Protein AF-0000000084933943 (afdb_homodimer)

InterPro domains:
  IPR013747 Beta-ketoacyl-[acyl-carrier-protein] synthase III, C-terminal [PF08541] (241-310)
  IPR016039 Thiolase-like [G3DSA:3.40.47.10] (10-190)
  IPR016039 Thiolase-like [G3DSA:3.40.47.10] (192-319)
  IPR016039 Thiolase-like [SSF53901] (56-310)

Secondary structure (DSSP, 8-state):
------------EEEEEEEEE-EEEEHHHHS-TT--HHHHHHHHHTT--EEEE-SS-HHHHHHHHHHHHHHHHT--GGG--EEEEE-S---BTTB-SS--HHHHHHHHIIIIIGGGT-TTSEEEEEESSGGGHHHHHHHHHHHHHHTTS-SEEEEEEEE---SSTT--SB-TTSS-BB--EEEEEEEESS---SEEEEEEEEEE-HHHHT--TT-HHHHHHHHHHHHHHHHHT----GGG-SEEEE----HHHHHHHHHHTT--GGGB--HHHHHH-B-GGGHHHHHHHHHHHTT-S-TT-EEEEEEE-SSEEEEEEEEE-/------------EEEEEEEEE-EEEEHHHHS-TT--HHHHHHHHHTT--EEEE-SS-HHHHHHHHHHHHHHHHT--GGG--EEEEE-S---BTTB-SS--HHHHHHHHIIIIIGGGT-TTSEEEEEESSGGGHHHHHHHHHHHHHHTTS-SEEEEEEEE---SSTT--SB-TTSS-BB--EEEEEEEESS---SEEEEEEEEEE-HHHHT--TT-HHHHHHHHHHHHHHHHHT----GGG-SEEEE----HHHHHHHHHHTT--GGGB--HHHHHH-B-GGGHHHHHHHHHHHTT-S-TT-EEEEEEE-SSEEEEEEEEE-

Foldseek 3Di:
DDPDPPPPQQFKAKALKFKAFADWAFPCVVFDVPPDPVLVVLLVVQQATTATDHPADLLLRQQRRVLSSCVGQVDDLQQAAAEEEEAPAQDDPPDFPVHDNVVVVVSNLVNHQVVNVNNNHHYDYDYDQWLQVQLVQLVVQSVCCVVVVGFKYKYKYFYAFTPDPPGAQRDRVSWWGEGGMMIMIMIGSVGNHQKRWDDKDKDFDPVLVVDDPPVVVVNVVLVLVGLLVQLVVDPQDLDQAQAEFEFATGNVVQQVSCVSNSHDPVRYDHVCCHRHMGNRNRRRSVSVVVCVVVVVADAQHKYWYWGGGSTMIMIIIIGGD/DDPDPDPPQQFKAKALKFKAFADWAFPCVVFDVPPDPVLVVLLVVQQATTATAHPADLLLRQQRRVLSSCVGQVDDLQQAAAEEEEAPAQDDPPDFPVHDNVVVVVSNLVNHQVVNVNNNHHYDYDYDQWLQVQLVQLVVQSVCCVVVVGFKYKYKYFYAFTPDPPTAQRDPVSFWGEGGMMIMIMIGSVGNHQKRWDDKDKDFDPVLVVDDPPVVVVNVVLVLVGLLVQLVVDPQDQDQAQAEFEFATGNVVQQVSCVSNSHDPVRYDHVCCHRHMGNRNRRRSVSVVVCVVVVVADAQHKYWYWGGGSTMIMIIIIGGD

pLDDT: mean 90.23, std 14.23, range [23.88, 98.88]

Sequence (642 aa):
MTRSPSRAEPGIGLGGLGYAVGDSVPLDKAVPEDTPADLLDRLRAHGFVNCSVAQETPAALAARSVAESLAVSGADPARVDAVLYGTCSYWGEGRPPPGDPAELTGTIARTVLEPLGLGHAALTLVWLAESGNTGSVLRLARALVAAGVHRTVLCVSSDAVPPLPGEYRAMPNAVTVNGDAAASCLVSSALPGEFRLDTTVQQSSAAMRGLAKGQGLRKHLEIVKGVRACRAALDTPRDGFAWLLSNHYSDQVLTEFAALADVPRDRLFTANTARLGHCFAADTLIDLADLHRAGRIGPGEAVLMLTTGPSTWGLTAVSARMTRSPSRAEPGIGLGGLGYAVGDSVPLDKAVPEDTPADLLDRLRAHGFVNCSVAQETPAALAARSVAESLAVSGADPARVDAVLYGTCSYWGEGRPPPGDPAELTGTIARTVLEPLGLGHAALTLVWLAESGNTGSVLRLARALVAAGVHRTVLCVSSDAVPPLPGEYRAMPNAVTVNGDAAASCLVSSALPGEFRLDTTVQQSSAAMRGLAKGQGLRKHLEIVKGVRACRAALDTPRDGFAWLLSNHYSDQVLTEFAALADVPRDRLFTANTARLGHCFAADTLIDLADLHRAGRIGPGEAVLMLTTGPSTWGLTAVSAR

Organism: Streptomyces venezuelae (strain ATCC 10712 / CBS 650.69 / DSM 40230 / JCM 4526 / NBRC 13096 / PD 04745) (NCBI:txid953739)

Radius of gyration: 24.33 Å; Cα contacts (8 Å, |Δi|>4): 1683; chains: 2; bounding box: 76×70×48 Å

Structure (mmCIF, N/CA/C/O backbone):
data_AF-0000000084933943-model_v1
#
loop_
_entity.id
_entity.type
_entity.pdbx_description
1 polymer Beta-ketoacyl-
#
loop_
_atom_site.group_PDB
_atom_site.id
_atom_site.type_symbol
_atom_site.label_atom_id
_atom_site.label_alt_id
_atom_site.label_comp_id
_atom_site.label_asym_id
_atom_site.label_entity_id
_atom_site.label_seq_id
_atom_site.pdbx_PDB_ins_code
_atom_site.Cartn_x
_atom_site.Cartn_y
_atom_site.Cartn_z
_atom_site.occupancy
_atom_site.B_iso_or_equiv
_atom_site.auth_seq_id
_atom_site.auth_comp_id
_atom_site.auth_asym_id
_atom_site.auth_atom_id
_atom_site.pdbx_PDB_model_num
ATOM 1 N N . MET A 1 1 ? -47.75 5.258 18 1 23.88 1 MET A N 1
ATOM 2 C CA . MET A 1 1 ? -46.656 4.27 18.078 1 23.88 1 MET A CA 1
ATOM 3 C C . MET A 1 1 ? -45.312 4.906 17.766 1 23.88 1 MET A C 1
ATOM 5 O O . MET A 1 1 ? -45.094 5.391 16.656 1 23.88 1 MET A O 1
ATOM 9 N N . THR A 1 2 ? -44.531 5.465 18.672 1 28.25 2 THR A N 1
ATOM 10 C CA . THR A 1 2 ? -43.406 6.395 18.672 1 28.25 2 THR A CA 1
ATOM 11 C C . THR A 1 2 ? -42.156 5.75 18.062 1 28.25 2 THR A C 1
ATOM 13 O O . THR A 1 2 ? -41.844 4.598 18.359 1 28.25 2 THR A O 1
ATOM 16 N N . ARG A 1 3 ? -41.875 6.086 16.781 1 30.17 3 ARG A N 1
ATOM 17 C CA . ARG A 1 3 ? -40.719 5.523 16.062 1 30.17 3 ARG A CA 1
ATOM 18 C C . ARG A 1 3 ? -39.469 5.527 16.938 1 30.17 3 ARG A C 1
ATOM 20 O O . ARG A 1 3 ? -39.094 6.578 17.453 1 30.17 3 ARG A O 1
ATOM 27 N N . SER A 1 4 ? -39.219 4.457 17.688 1 32 4 SER A N 1
ATOM 28 C CA . SER A 1 4 ? -38.094 4.363 18.578 1 32 4 SER A CA 1
ATOM 29 C C . SER A 1 4 ? -36.812 4.816 17.891 1 32 4 SER A C 1
ATOM 31 O O . SER A 1 4 ? -36.594 4.539 16.703 1 32 4 SER A O 1
ATOM 33 N N . PRO A 1 5 ? -36.062 5.84 18.391 1 31.2 5 PRO A N 1
ATOM 34 C CA . PRO A 1 5 ? -34.906 6.414 17.719 1 31.2 5 PRO A CA 1
ATOM 35 C C . PRO A 1 5 ? -33.906 5.348 17.234 1 31.2 5 PRO A C 1
ATOM 37 O O . PRO A 1 5 ? -33.75 4.32 17.891 1 31.2 5 PRO A O 1
ATOM 40 N N . SER A 1 6 ? -33.844 4.945 16 1 33.56 6 SER A N 1
ATOM 41 C CA . SER A 1 6 ? -32.969 3.986 15.336 1 33.56 6 SER A CA 1
ATOM 42 C C . SER A 1 6 ? -31.562 4.031 15.914 1 33.56 6 SER A C 1
ATOM 44 O O . SER A 1 6 ? -30.969 5.105 16.047 1 33.56 6 SER A O 1
ATOM 46 N N . ARG A 1 7 ? -31.203 3.219 16.859 1 35.47 7 ARG A N 1
ATOM 47 C CA . ARG A 1 7 ? -29.875 3.137 17.469 1 35.47 7 ARG A CA 1
ATOM 48 C C . ARG A 1 7 ? -28.781 3.459 16.453 1 35.47 7 ARG A C 1
ATOM 50 O O . ARG A 1 7 ? -28.672 2.789 15.422 1 35.47 7 ARG A O 1
ATOM 57 N N . ALA A 1 8 ? -28.391 4.676 16.25 1 37.91 8 ALA A N 1
ATOM 58 C CA . ALA A 1 8 ? -27.312 5.148 15.383 1 37.91 8 ALA A CA 1
ATOM 59 C C . ALA A 1 8 ? -26.141 4.176 15.383 1 37.91 8 ALA A C 1
ATOM 61 O O . ALA A 1 8 ? -25.609 3.842 16.438 1 37.91 8 ALA A O 1
ATOM 62 N N . GLU A 1 9 ? -25.875 3.096 14.789 1 47.12 9 GLU A N 1
ATOM 63 C CA . GLU A 1 9 ? -24.766 2.154 14.672 1 47.12 9 GLU A CA 1
ATOM 64 C C . GLU A 1 9 ? -23.422 2.865 14.797 1 47.12 9 GLU A C 1
ATOM 66 O O . GLU A 1 9 ? -23.203 3.906 14.172 1 47.12 9 GLU A O 1
ATOM 71 N N . PRO A 1 10 ? -22.625 2.707 15.891 1 60.97 10 PRO A N 1
ATOM 72 C CA . PRO A 1 10 ? -21.406 3.471 16.203 1 60.97 10 PRO A CA 1
ATOM 73 C C . PRO A 1 10 ? -20.453 3.588 15.016 1 60.97 10 PRO A C 1
ATOM 75 O O . PRO A 1 10 ? -20.266 2.617 14.273 1 60.97 10 PRO A O 1
ATOM 78 N N . GLY A 1 11 ? -20.391 4.621 14.172 1 87.44 11 GLY A N 1
ATOM 79 C CA . GLY A 1 11 ? -19.547 4.957 13.039 1 87.44 11 GLY A CA 1
ATOM 80 C C . GLY A 1 11 ? -18.094 4.551 13.227 1 87.44 11 GLY A C 1
ATOM 81 O O . GLY A 1 11 ? -17.734 4.004 14.266 1 87.44 11 GLY A O 1
ATOM 82 N N . ILE A 1 12 ? -17.266 4.516 12.328 1 96.69 12 ILE A N 1
ATOM 83 C CA . ILE A 1 12 ? -15.828 4.219 12.344 1 96.69 12 ILE A CA 1
ATOM 84 C C . ILE A 1 12 ? -15.078 5.352 13.047 1 96.69 12 ILE A C 1
ATOM 86 O O . ILE A 1 12 ? -15.219 6.52 12.672 1 96.69 12 ILE A O 1
ATOM 90 N N . GLY A 1 13 ? -14.391 4.957 14.125 1 98 13 GLY A N 1
ATOM 91 C CA . GLY A 1 13 ? -13.664 5.945 14.906 1 98 13 GLY A CA 1
ATOM 92 C C . GLY A 1 13 ? -12.266 6.199 14.375 1 98 13 GLY A C 1
ATOM 93 O O . GLY A 1 13 ? -11.633 5.305 13.812 1 98 13 GLY A O 1
ATOM 94 N N . LEU A 1 14 ? -11.812 7.391 14.5 1 98.56 14 LEU A N 1
ATOM 95 C CA . LEU A 1 14 ? -10.422 7.812 14.344 1 98.56 14 LEU A CA 1
ATOM 96 C C . LEU A 1 14 ? -9.891 8.43 15.633 1 98.56 14 LEU A C 1
ATOM 98 O O . LEU A 1 14 ? -10.453 9.398 16.141 1 98.56 14 LEU A O 1
ATOM 102 N N . GLY A 1 15 ? -8.891 7.82 16.234 1 98.19 15 GLY A N 1
ATOM 103 C CA . GLY A 1 15 ? -8.367 8.32 17.5 1 98.19 15 GLY A CA 1
ATOM 104 C C . GLY A 1 15 ? -6.922 7.922 17.75 1 98.19 15 GLY A C 1
ATOM 105 O O . GLY A 1 15 ? -6.234 7.465 16.828 1 98.19 15 GLY A O 1
ATOM 106 N N . GLY A 1 16 ? -6.496 8.234 18.953 1 98.56 16 GLY A N 1
ATOM 107 C CA . GLY A 1 16 ? -5.105 7.949 19.281 1 98.56 16 GLY A CA 1
ATOM 108 C C . GLY A 1 16 ? -4.125 8.742 18.438 1 98.56 16 GLY A C 1
ATOM 109 O O . GLY A 1 16 ? -3.195 8.18 17.859 1 98.56 16 GLY A O 1
ATOM 110 N N . LEU A 1 17 ? -4.406 10 18.359 1 98.75 17 LEU A N 1
ATOM 111 C CA . LEU A 1 17 ? -3.551 10.859 17.547 1 98.75 17 LEU A CA 1
ATOM 112 C C . LEU A 1 17 ? -2.186 11.047 18.203 1 98.75 17 LEU A C 1
ATOM 114 O O . LEU A 1 17 ? -2.074 11.695 19.25 1 98.75 17 LEU A O 1
ATOM 118 N N . GLY A 1 18 ? -1.147 10.414 17.578 1 98.81 18 GLY A N 1
ATOM 119 C CA . GLY A 1 18 ? 0.234 10.57 18 1 98.81 18 GLY A CA 1
ATOM 120 C C . GLY A 1 18 ? 1.146 11.062 16.891 1 98.81 18 GLY A C 1
ATOM 121 O O . GLY A 1 18 ? 0.932 10.758 15.719 1 98.81 18 GLY A O 1
ATOM 122 N N . TYR A 1 19 ? 2.141 11.898 17.297 1 98.81 19 TYR A N 1
ATOM 123 C CA . TYR A 1 19 ? 3.133 12.281 16.297 1 98.81 19 TYR A CA 1
ATOM 124 C C . TYR A 1 19 ? 4.488 12.547 16.938 1 98.81 19 TYR A C 1
ATOM 126 O O . TYR A 1 19 ? 4.578 12.695 18.172 1 98.81 19 TYR A O 1
ATOM 134 N N . ALA A 1 20 ? 5.484 12.453 16.172 1 98.81 20 ALA A N 1
ATOM 135 C CA . ALA A 1 20 ? 6.867 12.742 16.547 1 98.81 20 ALA A CA 1
ATOM 136 C C . ALA A 1 20 ? 7.535 13.664 15.523 1 98.81 20 ALA A C 1
ATOM 138 O O . ALA A 1 20 ? 7.371 13.492 14.312 1 98.81 20 ALA A O 1
ATOM 139 N N . VAL A 1 21 ? 8.195 14.68 16.047 1 98.62 21 VAL A N 1
ATOM 140 C CA . VAL A 1 21 ? 8.906 15.641 15.219 1 98.62 21 VAL A CA 1
ATOM 141 C C . VAL A 1 21 ? 10.344 15.781 15.703 1 98.62 21 VAL A C 1
ATOM 143 O O . VAL A 1 21 ? 10.688 15.312 16.797 1 98.62 21 VAL A O 1
ATOM 146 N N . GLY A 1 22 ? 11.164 16.312 14.828 1 98 22 GLY A N 1
ATOM 147 C CA . GLY A 1 22 ? 12.5 16.688 15.242 1 98 22 GLY A CA 1
ATOM 148 C C . GLY A 1 22 ? 12.539 18.016 15.977 1 98 22 GLY A C 1
ATOM 149 O O . GLY A 1 22 ? 11.516 18.484 16.484 1 98 22 GLY A O 1
ATOM 150 N N . ASP A 1 23 ? 13.789 18.516 16.078 1 97.38 23 ASP A N 1
ATOM 151 C CA . ASP A 1 23 ? 13.961 19.844 16.656 1 97.38 23 ASP A CA 1
ATOM 152 C C . ASP A 1 23 ? 13.453 20.922 15.688 1 97.38 23 ASP A C 1
ATOM 154 O O . ASP A 1 23 ? 13.633 20.812 14.477 1 97.38 23 ASP A O 1
ATOM 158 N N . SER A 1 24 ? 12.758 21.859 16.234 1 97.06 24 SER A N 1
ATOM 159 C CA . SER A 1 24 ? 12.406 23.031 15.438 1 97.06 24 SER A CA 1
ATOM 160 C C . SER A 1 24 ? 13.617 23.938 15.227 1 97.06 24 SER A C 1
ATOM 162 O O . SER A 1 24 ? 14.07 24.609 16.156 1 97.06 24 SER A O 1
ATOM 164 N N . VAL A 1 25 ? 14.094 24 14 1 97.56 25 VAL A N 1
ATOM 165 C CA . VAL A 1 25 ? 15.32 24.703 13.656 1 97.56 25 VAL A CA 1
ATOM 166 C C . VAL A 1 25 ? 15 25.891 12.75 1 97.56 25 VAL A C 1
ATOM 168 O O . VAL A 1 25 ? 14.25 25.766 11.789 1 97.56 25 VAL A O 1
ATOM 171 N N . PRO A 1 26 ? 15.625 27.016 13.078 1 97.5 26 PRO A N 1
ATOM 172 C CA . PRO A 1 26 ? 15.406 28.156 12.18 1 97.5 26 PRO A CA 1
ATOM 173 C C . PRO A 1 26 ? 15.781 27.844 10.727 1 97.5 26 PRO A C 1
ATOM 175 O O . PRO A 1 26 ? 16.766 27.156 10.477 1 97.5 26 PRO A O 1
ATOM 178 N N . LEU A 1 27 ? 14.961 28.422 9.812 1 96.62 27 LEU A N 1
ATOM 179 C CA . LEU A 1 27 ? 15.07 28.141 8.383 1 96.62 27 LEU A CA 1
ATOM 180 C C . LEU A 1 27 ? 16.516 28.312 7.906 1 96.62 27 LEU A C 1
ATOM 182 O O . LEU A 1 27 ? 17.047 27.438 7.203 1 96.62 27 LEU A O 1
ATOM 186 N N . ASP A 1 28 ? 17.188 29.359 8.297 1 95 28 ASP A N 1
ATOM 187 C CA . ASP A 1 28 ? 18.516 29.672 7.805 1 95 28 ASP A CA 1
ATOM 188 C C . ASP A 1 28 ? 19.547 28.688 8.352 1 95 28 ASP A C 1
ATOM 190 O O . ASP A 1 28 ? 20.625 28.531 7.773 1 95 28 ASP A O 1
ATOM 194 N N . LYS A 1 29 ? 19.266 28.031 9.445 1 95.38 29 LYS A N 1
ATOM 195 C CA . LYS A 1 29 ? 20.188 27.062 10.039 1 95.38 29 LYS A CA 1
ATOM 196 C C . LYS A 1 29 ? 19.875 25.656 9.531 1 95.38 29 LYS A C 1
ATOM 198 O O . LYS A 1 29 ? 20.703 24.75 9.68 1 95.38 29 LYS A O 1
ATOM 203 N N . ALA A 1 30 ? 18.688 25.484 8.984 1 94.06 30 ALA A N 1
ATOM 204 C CA . ALA A 1 30 ? 18.25 24.156 8.562 1 94.06 30 ALA A CA 1
ATOM 205 C C . ALA A 1 30 ? 18.672 23.859 7.129 1 94.06 30 ALA A C 1
ATOM 207 O O . ALA A 1 30 ? 18.562 22.719 6.664 1 94.06 30 ALA A O 1
ATOM 208 N N . VAL A 1 31 ? 19.156 24.844 6.406 1 93.25 31 VAL A N 1
ATOM 209 C CA . VAL A 1 31 ? 19.531 24.688 5 1 93.25 31 VAL A CA 1
ATOM 210 C C . VAL A 1 31 ? 21.031 24.891 4.832 1 93.25 31 VAL A C 1
ATOM 212 O O . VAL A 1 31 ? 21.688 25.406 5.727 1 93.25 31 VAL A O 1
ATOM 215 N N . PRO A 1 32 ? 21.516 24.406 3.662 1 90.38 32 PRO A N 1
ATOM 216 C CA . PRO A 1 32 ? 22.938 24.641 3.406 1 90.38 32 PRO A CA 1
ATOM 217 C C . PRO A 1 32 ? 23.312 26.125 3.473 1 90.38 32 PRO A C 1
ATOM 219 O O . PRO A 1 32 ? 22.5 26.984 3.113 1 90.38 32 PRO A O 1
ATOM 222 N N . GLU A 1 33 ? 24.547 26.344 3.822 1 90.12 33 GLU A N 1
ATOM 223 C CA . GLU A 1 33 ? 25.047 27.703 3.998 1 90.12 33 GLU A CA 1
ATOM 224 C C . GLU A 1 33 ? 24.984 28.484 2.689 1 90.12 33 GLU A C 1
ATOM 226 O O . GLU A 1 33 ? 24.797 29.703 2.697 1 90.12 33 GLU A O 1
ATOM 231 N N . ASP A 1 34 ? 25.078 27.75 1.639 1 91.12 34 ASP A N 1
ATOM 232 C CA . ASP A 1 34 ? 25.141 28.422 0.345 1 91.12 34 ASP A CA 1
ATOM 233 C C . ASP A 1 34 ? 23.75 28.578 -0.268 1 91.12 34 ASP A C 1
ATOM 235 O O . ASP A 1 34 ? 23.625 28.953 -1.434 1 91.12 34 ASP A O 1
ATOM 239 N N . THR A 1 35 ? 22.734 28.359 0.521 1 93.12 35 THR A N 1
ATOM 240 C CA . THR A 1 35 ? 21.391 28.609 0.032 1 93.12 35 THR A CA 1
ATOM 241 C C . THR A 1 35 ? 21.188 30.094 -0.273 1 93.12 35 THR A C 1
ATOM 243 O O . THR A 1 35 ? 21.5 30.953 0.551 1 93.12 35 THR A O 1
ATOM 246 N N . PRO A 1 36 ? 20.656 30.391 -1.476 1 95.12 36 PRO A N 1
ATOM 247 C CA . PRO A 1 36 ? 20.5 31.797 -1.873 1 95.12 36 PRO A CA 1
ATOM 248 C C . PRO A 1 36 ? 19.625 32.594 -0.917 1 95.12 36 PRO A C 1
ATOM 250 O O . PRO A 1 36 ? 18.547 32.125 -0.537 1 95.12 36 PRO A O 1
ATOM 253 N N . ALA A 1 37 ? 20.047 33.812 -0.633 1 95.69 37 ALA A N 1
ATOM 254 C CA . ALA A 1 37 ? 19.312 34.656 0.287 1 95.69 37 ALA A CA 1
ATOM 255 C C . ALA A 1 37 ? 17.922 35 -0.25 1 95.69 37 ALA A C 1
ATOM 257 O O . ALA A 1 37 ? 16.969 35.125 0.518 1 95.69 37 ALA A O 1
ATOM 258 N N . ASP A 1 38 ? 17.828 35.125 -1.457 1 96.88 38 ASP A N 1
ATOM 259 C CA . ASP A 1 38 ? 16.547 35.438 -2.076 1 96.88 38 ASP A CA 1
ATOM 260 C C . ASP A 1 38 ? 15.547 34.281 -1.874 1 96.88 38 ASP A C 1
ATOM 262 O O . ASP A 1 38 ? 14.352 34.531 -1.674 1 96.88 38 ASP A O 1
ATOM 266 N N . LEU A 1 39 ? 16.016 33.125 -1.966 1 96.38 39 LEU A N 1
ATOM 267 C CA . LEU A 1 39 ? 15.156 31.953 -1.709 1 96.38 39 LEU A CA 1
ATOM 268 C C . LEU A 1 39 ? 14.664 31.953 -0.266 1 96.38 39 LEU A C 1
ATOM 270 O O . LEU A 1 39 ? 13.477 31.75 -0.011 1 96.38 39 LEU A O 1
ATOM 274 N N . LEU A 1 40 ? 15.539 32.25 0.629 1 96.44 40 LEU A N 1
ATOM 275 C CA . LEU A 1 40 ? 15.18 32.281 2.043 1 96.44 40 LEU A CA 1
ATOM 276 C C . LEU A 1 40 ? 14.141 33.375 2.314 1 96.44 40 LEU A C 1
ATOM 278 O O . LEU A 1 40 ? 13.195 33.156 3.074 1 96.44 40 LEU A O 1
ATOM 282 N N . ASP A 1 41 ? 14.359 34.5 1.7 1 97.31 41 ASP A N 1
ATOM 283 C CA . ASP A 1 41 ? 13.422 35.594 1.866 1 97.31 41 ASP A CA 1
ATOM 284 C C . ASP A 1 41 ? 12.039 35.219 1.349 1 97.31 41 ASP A C 1
ATOM 286 O O . ASP A 1 41 ? 11.023 35.531 1.984 1 97.31 41 ASP A O 1
ATOM 290 N N . ARG A 1 42 ? 12 34.594 0.281 1 97.25 42 ARG A N 1
ATOM 291 C CA . ARG A 1 42 ? 10.727 34.156 -0.299 1 97.25 42 ARG A CA 1
ATOM 292 C C . ARG A 1 42 ? 10.031 33.125 0.594 1 97.25 42 ARG A C 1
ATOM 294 O O . ARG A 1 42 ? 8.82 33.219 0.812 1 97.25 42 ARG A O 1
ATOM 301 N N . LEU A 1 43 ? 10.773 32.188 1.062 1 97.12 43 LEU A N 1
ATOM 302 C CA . LEU A 1 43 ? 10.219 31.172 1.937 1 97.12 43 LEU A CA 1
ATOM 303 C C . LEU A 1 43 ? 9.664 31.797 3.215 1 97.12 43 LEU A C 1
ATOM 305 O O . LEU A 1 43 ? 8.57 31.438 3.658 1 97.12 43 LEU A O 1
ATOM 309 N N . ARG A 1 44 ? 10.352 32.781 3.752 1 96.81 44 ARG A N 1
ATOM 310 C CA . ARG A 1 44 ? 9.867 33.5 4.938 1 96.81 44 ARG A CA 1
ATOM 311 C C . ARG A 1 44 ? 8.578 34.25 4.637 1 96.81 44 ARG A C 1
ATOM 313 O O . ARG A 1 44 ? 7.641 34.25 5.438 1 96.81 44 ARG A O 1
ATOM 320 N N . ALA A 1 45 ? 8.594 34.844 3.48 1 96.5 45 ALA A N 1
ATOM 321 C CA . ALA A 1 45 ? 7.41 35.594 3.059 1 96.5 45 ALA A CA 1
ATOM 322 C C . ALA A 1 45 ? 6.211 34.656 2.887 1 96.5 45 ALA A C 1
ATOM 324 O O . ALA A 1 45 ? 5.062 35.094 3.035 1 96.5 45 ALA A O 1
ATOM 325 N N . HIS A 1 46 ? 6.508 33.406 2.66 1 95.88 46 HIS A N 1
ATOM 326 C CA . HIS A 1 46 ? 5.465 32.406 2.412 1 95.88 46 HIS A CA 1
ATOM 327 C C . HIS A 1 46 ? 5.066 31.688 3.697 1 95.88 46 HIS A C 1
ATOM 329 O O . HIS A 1 46 ? 4.262 30.75 3.67 1 95.88 46 HIS A O 1
ATOM 335 N N . GLY A 1 47 ? 5.633 32.062 4.805 1 95.56 47 GLY A N 1
ATOM 336 C CA . GLY A 1 47 ? 5.141 31.594 6.09 1 95.56 47 GLY A CA 1
ATOM 337 C C . GLY A 1 47 ? 6.07 30.609 6.758 1 95.56 47 GLY A C 1
ATOM 338 O O . GLY A 1 47 ? 5.77 30.094 7.836 1 95.56 47 GLY A O 1
ATOM 339 N N . PHE A 1 48 ? 7.242 30.359 6.156 1 97.38 48 PHE A N 1
ATOM 340 C CA . PHE A 1 48 ? 8.18 29.406 6.738 1 97.38 48 PHE A CA 1
ATOM 341 C C . PHE A 1 48 ? 9.18 30.125 7.641 1 97.38 48 PHE A C 1
ATOM 343 O O . PHE A 1 48 ? 9.789 31.125 7.242 1 97.38 48 PHE A O 1
ATOM 350 N N . VAL A 1 49 ? 9.281 29.641 8.844 1 97.25 49 VAL A N 1
ATOM 351 C CA . VAL A 1 49 ? 10.18 30.25 9.82 1 97.25 49 VAL A CA 1
ATOM 352 C C . VAL A 1 49 ? 11.172 29.219 10.328 1 97.25 49 VAL A C 1
ATOM 354 O O . VAL A 1 49 ? 12.383 29.438 10.305 1 97.25 49 VAL A O 1
ATOM 357 N N . ASN A 1 50 ? 10.688 28.172 10.859 1 97.5 50 ASN A N 1
ATOM 358 C CA . ASN A 1 50 ? 11.461 27.016 11.32 1 97.5 50 ASN A CA 1
ATOM 359 C C . ASN A 1 50 ? 11.094 25.75 10.539 1 97.5 50 ASN A C 1
ATOM 361 O O . ASN A 1 50 ? 10.188 25.766 9.711 1 97.5 50 ASN A O 1
ATOM 365 N N . CYS A 1 51 ? 11.844 24.734 10.766 1 97.06 51 CYS A N 1
ATOM 366 C CA . CYS A 1 51 ? 11.516 23.422 10.211 1 97.06 51 CYS A CA 1
ATOM 367 C C . CYS A 1 51 ? 11.922 22.312 11.164 1 97.06 51 CYS A C 1
ATOM 369 O O . CYS A 1 51 ? 12.852 22.469 11.961 1 97.06 51 CYS A O 1
ATOM 371 N N . SER A 1 52 ? 11.172 21.25 11.141 1 98.38 5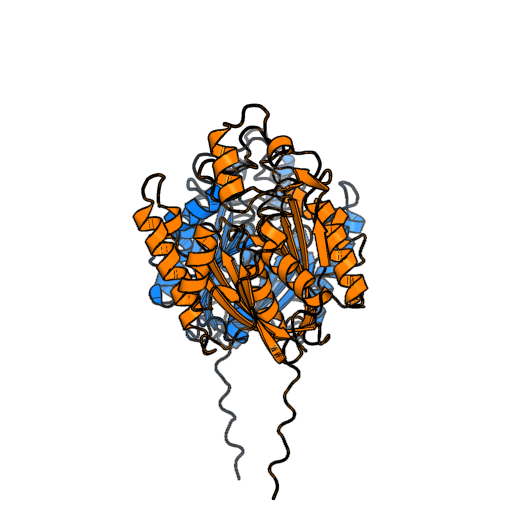2 SER A N 1
ATOM 372 C CA . SER A 1 52 ? 11.469 20.078 11.969 1 98.38 52 SER A CA 1
ATOM 373 C C . SER A 1 52 ? 12.672 19.312 11.43 1 98.38 52 SER A C 1
ATOM 375 O O . SER A 1 52 ? 12.625 18.766 10.32 1 98.38 52 SER A O 1
ATOM 377 N N . VAL A 1 53 ? 13.703 19.25 12.234 1 96.75 53 VAL A N 1
ATOM 378 C CA . VAL A 1 53 ? 14.914 18.531 11.852 1 96.75 53 VAL A CA 1
ATOM 379 C C . VAL A 1 53 ? 15.195 17.422 12.875 1 96.75 53 VAL A C 1
ATOM 381 O O . VAL A 1 53 ? 15.523 17.703 14.031 1 96.75 53 VAL A O 1
ATOM 384 N N . ALA A 1 54 ? 15.062 16.172 12.367 1 95.25 54 ALA A N 1
ATOM 385 C CA . ALA A 1 54 ? 15.258 15.031 13.258 1 95.25 54 ALA A CA 1
ATOM 386 C C . ALA A 1 54 ? 16.672 14.477 13.141 1 95.25 54 ALA A C 1
ATOM 388 O O . ALA A 1 54 ? 17.266 14.508 12.062 1 95.25 54 ALA A O 1
ATOM 389 N N . GLN A 1 55 ? 17.156 13.938 14.289 1 90.88 55 GLN A N 1
ATOM 390 C CA . GLN A 1 55 ? 18.422 13.211 14.289 1 90.88 55 GLN A CA 1
ATOM 391 C C . GLN A 1 55 ? 18.203 11.711 14.109 1 90.88 55 GLN A C 1
ATOM 393 O O . GLN A 1 55 ? 19.109 10.984 13.727 1 90.88 55 GLN A O 1
ATOM 398 N N . GLU A 1 56 ? 17.047 11.336 14.336 1 89.38 56 GLU A N 1
ATOM 399 C CA . GLU A 1 56 ? 16.719 9.914 14.234 1 89.38 56 GLU A CA 1
ATOM 400 C C . GLU A 1 56 ? 16.156 9.578 12.852 1 89.38 56 GLU A C 1
ATOM 402 O O . GLU A 1 56 ? 15.867 10.477 12.062 1 89.38 56 GLU A O 1
ATOM 407 N N . THR A 1 57 ? 16.047 8.266 12.523 1 89.19 57 THR A N 1
ATOM 408 C CA . THR A 1 57 ? 15.539 7.77 11.25 1 89.19 57 THR A CA 1
ATOM 409 C C . THR A 1 57 ? 14.023 7.898 11.195 1 89.19 57 THR A C 1
ATOM 411 O O . THR A 1 57 ? 13.367 8.039 12.227 1 89.19 57 THR A O 1
ATOM 414 N N . PRO A 1 58 ? 13.484 7.883 9.984 1 92 58 PRO A N 1
ATOM 415 C CA . PRO A 1 58 ? 12.031 7.891 9.859 1 92 58 PRO A CA 1
ATOM 416 C C . PRO A 1 58 ? 11.359 6.77 10.648 1 92 58 PRO A C 1
ATOM 418 O O . PRO A 1 58 ? 10.289 6.965 11.227 1 92 58 PRO A O 1
ATOM 421 N N . ALA A 1 59 ? 11.984 5.609 10.711 1 92.25 59 ALA A N 1
ATOM 422 C CA . ALA A 1 59 ? 11.414 4.492 11.461 1 92.25 59 ALA A CA 1
ATOM 423 C C . ALA A 1 59 ? 11.375 4.789 12.953 1 92.25 59 ALA A C 1
ATOM 425 O O . ALA A 1 59 ? 10.43 4.418 13.648 1 92.25 59 ALA A O 1
ATOM 426 N N . ALA A 1 60 ? 12.438 5.391 13.422 1 94.38 60 ALA A N 1
ATOM 427 C CA . ALA A 1 60 ? 12.477 5.762 14.828 1 94.38 60 ALA A CA 1
ATOM 428 C C . ALA A 1 60 ? 11.422 6.82 15.141 1 94.38 60 ALA A C 1
ATOM 430 O O . ALA A 1 60 ? 10.805 6.793 16.219 1 94.38 60 ALA A O 1
ATOM 431 N N . LEU A 1 61 ? 11.227 7.777 14.242 1 97.06 61 LEU A N 1
ATOM 432 C CA . LEU A 1 61 ? 10.148 8.75 14.391 1 97.06 61 LEU A CA 1
ATOM 433 C C . LEU A 1 61 ? 8.789 8.055 14.438 1 97.06 61 LEU A C 1
ATOM 435 O O . LEU A 1 61 ? 7.941 8.391 15.258 1 97.06 61 LEU A O 1
ATOM 439 N N . ALA A 1 62 ? 8.68 7.09 13.547 1 97.56 62 ALA A N 1
ATOM 440 C CA . ALA A 1 62 ? 7.438 6.32 13.516 1 97.56 62 ALA A CA 1
ATOM 441 C C . ALA A 1 62 ? 7.203 5.609 14.852 1 97.56 62 ALA A C 1
ATOM 443 O O . ALA A 1 62 ? 6.082 5.594 15.367 1 97.56 62 ALA A O 1
ATOM 444 N N . ALA A 1 63 ? 8.234 5.066 15.414 1 98.06 63 ALA A N 1
ATOM 445 C CA . ALA A 1 63 ? 8.125 4.355 16.688 1 98.06 63 ALA A CA 1
ATOM 446 C C . ALA A 1 63 ? 7.625 5.285 17.797 1 98.06 63 ALA A C 1
ATOM 448 O O . ALA A 1 63 ? 6.746 4.914 18.578 1 98.06 63 ALA A O 1
ATOM 449 N N . ARG A 1 64 ? 8.164 6.422 17.812 1 98.69 64 ARG A N 1
ATOM 450 C CA . ARG A 1 64 ? 7.75 7.387 18.828 1 98.69 64 ARG A CA 1
ATOM 451 C C . ARG A 1 64 ? 6.297 7.801 18.625 1 98.69 64 ARG A C 1
ATOM 453 O O . ARG A 1 64 ? 5.535 7.91 19.578 1 98.69 64 ARG A O 1
ATOM 460 N N . SER A 1 65 ? 5.941 8.055 17.406 1 98.81 65 SER A N 1
ATOM 461 C CA . SER A 1 65 ? 4.566 8.438 17.109 1 98.81 65 SER A CA 1
ATOM 462 C C . SER A 1 65 ? 3.586 7.34 17.5 1 98.81 65 SER A C 1
ATOM 464 O O . SER A 1 65 ? 2.549 7.613 18.094 1 98.81 65 SER A O 1
ATOM 466 N N . VAL A 1 66 ? 3.891 6.113 17.156 1 98.88 66 VAL A N 1
ATOM 467 C CA . VAL A 1 66 ? 3.02 4.977 17.422 1 98.88 66 VAL A CA 1
ATOM 468 C C . VAL A 1 66 ? 2.908 4.754 18.922 1 98.88 66 VAL A C 1
ATOM 470 O O . VAL A 1 66 ? 1.824 4.469 19.438 1 98.88 66 VAL A O 1
ATOM 473 N N . ALA A 1 67 ? 4.027 4.875 19.625 1 98.81 67 ALA A N 1
ATOM 474 C CA . ALA A 1 67 ? 3.992 4.762 21.078 1 98.81 67 ALA A CA 1
ATOM 475 C C . ALA A 1 67 ? 3.021 5.773 21.688 1 98.81 67 ALA A C 1
ATOM 477 O O . ALA A 1 67 ? 2.24 5.438 22.578 1 98.81 67 ALA A O 1
ATOM 478 N N . GLU A 1 68 ? 3.084 6.941 21.203 1 98.75 68 GLU A N 1
ATOM 479 C CA . GLU A 1 68 ? 2.172 7.969 21.688 1 98.75 68 GLU A CA 1
ATOM 480 C C . GLU A 1 68 ? 0.723 7.629 21.359 1 98.75 68 GLU A C 1
ATOM 482 O O . GLU A 1 68 ? -0.174 7.816 22.172 1 98.75 68 GLU A O 1
ATOM 487 N N . SER A 1 69 ? 0.464 7.172 20.141 1 98.69 69 SER A N 1
ATOM 488 C CA . SER A 1 69 ? -0.888 6.809 19.719 1 98.69 69 SER A CA 1
ATOM 489 C C . SER A 1 69 ? -1.483 5.75 20.641 1 98.69 69 SER A C 1
ATOM 491 O O . SER A 1 69 ? -2.643 5.852 21.047 1 98.69 69 SER A O 1
ATOM 493 N N . LEU A 1 70 ? -0.692 4.762 20.922 1 98.38 70 LEU A N 1
ATOM 494 C CA . LEU A 1 70 ? -1.15 3.688 21.797 1 98.38 70 LEU A CA 1
ATOM 495 C C . LEU A 1 70 ? -1.412 4.211 23.203 1 98.38 70 LEU A C 1
ATOM 497 O O . LEU A 1 70 ? -2.426 3.871 23.828 1 98.38 70 LEU A O 1
ATOM 501 N N . ALA A 1 71 ? -0.568 5.059 23.688 1 97.88 71 ALA A N 1
ATOM 502 C CA . ALA A 1 71 ? -0.706 5.609 25.047 1 97.88 71 ALA A CA 1
ATOM 503 C C . ALA A 1 71 ? -1.96 6.473 25.156 1 97.88 71 ALA A C 1
ATOM 505 O O . ALA A 1 71 ? -2.736 6.328 26.109 1 97.88 71 ALA A O 1
ATOM 506 N N . VAL A 1 72 ? -2.197 7.332 24.188 1 96.81 72 VAL A N 1
ATOM 507 C CA . VAL A 1 72 ? -3.289 8.297 24.25 1 96.81 72 VAL A CA 1
ATOM 508 C C . VAL A 1 72 ? -4.621 7.59 24.031 1 96.81 72 VAL A C 1
ATOM 510 O O . VAL A 1 72 ? -5.637 7.965 24.625 1 96.81 72 VAL A O 1
ATOM 513 N N . SER A 1 73 ? -4.652 6.621 23.203 1 96.56 73 SER A N 1
ATOM 514 C CA . SER A 1 73 ? -5.891 5.906 22.906 1 96.56 73 SER A CA 1
ATOM 515 C C . SER A 1 73 ? -6.23 4.91 24 1 96.56 73 SER A C 1
ATOM 517 O O . SER A 1 73 ? -7.387 4.516 24.156 1 96.56 73 SER A O 1
ATOM 519 N N . GLY A 1 74 ? -5.199 4.398 24.656 1 96.19 74 GLY A N 1
ATOM 520 C CA . GLY A 1 74 ? -5.383 3.311 25.609 1 96.19 74 GLY A CA 1
ATOM 521 C C . GLY A 1 74 ? -5.617 1.97 24.938 1 96.19 74 GLY A C 1
ATOM 522 O O . GLY A 1 74 ? -6.059 1.018 25.578 1 96.19 74 GLY A O 1
ATOM 523 N N . ALA A 1 75 ? -5.398 1.928 23.719 1 96.88 75 ALA A N 1
ATOM 524 C CA . ALA A 1 75 ? -5.617 0.687 22.969 1 96.88 75 ALA A CA 1
ATOM 525 C C . ALA A 1 75 ? -4.652 -0.403 23.438 1 96.88 75 ALA A C 1
ATOM 527 O O . ALA A 1 75 ? -3.479 -0.131 23.703 1 96.88 75 ALA A O 1
ATOM 528 N N . ASP A 1 76 ? -5.129 -1.6 23.562 1 97.38 76 ASP A N 1
ATOM 529 C CA . ASP A 1 76 ? -4.297 -2.785 23.734 1 97.38 76 ASP A CA 1
ATOM 530 C C . ASP A 1 76 ? -3.594 -3.158 22.422 1 97.38 76 ASP A C 1
ATOM 532 O O . ASP A 1 76 ? -4.25 -3.514 21.438 1 97.38 76 ASP A O 1
ATOM 536 N N . PRO A 1 77 ? -2.277 -3.062 22.453 1 97.81 77 PRO A N 1
ATOM 537 C CA . PRO A 1 77 ? -1.563 -3.398 21.219 1 97.81 77 PRO A CA 1
ATOM 538 C C . PRO A 1 77 ? -1.966 -4.762 20.656 1 97.81 77 PRO A C 1
ATOM 540 O O . PRO A 1 77 ? -1.994 -4.945 19.438 1 97.81 77 PRO A O 1
ATOM 543 N N . ALA A 1 78 ? -2.332 -5.684 21.469 1 95.88 78 ALA A N 1
ATOM 544 C CA . ALA A 1 78 ? -2.691 -7.035 21.047 1 95.88 78 ALA A CA 1
ATOM 545 C C . ALA A 1 78 ? -3.971 -7.023 20.219 1 95.88 78 ALA A C 1
ATOM 547 O O . ALA A 1 78 ? -4.262 -7.988 19.5 1 95.88 78 ALA A O 1
ATOM 548 N N . ARG A 1 79 ? -4.688 -5.93 20.297 1 96.12 79 ARG A N 1
ATOM 549 C CA . ARG A 1 79 ? -5.98 -5.848 19.625 1 96.12 79 ARG A CA 1
ATOM 550 C C . ARG A 1 79 ? -5.871 -5.043 18.328 1 96.12 79 ARG A C 1
ATOM 552 O O . ARG A 1 79 ? -6.875 -4.816 17.656 1 96.12 79 ARG A O 1
ATOM 559 N N . VAL A 1 80 ? -4.691 -4.605 18 1 97.5 80 VAL A N 1
ATOM 560 C CA . VAL A 1 80 ? -4.461 -3.992 16.703 1 97.5 80 VAL A CA 1
ATOM 561 C C . VAL A 1 80 ? -4.277 -5.078 15.641 1 97.5 80 VAL A C 1
ATOM 563 O O . VAL A 1 80 ? -3.314 -5.848 15.695 1 97.5 80 VAL A O 1
ATOM 566 N N . ASP A 1 81 ? -5.176 -5.066 14.641 1 94.75 81 ASP A N 1
ATOM 567 C CA . ASP A 1 81 ? -5.242 -6.156 13.664 1 94.75 81 ASP A CA 1
ATOM 568 C C . ASP A 1 81 ? -4.258 -5.93 12.523 1 94.75 81 ASP A C 1
ATOM 570 O O . ASP A 1 81 ? -3.779 -6.887 11.914 1 94.75 81 ASP A O 1
ATOM 574 N N . ALA A 1 82 ? -4.098 -4.688 12.227 1 95.31 82 ALA A N 1
ATOM 575 C CA . ALA A 1 82 ? -3.309 -4.359 11.039 1 95.31 82 ALA A CA 1
ATOM 576 C C . ALA A 1 82 ? -2.605 -3.016 11.203 1 95.31 82 ALA A C 1
ATOM 578 O O . ALA A 1 82 ? -3.031 -2.178 12 1 95.31 82 ALA A O 1
ATOM 579 N N . VAL A 1 83 ? -1.506 -2.898 10.453 1 96.12 83 VAL A N 1
ATOM 580 C CA . VAL A 1 83 ? -0.747 -1.655 10.352 1 96.12 83 VAL A CA 1
ATOM 581 C C . VAL A 1 83 ? -0.622 -1.243 8.891 1 96.12 83 VAL A C 1
ATOM 583 O O . VAL A 1 83 ? -0.146 -2.02 8.055 1 96.12 83 VAL A O 1
ATOM 586 N N . LEU A 1 84 ? -1.147 -0.116 8.562 1 96.5 84 LEU A N 1
ATOM 587 C CA . LEU A 1 84 ? -0.902 0.521 7.273 1 96.5 84 LEU A CA 1
ATOM 588 C C . LEU A 1 84 ? 0.142 1.625 7.402 1 96.5 84 LEU A C 1
ATOM 590 O O . LEU A 1 84 ? -0.067 2.602 8.125 1 96.5 84 LEU A O 1
ATOM 594 N N . TYR A 1 85 ? 1.212 1.467 6.699 1 94.56 85 TYR A N 1
ATOM 595 C CA . TYR A 1 85 ? 2.383 2.326 6.828 1 94.56 85 TYR A CA 1
ATOM 596 C C . TYR A 1 85 ? 2.662 3.066 5.523 1 94.56 85 TYR A C 1
ATOM 598 O O . TYR A 1 85 ? 3.062 2.457 4.531 1 94.56 85 TYR A O 1
ATOM 606 N N . GLY A 1 86 ? 2.418 4.371 5.539 1 93.44 86 GLY A N 1
ATOM 607 C CA . GLY A 1 86 ? 2.713 5.215 4.391 1 93.44 86 GLY A CA 1
ATOM 608 C C . GLY A 1 86 ? 4.02 5.973 4.531 1 93.44 86 GLY A C 1
ATOM 609 O O . GLY A 1 86 ? 4.246 6.656 5.535 1 93.44 86 GLY A O 1
ATOM 610 N N . THR A 1 87 ? 4.859 5.863 3.518 1 89.5 87 THR A N 1
ATOM 611 C CA . THR A 1 87 ? 6.125 6.582 3.547 1 89.5 87 THR A CA 1
ATOM 612 C C . THR A 1 87 ? 6.66 6.793 2.133 1 89.5 87 THR A C 1
ATOM 614 O O . THR A 1 87 ? 6.344 6.023 1.223 1 89.5 87 THR A O 1
ATOM 617 N N . CYS A 1 88 ? 7.324 7.84 1.924 1 83.25 88 CYS A N 1
ATOM 618 C CA . CYS A 1 88 ? 8.109 8.023 0.709 1 83.25 88 CYS A CA 1
ATOM 619 C C . CYS A 1 88 ? 9.602 8.07 1.026 1 83.25 88 CYS A C 1
ATOM 621 O O . CYS A 1 88 ? 10.414 8.383 0.156 1 83.25 88 CYS A O 1
ATOM 623 N N . SER A 1 89 ? 9.883 7.855 2.318 1 78 89 SER A N 1
ATOM 624 C CA . SER A 1 89 ? 11.266 7.742 2.777 1 78 89 SER A CA 1
ATOM 625 C C . SER A 1 89 ? 11.727 6.289 2.801 1 78 89 SER A C 1
ATOM 627 O O . SER A 1 89 ? 11.32 5.52 3.674 1 78 89 SER A O 1
ATOM 629 N N . TYR A 1 90 ? 12.391 5.832 1.797 1 65 90 TYR A N 1
ATOM 630 C CA . TYR A 1 90 ? 12.805 4.438 1.686 1 65 90 TYR A CA 1
ATOM 631 C C . TYR A 1 90 ? 14.219 4.246 2.23 1 65 90 TYR A C 1
ATOM 633 O O . TYR A 1 90 ? 14.992 3.441 1.702 1 65 90 TYR A O 1
ATOM 641 N N . TRP A 1 91 ? 14.562 5.004 3.027 1 59.12 91 TRP A N 1
ATOM 642 C CA . TRP A 1 91 ? 15.945 4.848 3.486 1 59.12 91 TRP A CA 1
ATOM 643 C C . TRP A 1 91 ? 15.984 4.555 4.98 1 59.12 91 TRP A C 1
ATOM 645 O O . TRP A 1 91 ? 15.07 4.918 5.719 1 59.12 91 TRP A O 1
ATOM 655 N N . GLY A 1 92 ? 16.531 3.398 5.328 1 51.66 92 GLY A N 1
ATOM 656 C CA . GLY A 1 92 ? 16.688 3.008 6.723 1 51.66 92 GLY A CA 1
ATOM 657 C C . GLY A 1 92 ? 18.031 3.416 7.305 1 51.66 92 GLY A C 1
ATOM 658 O O . GLY A 1 92 ? 18.734 4.242 6.727 1 51.66 92 GLY A O 1
ATOM 659 N N . GLU A 1 93 ? 18.234 2.789 8.562 1 46.66 93 GLU A N 1
ATOM 660 C CA . GLU A 1 93 ? 19.484 2.986 9.305 1 46.66 93 GLU A CA 1
ATOM 661 C C . GLU A 1 93 ? 20.703 2.674 8.438 1 46.66 93 GLU A C 1
ATOM 663 O O . GLU A 1 93 ? 20.859 1.547 7.961 1 46.66 93 GLU A O 1
ATOM 668 N N . GLY A 1 94 ? 21.469 3.604 8.273 1 45.06 94 GLY A N 1
ATOM 669 C CA . GLY A 1 94 ? 22.828 3.506 7.777 1 45.06 94 GLY A CA 1
ATOM 670 C C . GLY A 1 94 ? 22.906 3.42 6.262 1 45.06 94 GLY A C 1
ATOM 671 O O . GLY A 1 94 ? 24 3.268 5.703 1 45.06 94 GLY A O 1
ATOM 672 N N . ARG A 1 95 ? 21.734 3.051 5.648 1 51.31 95 ARG A N 1
ATOM 673 C CA . ARG A 1 95 ? 21.969 2.977 4.211 1 51.31 95 ARG A CA 1
ATOM 674 C C . ARG A 1 95 ? 21.172 4.047 3.473 1 51.31 95 ARG A C 1
ATOM 676 O O . ARG A 1 95 ? 19.953 4.117 3.596 1 51.31 95 ARG A O 1
ATOM 683 N N . PRO A 1 96 ? 22.031 5.059 3.1 1 45.59 96 PRO A N 1
ATOM 684 C CA . PRO A 1 96 ? 21.391 6.086 2.275 1 45.59 96 PRO A CA 1
ATOM 685 C C . PRO A 1 96 ? 20.578 5.496 1.127 1 45.59 96 PRO A C 1
ATOM 687 O O . PRO A 1 96 ? 20.844 4.367 0.696 1 45.59 96 PRO A O 1
ATOM 690 N N . PRO A 1 97 ? 19.453 6.176 0.658 1 49.03 97 PRO A N 1
ATOM 691 C CA . PRO A 1 97 ? 18.766 5.746 -0.562 1 49.03 97 PRO A CA 1
ATOM 692 C C . PRO A 1 97 ? 19.719 5.359 -1.679 1 49.03 97 PRO A C 1
ATOM 694 O O . PRO A 1 97 ? 20.844 5.875 -1.736 1 49.03 97 PRO A O 1
ATOM 697 N N . PRO A 1 98 ? 19.5 4.512 -2.686 1 47.66 98 PRO A N 1
ATOM 698 C CA . PRO A 1 98 ? 18.203 3.832 -2.672 1 47.66 98 PRO A CA 1
ATOM 699 C C . PRO A 1 98 ? 18.141 2.713 -1.637 1 47.66 98 PRO A C 1
ATOM 701 O O . PRO A 1 98 ? 19.109 1.976 -1.453 1 47.66 98 PRO A O 1
ATOM 704 N N . GLY A 1 99 ? 17.484 2.875 -0.587 1 53.09 99 GLY A N 1
ATOM 705 C CA . GLY A 1 99 ? 17.281 1.832 0.405 1 53.09 99 GLY A CA 1
ATOM 706 C C . GLY A 1 99 ? 16.812 0.52 -0.197 1 53.09 99 GLY A C 1
ATOM 707 O O . GLY A 1 99 ? 16.562 0.436 -1.402 1 53.09 99 GLY A O 1
ATOM 708 N N . ASP A 1 100 ? 17.156 -0.56 0.411 1 60 100 ASP A N 1
ATOM 709 C CA . ASP A 1 100 ? 16.641 -1.89 0.107 1 60 100 ASP A CA 1
ATOM 710 C C . ASP A 1 100 ? 15.281 -2.113 0.769 1 60 100 ASP A C 1
ATOM 712 O O . ASP A 1 100 ? 15.188 -2.205 1.995 1 60 100 ASP A O 1
ATOM 716 N N . PRO A 1 101 ? 14.219 -2.004 -0.095 1 60.66 101 PRO A N 1
ATOM 717 C CA . PRO A 1 101 ? 12.883 -2.209 0.469 1 60.66 101 PRO A CA 1
ATOM 718 C C . PRO A 1 101 ? 12.82 -3.406 1.416 1 60.66 101 PRO A C 1
ATOM 720 O O . PRO A 1 101 ? 12.086 -3.375 2.406 1 60.66 101 PRO A O 1
ATOM 723 N N . ALA A 1 102 ? 13.578 -4.348 1.099 1 61.5 102 ALA A N 1
ATOM 724 C CA . ALA A 1 102 ? 13.578 -5.52 1.972 1 61.5 102 ALA A CA 1
ATOM 725 C C . ALA A 1 102 ? 14.102 -5.164 3.361 1 61.5 102 ALA A C 1
ATOM 727 O O . ALA A 1 102 ? 13.641 -5.719 4.363 1 61.5 102 ALA A O 1
ATOM 728 N N . GLU A 1 103 ? 14.891 -4.227 3.314 1 71.12 103 GLU A N 1
ATOM 729 C CA . GLU A 1 103 ? 15.453 -3.816 4.598 1 71.12 103 GLU A CA 1
ATOM 730 C C . GLU A 1 103 ? 14.469 -2.941 5.375 1 71.12 103 GLU A C 1
ATOM 732 O O . GLU A 1 103 ? 14.477 -2.947 6.609 1 71.12 103 GLU A O 1
ATOM 737 N N . LEU A 1 104 ? 13.633 -2.238 4.625 1 77.5 104 LEU A N 1
ATOM 738 C CA . LEU A 1 104 ? 12.688 -1.342 5.285 1 77.5 104 LEU A CA 1
ATOM 739 C C . LEU A 1 104 ? 11.688 -2.129 6.121 1 77.5 104 LEU A C 1
ATOM 741 O O . LEU A 1 104 ? 11.336 -1.716 7.23 1 77.5 104 LEU A O 1
ATOM 745 N N . THR A 1 105 ? 11.289 -3.207 5.629 1 76.5 105 THR A N 1
ATOM 746 C CA . THR A 1 105 ? 10.328 -4.035 6.348 1 76.5 105 THR A CA 1
ATOM 747 C C . THR A 1 105 ? 10.922 -4.539 7.66 1 76.5 105 THR A C 1
ATOM 749 O O . THR A 1 105 ? 10.25 -4.543 8.695 1 76.5 105 THR A O 1
ATOM 752 N N . GLY A 1 106 ? 12.117 -5.02 7.488 1 79.44 106 GLY A N 1
ATOM 753 C CA . GLY A 1 106 ? 12.805 -5.457 8.695 1 79.44 106 GLY A CA 1
ATOM 754 C C . GLY A 1 106 ? 12.992 -4.348 9.711 1 79.44 106 GLY A C 1
ATOM 755 O O . GLY A 1 106 ? 12.828 -4.562 10.914 1 79.44 106 GLY A O 1
ATOM 756 N N . THR A 1 107 ? 13.297 -3.201 9.164 1 84.62 107 THR A N 1
ATOM 757 C CA . THR A 1 107 ? 13.5 -2.041 10.023 1 84.62 107 THR A CA 1
ATOM 758 C C . THR A 1 107 ? 12.211 -1.669 10.742 1 84.62 107 THR A C 1
ATOM 760 O O . THR A 1 107 ? 12.211 -1.424 11.953 1 84.62 107 THR A O 1
ATOM 763 N N . ILE A 1 108 ? 11.141 -1.657 10.07 1 88.5 108 ILE A N 1
ATOM 764 C CA . ILE A 1 108 ? 9.852 -1.302 10.664 1 88.5 108 ILE A CA 1
ATOM 765 C C . ILE A 1 108 ? 9.461 -2.346 11.703 1 88.5 108 ILE A C 1
ATOM 767 O O . ILE A 1 108 ? 8.992 -2 12.789 1 88.5 108 ILE A O 1
ATOM 771 N N . ALA A 1 109 ? 9.656 -3.568 11.375 1 87.62 109 ALA A N 1
ATOM 772 C CA . ALA A 1 109 ? 9.328 -4.656 12.297 1 87.62 109 ALA A CA 1
ATOM 773 C C . ALA A 1 109 ? 10.117 -4.523 13.594 1 87.62 109 ALA A C 1
ATOM 775 O O . ALA A 1 109 ? 9.547 -4.617 14.688 1 87.62 109 ALA A O 1
ATOM 776 N N . ARG A 1 110 ? 11.344 -4.262 13.469 1 88.38 110 ARG A N 1
ATOM 777 C CA . ARG A 1 110 ? 12.234 -4.27 14.617 1 88.38 110 ARG A CA 1
ATOM 778 C C . ARG A 1 110 ? 12.109 -2.98 15.422 1 88.38 110 ARG A C 1
ATOM 780 O O . ARG A 1 110 ? 12.242 -2.99 16.656 1 88.38 110 ARG A O 1
ATOM 787 N N . THR A 1 111 ? 11.906 -1.91 14.711 1 91.94 111 THR A N 1
ATOM 788 C CA . THR A 1 111 ? 11.984 -0.606 15.359 1 91.94 111 THR A CA 1
ATOM 789 C C . THR A 1 111 ? 10.602 -0.146 15.812 1 91.94 111 THR A C 1
ATOM 791 O O . THR A 1 111 ? 10.469 0.521 16.844 1 91.94 111 THR A O 1
ATOM 794 N N . VAL A 1 112 ? 9.617 -0.541 15.109 1 95.19 112 VAL A N 1
ATOM 795 C CA . VAL A 1 112 ? 8.289 0.009 15.375 1 95.19 112 VAL A CA 1
ATOM 796 C C . VAL A 1 112 ? 7.387 -1.08 15.945 1 95.19 112 VAL A C 1
ATOM 798 O O . VAL A 1 112 ? 6.852 -0.937 17.047 1 95.19 112 VAL A O 1
ATOM 801 N N . LEU A 1 113 ? 7.289 -2.178 15.359 1 95 113 LEU A N 1
ATOM 802 C CA . LEU A 1 113 ? 6.23 -3.139 15.656 1 95 113 LEU A CA 1
ATOM 803 C C . LEU A 1 113 ? 6.582 -3.969 16.891 1 95 113 LEU A C 1
ATOM 805 O O . LEU A 1 113 ? 5.84 -3.973 17.875 1 95 113 LEU A O 1
ATOM 809 N N . GLU A 1 114 ? 7.66 -4.598 16.891 1 94 114 GLU A N 1
ATOM 810 C CA . GLU A 1 114 ? 8.016 -5.547 17.938 1 94 114 GLU A CA 1
ATOM 811 C C . GLU A 1 114 ? 8.102 -4.859 19.297 1 94 114 GLU A C 1
ATOM 813 O O . GLU A 1 114 ? 7.496 -5.312 20.266 1 94 114 GLU A O 1
ATOM 818 N N . PRO A 1 115 ? 8.828 -3.725 19.344 1 96.19 115 PRO A N 1
ATOM 819 C CA . PRO A 1 115 ? 8.961 -3.107 20.656 1 96.19 115 PRO A CA 1
ATOM 820 C C . PRO A 1 115 ? 7.621 -2.639 21.234 1 96.19 115 PRO A C 1
ATOM 822 O O . PRO A 1 115 ? 7.484 -2.48 22.453 1 96.19 115 PRO A O 1
ATOM 825 N N . LEU A 1 116 ? 6.621 -2.451 20.391 1 97.69 116 LEU A N 1
ATOM 826 C CA . LEU A 1 116 ? 5.363 -1.866 20.859 1 97.69 116 LEU A CA 1
ATOM 827 C C . LEU A 1 116 ? 4.258 -2.916 20.891 1 97.69 116 LEU A C 1
ATOM 829 O O . LEU A 1 116 ? 3.076 -2.574 20.969 1 97.69 116 LEU A O 1
ATOM 833 N N . GLY A 1 117 ? 4.625 -4.188 20.781 1 96.44 117 GLY A N 1
ATOM 834 C CA . GLY A 1 117 ? 3.672 -5.277 20.922 1 96.44 117 GLY A CA 1
ATOM 835 C C . GLY A 1 117 ? 2.77 -5.43 19.703 1 96.44 117 GLY A C 1
ATOM 836 O O . GLY A 1 117 ? 1.646 -5.922 19.828 1 96.44 117 GLY A O 1
ATOM 837 N N . LEU A 1 118 ? 3.24 -5.016 18.578 1 96.56 118 LEU A N 1
ATOM 838 C CA . LEU A 1 118 ? 2.438 -5.008 17.359 1 96.56 118 LEU A CA 1
ATOM 839 C C . LEU A 1 118 ? 2.955 -6.043 16.359 1 96.56 118 LEU A C 1
ATOM 841 O O . LEU A 1 118 ? 2.596 -6.008 15.188 1 96.56 118 LEU A O 1
ATOM 845 N N . GLY A 1 119 ? 3.738 -6.969 16.781 1 92.44 119 GLY A N 1
ATOM 846 C CA . GLY A 1 119 ? 4.441 -7.891 15.898 1 92.44 119 GLY A CA 1
ATOM 847 C C . GLY A 1 119 ? 3.514 -8.812 15.133 1 92.44 119 GLY A C 1
ATOM 848 O O . GLY A 1 119 ? 3.869 -9.305 14.062 1 92.44 119 GLY A O 1
ATOM 849 N N . HIS A 1 120 ? 2.299 -8.984 15.547 1 89.69 120 HIS A N 1
ATOM 850 C CA . HIS A 1 120 ? 1.34 -9.906 14.945 1 89.69 120 HIS A CA 1
ATOM 851 C C . HIS A 1 120 ? 0.497 -9.203 13.883 1 89.69 120 HIS A C 1
ATOM 853 O O . HIS A 1 120 ? -0.175 -9.867 13.086 1 89.69 120 HIS A O 1
ATOM 859 N N . ALA A 1 121 ? 0.434 -7.926 13.953 1 92.5 121 ALA A N 1
ATOM 860 C CA . ALA A 1 121 ? -0.484 -7.168 13.109 1 92.5 121 ALA A CA 1
ATOM 861 C C . ALA A 1 121 ? -0.108 -7.301 11.633 1 92.5 121 ALA A C 1
ATOM 863 O O . ALA A 1 121 ? 1.075 -7.297 11.289 1 92.5 121 ALA A O 1
ATOM 864 N N . ALA A 1 122 ? -1.11 -7.445 10.781 1 89.62 122 ALA A N 1
ATOM 865 C CA . ALA A 1 122 ? -0.865 -7.477 9.336 1 89.62 122 ALA A CA 1
ATOM 866 C C . ALA A 1 122 ? -0.29 -6.152 8.852 1 89.62 122 ALA A C 1
ATOM 868 O O . ALA A 1 122 ? -0.964 -5.117 8.898 1 89.62 122 ALA A O 1
ATOM 869 N N . LEU A 1 123 ? 0.935 -6.223 8.375 1 90.19 123 LEU A N 1
ATOM 870 C CA . LEU A 1 123 ? 1.626 -5.012 7.941 1 90.19 123 LEU A CA 1
ATOM 871 C C . LEU A 1 123 ? 1.503 -4.824 6.434 1 90.19 123 LEU A C 1
ATOM 873 O O . LEU A 1 123 ? 1.757 -5.754 5.664 1 90.19 123 LEU A O 1
ATOM 877 N N . THR A 1 124 ? 1.059 -3.693 6.02 1 90.25 124 THR A N 1
ATOM 878 C CA . THR A 1 124 ? 1.034 -3.293 4.617 1 90.25 124 THR A CA 1
ATOM 879 C C . THR A 1 124 ? 1.688 -1.927 4.434 1 90.25 124 THR A C 1
ATOM 881 O O . THR A 1 124 ? 1.33 -0.965 5.117 1 90.25 124 THR A O 1
ATOM 884 N N . LEU A 1 125 ? 2.631 -1.885 3.576 1 87.12 125 LEU A N 1
ATOM 885 C CA . LEU A 1 125 ? 3.213 -0.599 3.203 1 87.12 125 LEU A CA 1
ATOM 886 C C . LEU A 1 125 ? 2.469 0.01 2.02 1 87.12 125 LEU A C 1
ATOM 888 O O . LEU A 1 125 ? 2.143 -0.69 1.059 1 87.12 125 LEU A O 1
ATOM 892 N N . VAL A 1 126 ? 2.105 1.234 2.225 1 87.62 126 VAL A N 1
ATOM 893 C CA . VAL A 1 126 ? 1.385 2.02 1.229 1 87.62 126 VAL A CA 1
ATOM 894 C C . VAL A 1 126 ? 2.293 3.121 0.683 1 87.62 126 VAL A C 1
ATOM 896 O O . VAL A 1 126 ? 2.887 3.883 1.449 1 87.62 126 VAL A O 1
ATOM 899 N N . TRP A 1 127 ? 2.252 3.172 -0.686 1 78.25 127 TRP A N 1
ATOM 900 C CA . TRP A 1 127 ? 3.174 4.148 -1.255 1 78.25 127 TRP A CA 1
ATOM 901 C C . TRP A 1 127 ? 2.551 4.852 -2.457 1 78.25 127 TRP A C 1
ATOM 903 O O . TRP A 1 127 ? 1.371 4.652 -2.756 1 78.25 127 TRP A O 1
ATOM 913 N N . LEU A 1 128 ? 3.295 5.785 -3.043 1 73.5 128 LEU A N 1
ATOM 914 C CA . LEU A 1 128 ? 3.127 6.465 -4.32 1 73.5 128 LEU A CA 1
ATOM 915 C C . LEU A 1 128 ? 2.451 7.82 -4.129 1 73.5 128 LEU A C 1
ATOM 917 O O . LEU A 1 128 ? 2.664 8.742 -4.922 1 73.5 128 LEU A O 1
ATOM 921 N N . ALA A 1 129 ? 1.617 7.832 -3.061 1 83.31 129 ALA A N 1
ATOM 922 C CA . ALA A 1 129 ? 0.979 9.133 -2.895 1 83.31 129 ALA A CA 1
ATOM 923 C C . ALA A 1 129 ? 1.921 10.125 -2.211 1 83.31 129 ALA A C 1
ATOM 925 O O . ALA A 1 129 ? 1.6 11.305 -2.078 1 83.31 129 ALA A O 1
ATOM 926 N N . GLU A 1 130 ? 3.035 9.664 -1.797 1 88.31 130 GLU A N 1
ATOM 927 C CA . GLU A 1 130 ? 4.043 10.5 -1.15 1 88.31 130 GLU A CA 1
ATOM 928 C C . GLU A 1 130 ? 3.426 11.352 -0.042 1 88.31 130 GLU A C 1
ATOM 930 O O . GLU A 1 130 ? 2.799 10.82 0.876 1 88.31 130 GLU A O 1
ATOM 935 N N . SER A 1 131 ? 3.49 12.672 -0.231 1 93.38 131 SER A N 1
ATOM 936 C CA . SER A 1 131 ? 2.938 13.523 0.817 1 93.38 131 SER A CA 1
ATOM 937 C C . SER A 1 131 ? 1.436 13.297 0.973 1 93.38 131 SER A C 1
ATOM 939 O O . SER A 1 131 ? 0.842 13.719 1.969 1 93.38 131 SER A O 1
ATOM 941 N N . GLY A 1 132 ? 0.883 12.641 0.034 1 94.31 132 GLY A N 1
ATOM 942 C CA . GLY A 1 132 ? -0.535 12.32 0.091 1 94.31 132 GLY A CA 1
ATOM 943 C C . GLY A 1 132 ? -0.82 10.969 0.722 1 94.31 132 GLY A C 1
ATOM 944 O O . GLY A 1 132 ? -1.978 10.562 0.82 1 94.31 132 GLY A O 1
ATOM 945 N N . ASN A 1 133 ? 0.136 10.32 1.263 1 94.12 133 ASN A N 1
ATOM 946 C CA . ASN A 1 133 ? 0.007 8.938 1.708 1 94.12 133 ASN A CA 1
ATOM 947 C C . ASN A 1 133 ? -0.963 8.812 2.879 1 94.12 133 ASN A C 1
ATOM 949 O O . ASN A 1 133 ? -1.608 7.777 3.051 1 94.12 133 ASN A O 1
ATOM 953 N N . THR A 1 134 ? -1.06 9.812 3.68 1 97.62 134 THR A N 1
ATOM 954 C CA . THR A 1 134 ? -2 9.742 4.793 1 97.62 134 THR A CA 1
ATOM 955 C C . THR A 1 134 ? -3.428 9.57 4.281 1 97.62 134 THR A C 1
ATOM 957 O O . THR A 1 134 ? -4.207 8.805 4.855 1 97.62 134 THR A O 1
ATOM 960 N N . GLY A 1 135 ? -3.742 10.273 3.229 1 96.12 135 GLY A N 1
ATOM 961 C CA . GLY A 1 135 ? -5.043 10.047 2.619 1 96.12 135 GLY A CA 1
ATOM 962 C C . GLY A 1 135 ? -5.258 8.609 2.18 1 96.12 135 GLY A C 1
ATOM 963 O O . GLY A 1 135 ? -6.332 8.047 2.389 1 96.12 135 GLY A O 1
ATOM 964 N N . SER A 1 136 ? -4.27 8.023 1.627 1 94.44 136 SER A N 1
ATOM 965 C CA . SER A 1 136 ? -4.348 6.648 1.15 1 94.44 136 SER A CA 1
ATOM 966 C C . SER A 1 136 ? -4.504 5.672 2.311 1 94.44 136 SER A C 1
ATOM 968 O O . SER A 1 136 ? -5.34 4.77 2.26 1 94.44 136 SER A O 1
ATOM 970 N N . VAL A 1 137 ? -3.711 5.895 3.322 1 96.38 137 VAL A N 1
ATOM 971 C CA . VAL A 1 137 ? -3.713 4.973 4.453 1 96.38 137 VAL A CA 1
ATOM 972 C C . VAL A 1 137 ? -5.051 5.055 5.184 1 96.38 137 VAL A C 1
ATOM 974 O O . VAL A 1 137 ? -5.602 4.035 5.605 1 96.38 137 VAL A O 1
ATOM 977 N N . LEU A 1 138 ? -5.598 6.215 5.312 1 97.5 138 LEU A N 1
ATOM 978 C CA . LEU A 1 138 ? -6.871 6.367 6.004 1 97.5 138 LEU A CA 1
ATOM 979 C C . LEU A 1 138 ? -8.016 5.789 5.172 1 97.5 138 LEU A C 1
ATOM 981 O O . LEU A 1 138 ? -8.93 5.172 5.719 1 97.5 138 LEU A O 1
ATOM 985 N N . ARG A 1 139 ? -7.941 5.996 3.877 1 95.19 139 ARG A N 1
ATOM 986 C CA . ARG A 1 139 ? -8.953 5.438 2.988 1 95.19 139 ARG A CA 1
ATOM 987 C C . ARG A 1 139 ? -8.969 3.912 3.07 1 95.19 139 ARG A C 1
ATOM 989 O O . ARG A 1 139 ? -10.039 3.305 3.195 1 95.19 139 ARG A O 1
ATOM 996 N N . LEU A 1 140 ? -7.824 3.344 3.039 1 95.94 140 LEU A N 1
ATOM 997 C CA . LEU A 1 140 ? -7.711 1.891 3.105 1 95.94 140 LEU A CA 1
ATOM 998 C C . LEU A 1 140 ? -8.133 1.375 4.477 1 95.94 140 LEU A C 1
ATOM 1000 O O . LEU A 1 140 ? -8.852 0.378 4.578 1 95.94 140 LEU A O 1
ATOM 1004 N N . ALA A 1 141 ? -7.691 2.057 5.484 1 97.75 141 ALA A N 1
ATOM 1005 C CA . ALA A 1 141 ? -8.062 1.657 6.84 1 97.75 141 ALA A CA 1
ATOM 1006 C C . ALA A 1 141 ? -9.57 1.699 7.035 1 97.75 141 ALA A C 1
ATOM 1008 O O . ALA A 1 141 ? -10.164 0.759 7.574 1 97.75 141 ALA A O 1
ATOM 1009 N N . ARG A 1 142 ? -10.18 2.746 6.594 1 97.31 142 ARG A N 1
ATOM 1010 C CA . ARG A 1 142 ? -11.633 2.875 6.715 1 97.31 142 ARG A CA 1
ATOM 1011 C C . ARG A 1 142 ? -12.344 1.737 5.992 1 97.31 142 ARG A C 1
ATOM 1013 O O . ARG A 1 142 ? -13.32 1.185 6.504 1 97.31 142 ARG A O 1
ATOM 1020 N N . ALA A 1 143 ? -11.875 1.449 4.824 1 94.94 143 ALA A N 1
ATOM 1021 C CA . ALA A 1 143 ? -12.492 0.387 4.035 1 94.94 143 ALA A CA 1
ATOM 1022 C C . ALA A 1 143 ? -12.375 -0.961 4.742 1 94.94 143 ALA A C 1
ATOM 1024 O O . ALA A 1 143 ? -13.336 -1.732 4.789 1 94.94 143 ALA A O 1
ATOM 1025 N N . LEU A 1 144 ? -11.188 -1.239 5.25 1 95.06 144 LEU A N 1
ATOM 1026 C CA . LEU A 1 144 ? -10.945 -2.504 5.938 1 95.06 144 LEU A CA 1
ATOM 1027 C C . LEU A 1 144 ? -11.867 -2.646 7.145 1 95.06 144 LEU A C 1
ATOM 1029 O O . LEU A 1 144 ? -12.438 -3.715 7.371 1 95.06 144 LEU A O 1
ATOM 1033 N N . VAL A 1 145 ? -12.016 -1.569 7.883 1 96.38 145 VAL A N 1
ATOM 1034 C CA . VAL A 1 145 ? -12.844 -1.593 9.086 1 96.38 145 VAL A CA 1
ATOM 1035 C C . VAL A 1 145 ? -14.32 -1.656 8.703 1 96.38 145 VAL A C 1
ATOM 1037 O O . VAL A 1 145 ? -15.078 -2.445 9.273 1 96.38 145 VAL A O 1
ATOM 1040 N N . ALA A 1 146 ? -14.719 -0.896 7.75 1 94.56 146 ALA A N 1
ATOM 1041 C CA . ALA A 1 146 ? -16.109 -0.856 7.309 1 94.56 146 ALA A CA 1
ATOM 1042 C C . ALA A 1 146 ? -16.547 -2.209 6.758 1 94.56 146 ALA A C 1
ATOM 1044 O O . ALA A 1 146 ? -17.703 -2.613 6.93 1 94.56 146 ALA A O 1
ATOM 1045 N N . ALA A 1 147 ? -15.633 -2.885 6.133 1 91.81 147 ALA A N 1
ATOM 1046 C CA . ALA A 1 147 ? -15.93 -4.18 5.535 1 91.81 147 ALA A CA 1
ATOM 1047 C C . ALA A 1 147 ? -15.898 -5.293 6.578 1 91.81 147 ALA A C 1
ATOM 1049 O O . ALA A 1 147 ? -16.219 -6.445 6.281 1 91.81 147 ALA A O 1
ATOM 1050 N N . GLY A 1 148 ? -15.461 -4.988 7.77 1 91.38 148 GLY A N 1
ATOM 1051 C CA . GLY A 1 148 ? -15.398 -5.965 8.844 1 91.38 148 GLY A CA 1
ATOM 1052 C C . GLY A 1 148 ? -14.18 -6.863 8.766 1 91.38 148 GLY A C 1
ATOM 1053 O O . GLY A 1 148 ? -14.102 -7.879 9.461 1 91.38 148 GLY A O 1
ATOM 1054 N N . VAL A 1 149 ? -13.266 -6.508 7.93 1 89.25 149 VAL A N 1
ATOM 1055 C CA . VAL A 1 149 ? -12.039 -7.285 7.801 1 89.25 149 VAL A CA 1
ATOM 1056 C C . VAL A 1 149 ? -11.195 -7.141 9.062 1 89.25 149 VAL A C 1
ATOM 1058 O O . VAL A 1 149 ? -10.594 -8.109 9.531 1 89.25 149 VAL A O 1
ATOM 1061 N N . HIS A 1 150 ? -11.062 -5.98 9.492 1 93.56 150 HIS A N 1
ATOM 1062 C CA . HIS A 1 150 ? -10.336 -5.652 10.711 1 93.56 150 HIS A CA 1
ATOM 1063 C C . HIS A 1 150 ? -11.18 -4.789 11.648 1 93.56 150 HIS A C 1
ATOM 1065 O O . HIS A 1 150 ? -12.078 -4.074 11.195 1 93.56 150 HIS A O 1
ATOM 1071 N N . ARG A 1 151 ? -10.914 -4.922 12.938 1 95.94 151 ARG A N 1
ATOM 1072 C CA . ARG A 1 151 ? -11.609 -4.09 13.914 1 95.94 151 ARG A CA 1
ATOM 1073 C C . ARG A 1 151 ? -10.812 -2.82 14.211 1 95.94 151 ARG A C 1
ATOM 1075 O O . ARG A 1 151 ? -11.391 -1.742 14.367 1 95.94 151 ARG A O 1
ATOM 1082 N N . THR A 1 152 ? -9.547 -2.963 14.32 1 98 152 THR A N 1
ATOM 1083 C CA . THR A 1 152 ? -8.664 -1.842 14.641 1 98 152 THR A CA 1
ATOM 1084 C C . THR A 1 152 ? -7.441 -1.84 13.727 1 98 152 THR A C 1
ATOM 1086 O O . THR A 1 152 ? -6.703 -2.826 13.672 1 98 152 THR A O 1
ATOM 1089 N N . VAL A 1 153 ? -7.246 -0.728 13.039 1 98.19 153 VAL A N 1
ATOM 1090 C CA . VAL A 1 153 ? -6.113 -0.551 12.141 1 98.19 153 VAL A CA 1
ATOM 1091 C C . VAL A 1 153 ? -5.266 0.629 12.602 1 98.19 153 VAL A C 1
ATOM 1093 O O . VAL A 1 153 ? -5.785 1.717 12.859 1 98.19 153 VAL A O 1
ATOM 1096 N N . LEU A 1 154 ? -3.986 0.378 12.773 1 98.75 154 LEU A N 1
ATOM 1097 C CA . LEU A 1 154 ? -3.027 1.445 13.047 1 98.75 154 LEU A CA 1
ATOM 1098 C C . LEU A 1 154 ? -2.516 2.057 11.742 1 98.75 154 LEU A C 1
ATOM 1100 O O . LEU A 1 154 ? -1.996 1.344 10.883 1 98.75 154 LEU A O 1
ATOM 1104 N N . CYS A 1 155 ? -2.693 3.354 11.586 1 98.75 155 CYS A N 1
ATOM 1105 C CA . CYS A 1 155 ? -2.203 4.102 10.438 1 98.75 155 CYS A CA 1
ATOM 1106 C C . CYS A 1 155 ? -0.959 4.906 10.797 1 98.75 155 CYS A C 1
ATOM 1108 O O . CYS A 1 155 ? -0.948 5.621 11.805 1 98.75 155 CYS A O 1
ATOM 1110 N N . VAL A 1 156 ? 0.061 4.793 9.969 1 98.38 156 VAL A N 1
ATOM 1111 C CA . VAL A 1 156 ? 1.323 5.469 10.25 1 98.38 156 VAL A CA 1
ATOM 1112 C C . VAL A 1 156 ? 1.815 6.188 8.992 1 98.38 156 VAL A C 1
ATOM 1114 O O . VAL A 1 156 ? 1.777 5.625 7.895 1 98.38 156 VAL A O 1
ATOM 1117 N N . SER A 1 157 ? 2.182 7.402 9.094 1 97.56 157 SER A N 1
ATOM 1118 C CA . SER A 1 157 ? 2.941 8.148 8.102 1 97.56 157 SER A CA 1
ATOM 1119 C C . SER A 1 157 ? 4.266 8.648 8.672 1 97.56 157 SER A C 1
ATOM 1121 O O . SER A 1 157 ? 4.285 9.297 9.719 1 97.56 157 SER A O 1
ATOM 1123 N N . SER A 1 158 ? 5.371 8.336 8.023 1 96.06 158 SER A N 1
ATOM 1124 C CA . SER A 1 158 ? 6.68 8.742 8.531 1 96.06 158 SER A CA 1
ATOM 1125 C C . SER A 1 158 ? 7.637 9.055 7.387 1 96.06 158 SER A C 1
ATOM 1127 O O . SER A 1 158 ? 7.855 8.219 6.504 1 96.06 158 SER A O 1
ATOM 1129 N N . ASP A 1 159 ? 8.188 10.289 7.441 1 92.75 159 ASP A N 1
ATOM 1130 C CA . ASP A 1 159 ? 9.117 10.711 6.406 1 92.75 159 ASP A CA 1
ATOM 1131 C C . ASP A 1 159 ? 10.172 11.656 6.973 1 92.75 159 ASP A C 1
ATOM 1133 O O . ASP A 1 159 ? 9.914 12.375 7.941 1 92.75 159 ASP A O 1
ATOM 1137 N N . ALA A 1 160 ? 11.273 11.617 6.367 1 92.06 160 ALA A N 1
ATOM 1138 C CA . ALA A 1 160 ? 12.367 12.531 6.688 1 92.06 160 ALA A CA 1
ATOM 1139 C C . ALA A 1 160 ? 13.211 12.836 5.449 1 92.06 160 ALA A C 1
ATOM 1141 O O . ALA A 1 160 ? 13.328 11.992 4.551 1 92.06 160 ALA A O 1
ATOM 1142 N N . VAL A 1 161 ? 13.734 14.039 5.461 1 89.19 161 VAL A N 1
ATOM 1143 C CA . VAL A 1 161 ? 14.656 14.414 4.395 1 89.19 161 VAL A CA 1
ATOM 1144 C C . VAL A 1 161 ? 15.93 13.578 4.496 1 89.19 161 VAL A C 1
ATOM 1146 O O . VAL A 1 161 ? 16.578 13.555 5.543 1 89.19 161 VAL A O 1
ATOM 1149 N N . PRO A 1 162 ? 16.203 12.828 3.361 1 79.25 162 PRO A N 1
ATOM 1150 C CA . PRO A 1 162 ? 17.438 12.031 3.414 1 79.25 162 PRO A CA 1
ATOM 1151 C C . PRO A 1 162 ? 18.688 12.898 3.518 1 79.25 162 PRO A C 1
ATOM 1153 O O . PRO A 1 162 ? 18.75 13.977 2.922 1 79.25 162 PRO A O 1
ATOM 1156 N N . PRO A 1 163 ? 19.625 12.383 4.27 1 75.06 163 PRO A N 1
ATOM 1157 C CA . PRO A 1 163 ? 20.891 13.117 4.375 1 75.06 163 PRO A CA 1
ATOM 1158 C C . PRO A 1 163 ? 21.781 12.922 3.15 1 75.06 163 PRO A C 1
ATOM 1160 O O . PRO A 1 163 ? 22.906 12.438 3.277 1 75.06 163 PRO A O 1
ATOM 1163 N N . LEU A 1 164 ? 21.266 13.18 1.962 1 70.75 164 LEU A N 1
ATOM 1164 C CA . LEU A 1 164 ? 22 13.023 0.709 1 70.75 164 LEU A CA 1
ATOM 1165 C C . LEU A 1 164 ? 22.141 14.359 -0.009 1 70.75 164 LEU A C 1
ATOM 1167 O O . LEU A 1 164 ? 21.312 15.258 0.169 1 70.75 164 LEU A O 1
ATOM 1171 N N . PRO A 1 165 ? 23.25 14.297 -0.737 1 62.44 165 PRO A N 1
ATOM 1172 C CA . PRO A 1 165 ? 23.406 15.5 -1.552 1 62.44 165 PRO A CA 1
ATOM 1173 C C . PRO A 1 165 ? 22.234 15.727 -2.504 1 62.44 165 PRO A C 1
ATOM 1175 O O . PRO A 1 165 ? 21.703 14.773 -3.068 1 62.44 165 PRO A O 1
ATOM 1178 N N . GLY A 1 166 ? 21.766 16.859 -2.588 1 62.78 166 GLY A N 1
ATOM 1179 C CA . GLY A 1 166 ? 20.688 17.188 -3.512 1 62.78 166 GLY A CA 1
ATOM 1180 C C . GLY A 1 166 ? 19.312 17.203 -2.861 1 62.78 166 GLY A C 1
ATOM 1181 O O . GLY A 1 166 ? 18.359 17.734 -3.424 1 62.78 166 GLY A O 1
ATOM 1182 N N . GLU A 1 167 ? 19.391 16.516 -1.776 1 64.81 167 GLU A N 1
ATOM 1183 C CA . GLU A 1 167 ? 18.109 16.562 -1.096 1 64.81 167 GLU A CA 1
ATOM 1184 C C . GLU A 1 167 ? 17.906 17.906 -0.397 1 64.81 167 GLU A C 1
ATOM 1186 O O . GLU A 1 167 ? 18.844 18.453 0.177 1 64.81 167 GLU A O 1
ATOM 1191 N N . TYR A 1 168 ? 16.672 18.391 -0.714 1 77.06 168 TYR A N 1
ATOM 1192 C CA . TYR A 1 168 ? 16.516 19.781 -0.312 1 77.06 168 TYR A CA 1
ATOM 1193 C C . TYR A 1 168 ? 15.461 19.922 0.774 1 77.06 168 TYR A C 1
ATOM 1195 O O . TYR A 1 168 ? 14.375 19.328 0.675 1 77.06 168 TYR A O 1
ATOM 1203 N N . ARG A 1 169 ? 15.938 20.578 1.763 1 90.12 169 ARG A N 1
ATOM 1204 C CA . ARG A 1 169 ? 14.992 21.094 2.746 1 90.12 169 ARG A CA 1
ATOM 1205 C C . ARG A 1 169 ? 14.25 22.312 2.205 1 90.12 169 ARG A C 1
ATOM 1207 O O . ARG A 1 169 ? 13.016 22.328 2.174 1 90.12 169 ARG A O 1
ATOM 1214 N N . ALA A 1 170 ? 15.023 23.188 1.707 1 93.62 170 ALA A N 1
ATOM 1215 C CA . ALA A 1 170 ? 14.398 24.344 1.051 1 93.62 170 ALA A CA 1
ATOM 1216 C C . ALA A 1 170 ? 14.141 24.047 -0.426 1 93.62 170 ALA A C 1
ATOM 1218 O O . ALA A 1 170 ? 15.086 23.953 -1.22 1 93.62 170 ALA A O 1
ATOM 1219 N N . MET A 1 171 ? 12.875 24 -0.782 1 92.06 171 MET A N 1
ATOM 1220 C CA . MET A 1 171 ? 12.562 23.75 -2.186 1 92.06 171 MET A CA 1
ATOM 1221 C C . MET A 1 171 ? 12.891 24.969 -3.043 1 92.06 171 MET A C 1
ATOM 1223 O O . MET A 1 171 ? 12.5 26.094 -2.715 1 92.06 171 MET A O 1
ATOM 1227 N N . PRO A 1 172 ? 13.469 24.766 -4.199 1 88.94 172 PRO A N 1
ATOM 1228 C CA . PRO A 1 172 ? 13.945 25.875 -5.012 1 88.94 172 PRO A CA 1
ATOM 1229 C C . PRO A 1 172 ? 12.805 26.766 -5.516 1 88.94 172 PRO A C 1
ATOM 1231 O O . PRO A 1 172 ? 13.008 27.969 -5.75 1 88.94 172 PRO A O 1
ATOM 1234 N N . ASN A 1 173 ? 11.695 26.234 -5.688 1 89 173 ASN A N 1
ATOM 1235 C CA . ASN A 1 173 ? 10.562 27.016 -6.176 1 89 173 ASN A CA 1
ATOM 1236 C C . ASN A 1 173 ? 9.844 27.734 -5.035 1 89 173 ASN A C 1
ATOM 1238 O O . ASN A 1 173 ? 8.789 28.328 -5.242 1 89 173 ASN A O 1
ATOM 1242 N N . ALA A 1 174 ? 10.352 27.609 -3.822 1 92.62 174 ALA A N 1
ATOM 1243 C CA . ALA A 1 174 ? 9.891 28.266 -2.604 1 92.62 174 ALA A CA 1
ATOM 1244 C C . ALA A 1 174 ? 8.469 27.828 -2.248 1 92.62 174 ALA A C 1
ATOM 1246 O O . ALA A 1 174 ? 7.707 28.609 -1.673 1 92.62 174 ALA A O 1
ATOM 1247 N N . VAL A 1 175 ? 8.086 26.609 -2.611 1 93.31 175 VAL A N 1
ATOM 1248 C CA . VAL A 1 175 ? 6.738 26.125 -2.311 1 93.31 175 VAL A CA 1
ATOM 1249 C C . VAL A 1 175 ? 6.684 25.609 -0.872 1 93.31 175 VAL A C 1
ATOM 1251 O O . VAL A 1 175 ? 5.633 25.672 -0.226 1 93.31 175 VAL A O 1
ATOM 1254 N N . THR A 1 176 ? 7.785 25.094 -0.435 1 96.06 176 THR A N 1
ATOM 1255 C CA . THR A 1 176 ? 7.773 24.562 0.923 1 96.06 176 THR A CA 1
ATOM 1256 C C . THR A 1 176 ? 9.195 24.406 1.456 1 96.06 176 THR A C 1
ATOM 1258 O O . THR A 1 176 ? 10.164 24.594 0.717 1 96.06 176 THR A O 1
ATOM 1261 N N . VAL A 1 177 ? 9.312 24.234 2.75 1 96.56 177 VAL A N 1
ATOM 1262 C CA . VAL A 1 177 ? 10.492 23.781 3.475 1 96.56 177 VAL A CA 1
ATOM 1263 C C . VAL A 1 177 ? 10.227 22.406 4.098 1 96.56 177 VAL A C 1
ATOM 1265 O O . VAL A 1 177 ? 9.383 22.281 4.988 1 96.56 177 VAL A O 1
ATOM 1268 N N . ASN A 1 178 ? 11.023 21.375 3.631 1 96.44 178 ASN A N 1
ATOM 1269 C CA . ASN A 1 178 ? 10.742 20.016 4.074 1 96.44 178 ASN A CA 1
ATOM 1270 C C . ASN A 1 178 ? 11.219 19.781 5.508 1 96.44 178 ASN A C 1
ATOM 1272 O O . ASN A 1 178 ? 12.305 20.234 5.883 1 96.44 178 ASN A O 1
ATOM 1276 N N . GLY A 1 179 ? 10.336 19.203 6.277 1 97.06 179 GLY A N 1
ATOM 1277 C CA . GLY A 1 179 ? 10.625 18.828 7.652 1 97.06 179 GLY A CA 1
ATOM 1278 C C . GLY A 1 179 ? 10.516 17.344 7.898 1 97.06 179 GLY A C 1
ATOM 1279 O O . GLY A 1 179 ? 9.992 16.594 7.059 1 97.06 179 GLY A O 1
ATOM 1280 N N . ASP A 1 180 ? 11.039 16.875 9.039 1 96.69 180 ASP A N 1
ATOM 1281 C CA . ASP A 1 180 ? 11.047 15.477 9.438 1 96.69 180 ASP A CA 1
ATOM 1282 C C . ASP A 1 180 ? 9.969 15.195 10.484 1 96.69 180 ASP A C 1
ATOM 1284 O O . ASP A 1 180 ? 9.875 15.906 11.484 1 96.69 180 ASP A O 1
ATOM 1288 N N . ALA A 1 181 ? 9.125 14.172 10.188 1 98.5 181 ALA A N 1
ATOM 1289 C CA . ALA A 1 181 ? 8.125 13.852 11.203 1 98.5 181 ALA A CA 1
ATOM 1290 C C . ALA A 1 181 ? 7.457 12.508 10.906 1 98.5 181 ALA A C 1
ATOM 1292 O O . ALA A 1 181 ? 7.586 11.977 9.805 1 98.5 181 ALA A O 1
ATOM 1293 N N . ALA A 1 182 ? 6.867 12.008 11.914 1 98.62 182 ALA A N 1
ATOM 1294 C CA . ALA A 1 182 ? 5.926 10.898 11.805 1 98.62 182 ALA A CA 1
ATOM 1295 C C . ALA A 1 182 ? 4.613 11.219 12.523 1 98.62 182 ALA A C 1
ATOM 1297 O O . ALA A 1 182 ? 4.605 11.961 13.508 1 98.62 182 ALA A O 1
ATOM 1298 N N . ALA A 1 183 ? 3.549 10.734 12.016 1 98.88 183 ALA A N 1
ATOM 1299 C CA . ALA A 1 183 ? 2.244 10.805 12.664 1 98.88 183 ALA A CA 1
ATOM 1300 C C . ALA A 1 183 ? 1.483 9.492 12.523 1 98.88 183 ALA A C 1
ATOM 1302 O O . ALA A 1 183 ? 1.674 8.766 11.539 1 98.88 183 ALA A O 1
ATOM 1303 N N . SER A 1 184 ? 0.691 9.164 13.523 1 98.88 184 SER A N 1
ATOM 1304 C CA . SER A 1 184 ? -0.062 7.918 13.523 1 98.88 184 SER A CA 1
ATOM 1305 C C . SER A 1 184 ? -1.411 8.086 14.211 1 98.88 184 SER A C 1
ATOM 1307 O O . SER A 1 184 ? -1.614 9.039 14.969 1 98.88 184 SER A O 1
ATOM 1309 N N . CYS A 1 185 ? -2.361 7.215 13.898 1 98.88 185 CYS A N 1
ATOM 1310 C CA . CYS A 1 185 ? -3.674 7.152 14.531 1 98.88 185 CYS A CA 1
ATOM 1311 C C . CYS A 1 185 ? -4.277 5.762 14.398 1 98.88 185 CYS A C 1
ATOM 1313 O O . CYS A 1 185 ? -3.75 4.918 13.672 1 98.88 185 CYS A O 1
ATOM 1315 N N . LEU A 1 186 ? -5.305 5.523 15.18 1 98.88 186 LEU A N 1
ATOM 1316 C CA . LEU A 1 186 ? -6.07 4.285 15.086 1 98.88 186 LEU A CA 1
ATOM 1317 C C . LEU A 1 186 ? -7.41 4.523 14.398 1 98.88 186 LEU A C 1
ATOM 1319 O O . LEU A 1 186 ? -8.086 5.516 14.68 1 98.88 186 LEU A O 1
ATOM 1323 N N . VAL A 1 187 ? -7.738 3.715 13.438 1 98.69 187 VAL A N 1
ATOM 1324 C CA . VAL A 1 187 ? -9.062 3.617 12.836 1 98.69 187 VAL A CA 1
ATOM 1325 C C . VAL A 1 187 ? -9.758 2.344 13.312 1 98.69 187 VAL A C 1
ATOM 1327 O O . VAL A 1 187 ? -9.227 1.242 13.148 1 98.69 187 VAL A O 1
ATOM 1330 N N . SER A 1 188 ? -10.969 2.51 13.891 1 98.31 188 SER A N 1
ATOM 1331 C CA . SER A 1 188 ? -11.484 1.352 14.617 1 98.31 188 SER A CA 1
ATOM 1332 C C . SER A 1 188 ? -13.008 1.379 14.695 1 98.31 188 SER A C 1
ATOM 1334 O O . SER A 1 188 ? -13.609 2.449 14.789 1 98.31 188 SER A O 1
ATOM 1336 N N . SER A 1 189 ? -13.57 0.221 14.602 1 96.75 189 SER A N 1
ATOM 1337 C CA . SER A 1 189 ? -14.977 0.059 14.945 1 96.75 189 SER A CA 1
ATOM 1338 C C . SER A 1 189 ? -15.148 -0.26 16.438 1 96.75 189 SER A C 1
ATOM 1340 O O . SER A 1 189 ? -16.266 -0.196 16.953 1 96.75 189 SER A O 1
ATOM 1342 N N . ALA A 1 190 ? -14.07 -0.546 17.109 1 95.19 190 ALA A N 1
ATOM 1343 C CA . ALA A 1 190 ? -14.117 -0.963 18.516 1 95.19 190 ALA A CA 1
ATOM 1344 C C . ALA A 1 190 ? -13.805 0.206 19.453 1 95.19 190 ALA A C 1
ATOM 1346 O O . ALA A 1 190 ? -14.266 0.232 20.594 1 95.19 190 ALA A O 1
ATOM 1347 N N . LEU A 1 191 ? -13 1.079 19.031 1 94.5 191 LEU A N 1
ATOM 1348 C CA . LEU A 1 191 ? -12.633 2.279 19.766 1 94.5 191 LEU A CA 1
ATOM 1349 C C . LEU A 1 191 ? -13.289 3.516 19.156 1 94.5 191 LEU A C 1
ATOM 1351 O O . LEU A 1 191 ? -13.102 3.811 17.984 1 94.5 191 LEU A O 1
ATOM 1355 N N . PRO A 1 192 ? -14.039 4.176 19.953 1 91.81 192 PRO A N 1
ATOM 1356 C CA . PRO A 1 192 ? -14.727 5.34 19.391 1 91.81 192 PRO A CA 1
ATOM 1357 C C . PRO A 1 192 ? -13.766 6.395 18.859 1 91.81 192 PRO A C 1
ATOM 1359 O O . PRO A 1 192 ? -14.023 7.004 17.812 1 91.81 192 PRO A O 1
ATOM 1362 N N . GLY A 1 193 ? -12.633 6.617 19.531 1 95 193 GLY A N 1
ATOM 1363 C CA . GLY A 1 193 ? -11.672 7.625 19.141 1 95 193 GLY A CA 1
ATOM 1364 C C . GLY A 1 193 ? -12.148 9.039 19.391 1 95 193 GLY A C 1
ATOM 1365 O O . GLY A 1 193 ? -13.289 9.25 19.797 1 95 193 GLY A O 1
ATOM 1366 N N . GLU A 1 194 ? -11.336 10.008 19.156 1 97.19 194 GLU A N 1
ATOM 1367 C CA . GLU A 1 194 ? -11.648 11.422 19.312 1 97.19 194 GLU A CA 1
ATOM 1368 C C . GLU A 1 194 ? -12.539 11.922 18.172 1 97.19 194 GLU A C 1
ATOM 1370 O O . GLU A 1 194 ? -13.266 12.906 18.344 1 97.19 194 GLU A O 1
ATOM 1375 N N . PHE A 1 195 ? -12.477 11.195 17.031 1 97.94 195 PHE A N 1
ATOM 1376 C CA . PHE A 1 195 ? -13.227 11.609 15.859 1 97.94 195 PHE A CA 1
ATOM 1377 C C . PHE A 1 195 ? -13.969 10.43 15.242 1 97.94 195 PHE A C 1
ATOM 1379 O O . PHE A 1 195 ? -13.578 9.273 15.445 1 97.94 195 PHE A O 1
ATOM 1386 N N . ARG A 1 196 ? -15.07 10.734 14.609 1 97.44 196 ARG A N 1
ATOM 1387 C CA . ARG A 1 196 ? -15.625 9.82 13.625 1 97.44 196 ARG A CA 1
ATOM 1388 C C . ARG A 1 196 ? -14.945 10 12.266 1 97.44 196 ARG A C 1
ATOM 1390 O O . ARG A 1 196 ? -14.75 11.125 11.812 1 97.44 196 ARG A O 1
ATOM 1397 N N . LEU A 1 197 ? -14.484 8.93 11.711 1 97.62 197 LEU A N 1
ATOM 1398 C CA . LEU A 1 197 ? -13.953 8.953 10.352 1 97.62 197 LEU A CA 1
ATOM 1399 C C . LEU A 1 197 ? -15.086 8.836 9.328 1 97.62 197 LEU A C 1
ATOM 1401 O O . LEU A 1 197 ? -15.625 7.75 9.117 1 97.62 197 LEU A O 1
ATOM 1405 N N . ASP A 1 198 ? -15.367 9.898 8.695 1 94.5 198 ASP A N 1
ATOM 1406 C CA . ASP A 1 198 ? -16.516 9.984 7.801 1 94.5 198 ASP A CA 1
ATOM 1407 C C . ASP A 1 198 ? -16.141 9.617 6.371 1 94.5 198 ASP A C 1
ATOM 1409 O O . ASP A 1 198 ? -15.648 8.508 6.117 1 94.5 198 ASP A O 1
ATOM 1413 N N . THR A 1 199 ? -16.266 10.484 5.477 1 91.31 199 THR A N 1
ATOM 1414 C CA . THR A 1 199 ? -16.031 10.195 4.066 1 91.31 199 THR A CA 1
ATOM 1415 C C . THR A 1 199 ? -14.555 10.352 3.711 1 91.31 199 THR A C 1
ATOM 1417 O O . THR A 1 199 ? -13.898 11.289 4.172 1 91.31 199 THR A O 1
ATOM 1420 N N . THR A 1 200 ? -14.039 9.398 3 1 94 200 THR A N 1
ATOM 1421 C CA . THR A 1 200 ? -12.719 9.484 2.381 1 94 200 THR A CA 1
ATOM 1422 C C . THR A 1 200 ? -12.828 9.32 0.866 1 94 200 THR A C 1
ATOM 1424 O O . THR A 1 200 ? -13.547 8.453 0.378 1 94 200 THR A O 1
ATOM 1427 N N . VAL A 1 201 ? -12.164 10.242 0.18 1 92.62 201 VAL A N 1
ATOM 1428 C CA . VAL A 1 201 ? -12.117 10.164 -1.275 1 92.62 201 VAL A CA 1
ATOM 1429 C C . VAL A 1 201 ? -10.703 10.453 -1.765 1 92.62 201 VAL A C 1
ATOM 1431 O O . VAL A 1 201 ? -9.945 11.164 -1.1 1 92.62 201 VAL A O 1
ATOM 1434 N N . GLN A 1 202 ? -10.312 9.859 -2.863 1 93.12 202 GLN A N 1
ATOM 1435 C CA . GLN A 1 202 ? -8.992 10.07 -3.447 1 93.12 202 GLN A CA 1
ATOM 1436 C C . GLN A 1 202 ? -9.055 10.023 -4.973 1 93.12 202 GLN A C 1
ATOM 1438 O O . GLN A 1 202 ? -9.766 9.195 -5.547 1 93.12 202 GLN A O 1
ATOM 1443 N N . GLN A 1 203 ? -8.312 10.977 -5.555 1 90.5 203 GLN A N 1
ATOM 1444 C CA . GLN A 1 203 ? -8.164 11.055 -7.004 1 90.5 203 GLN A CA 1
ATOM 1445 C C . GLN A 1 203 ? -6.695 11.055 -7.406 1 90.5 203 GLN A C 1
ATOM 1447 O O . GLN A 1 203 ? -5.848 11.586 -6.688 1 90.5 203 GLN A O 1
ATOM 1452 N N . SER A 1 204 ? -6.406 10.352 -8.508 1 90.5 204 SER A N 1
ATOM 1453 C CA . SER A 1 204 ? -5.062 10.359 -9.078 1 90.5 204 SER A CA 1
ATOM 1454 C C . SER A 1 204 ? -5.09 10.797 -10.539 1 90.5 204 SER A C 1
ATOM 1456 O O . SER A 1 204 ? -6.145 10.805 -11.172 1 90.5 204 SER A O 1
ATOM 1458 N N . SER A 1 205 ? -3.928 11.258 -10.977 1 90.75 205 SER A N 1
ATOM 1459 C CA . SER A 1 205 ? -3.74 11.609 -12.383 1 90.75 205 SER A CA 1
ATOM 1460 C C . SER A 1 205 ? -2.439 11.023 -12.93 1 90.75 205 SER A C 1
ATOM 1462 O O . SER A 1 205 ? -1.355 11.531 -12.625 1 90.75 205 SER A O 1
ATOM 1464 N N . ALA A 1 206 ? -2.588 9.992 -13.742 1 86.44 206 ALA A N 1
ATOM 1465 C CA . ALA A 1 206 ? -1.4 9.445 -14.391 1 86.44 206 ALA A CA 1
ATOM 1466 C C . ALA A 1 206 ? -0.76 10.477 -15.32 1 86.44 206 ALA A C 1
ATOM 1468 O O . ALA A 1 206 ? 0.465 10.516 -15.461 1 86.44 206 ALA A O 1
ATOM 1469 N N . ALA A 1 207 ? -1.565 11.328 -15.953 1 84.62 207 ALA A N 1
ATOM 1470 C CA . ALA A 1 207 ? -1.066 12.359 -16.859 1 84.62 207 ALA A CA 1
ATOM 1471 C C . ALA A 1 207 ? -0.104 13.305 -16.141 1 84.62 207 ALA A C 1
ATOM 1473 O O . ALA A 1 207 ? 0.872 13.773 -16.734 1 84.62 207 ALA A O 1
ATOM 1474 N N . MET A 1 208 ? -0.407 13.562 -14.898 1 88 208 MET A N 1
ATOM 1475 C CA . MET A 1 208 ? 0.431 14.445 -14.094 1 88 208 MET A CA 1
ATOM 1476 C C . MET A 1 208 ? 1.857 13.914 -14.008 1 88 208 MET A C 1
ATOM 1478 O O . MET A 1 208 ? 2.814 14.688 -14.023 1 88 208 MET A O 1
ATOM 1482 N N . ARG A 1 209 ? 2.027 12.656 -13.961 1 79.81 209 ARG A N 1
ATOM 1483 C CA . ARG A 1 209 ? 3.334 12.031 -13.789 1 79.81 209 ARG A CA 1
ATOM 1484 C C . ARG A 1 209 ? 4.172 12.156 -15.062 1 79.81 209 ARG A C 1
ATOM 1486 O O . ARG A 1 209 ? 5.402 12.102 -15.008 1 79.81 209 ARG A O 1
ATOM 1493 N N . GLY A 1 210 ? 3.525 12.336 -16.156 1 75.06 210 GLY A N 1
ATOM 1494 C CA . GLY A 1 210 ? 4.227 12.469 -17.422 1 75.06 210 GLY A CA 1
ATOM 1495 C C . GLY A 1 210 ? 4.602 13.898 -17.75 1 75.06 210 GLY A C 1
ATOM 1496 O O . GLY A 1 210 ? 5.301 14.156 -18.734 1 75.06 210 GLY A O 1
ATOM 1497 N N . LEU A 1 211 ? 4.105 14.719 -16.891 1 78 211 LEU A N 1
ATOM 1498 C CA . LEU A 1 211 ? 4.34 16.125 -17.188 1 78 211 LEU A CA 1
ATOM 1499 C C . LEU A 1 211 ? 5.727 16.562 -16.719 1 78 211 LEU A C 1
ATOM 1501 O O . LEU A 1 211 ? 6.176 16.172 -15.641 1 78 211 LEU A O 1
ATOM 1505 N N . ALA A 1 212 ? 6.453 17.078 -17.672 1 67.06 212 ALA A N 1
ATOM 1506 C CA . ALA A 1 212 ? 7.828 17.516 -17.453 1 67.06 212 ALA A CA 1
ATOM 1507 C C . ALA A 1 212 ? 7.855 18.875 -16.734 1 67.06 212 ALA A C 1
ATOM 1509 O O . ALA A 1 212 ? 6.809 19.484 -16.5 1 67.06 212 ALA A O 1
ATOM 1510 N N . LYS A 1 213 ? 9.172 19.141 -16.469 1 68.19 213 LYS A N 1
ATOM 1511 C CA . LYS A 1 213 ? 9.43 20.484 -15.953 1 68.19 213 LYS A CA 1
ATOM 1512 C C . LYS A 1 213 ? 9.062 21.547 -16.984 1 68.19 213 LYS A C 1
ATOM 1514 O O . LYS A 1 213 ? 9.305 21.359 -18.188 1 68.19 213 LYS A O 1
ATOM 1519 N N . GLY A 1 214 ? 8.297 22.547 -16.766 1 71.38 214 GLY A N 1
ATOM 1520 C CA . GLY A 1 214 ? 7.91 23.625 -17.672 1 71.38 214 GLY A CA 1
ATOM 1521 C C . GLY A 1 214 ? 6.438 23.578 -18.047 1 71.38 214 GLY A C 1
ATOM 1522 O O . GLY A 1 214 ? 5.934 24.5 -18.688 1 71.38 214 GLY A O 1
ATOM 1523 N N . GLN A 1 215 ? 5.91 22.453 -17.688 1 77.56 215 GLN A N 1
ATOM 1524 C CA . GLN A 1 215 ? 4.48 22.344 -17.969 1 77.56 215 GLN A CA 1
ATOM 1525 C C . GLN A 1 215 ? 3.656 22.719 -16.734 1 77.56 215 GLN A C 1
ATOM 1527 O O . GLN A 1 215 ? 2.715 22 -16.391 1 77.56 215 GLN A O 1
ATOM 1532 N N . GLY A 1 216 ? 4.062 23.859 -16.266 1 82.44 216 GLY A N 1
ATOM 1533 C CA . GLY A 1 216 ? 3.484 24.297 -15.008 1 82.44 216 GLY A CA 1
ATOM 1534 C C . GLY A 1 216 ? 1.982 24.5 -15.078 1 82.44 216 GLY A C 1
ATOM 1535 O O . GLY A 1 216 ? 1.252 24.125 -14.164 1 82.44 216 GLY A O 1
ATOM 1536 N N . LEU A 1 217 ? 1.538 25.078 -16.234 1 84.5 217 LEU A N 1
ATOM 1537 C CA . LEU A 1 217 ? 0.107 25.328 -16.391 1 84.5 217 LEU A CA 1
ATOM 1538 C C . LEU A 1 217 ? -0.668 24.016 -16.422 1 84.5 217 LEU A C 1
ATOM 1540 O O . LEU A 1 217 ? -1.701 23.875 -15.766 1 84.5 217 LEU A O 1
ATOM 1544 N N . ARG A 1 218 ? -0.261 23.109 -17.188 1 87.38 218 ARG A N 1
ATOM 1545 C CA . ARG A 1 218 ? -0.921 21.812 -17.281 1 87.38 218 ARG A CA 1
ATOM 1546 C C . ARG A 1 218 ? -0.912 21.094 -15.938 1 87.38 218 ARG A C 1
ATOM 1548 O O . ARG A 1 218 ? -1.896 20.453 -15.555 1 87.38 218 ARG A O 1
ATOM 1555 N N . LYS A 1 219 ? 0.164 21.203 -15.203 1 90.19 219 LYS A N 1
ATOM 1556 C CA . LYS A 1 219 ? 0.248 20.625 -13.859 1 90.19 219 LYS A CA 1
ATOM 1557 C C . LYS A 1 219 ? -0.79 21.234 -12.93 1 90.19 219 LYS A C 1
ATOM 1559 O O . LYS A 1 219 ? -1.473 20.531 -12.195 1 90.19 219 LYS A O 1
ATOM 1564 N N . HIS A 1 220 ? -0.852 22.531 -13.055 1 92.19 220 HIS A N 1
ATOM 1565 C CA . HIS A 1 220 ? -1.815 23.234 -12.227 1 92.19 220 HIS A CA 1
ATOM 1566 C C . HIS A 1 220 ? -3.242 22.797 -12.531 1 92.19 220 HIS A C 1
ATOM 1568 O O . HIS A 1 220 ? -4.047 22.609 -11.617 1 92.19 220 HIS A O 1
ATOM 1574 N N . LEU A 1 221 ? -3.559 22.625 -13.797 1 92.75 221 LEU A N 1
ATOM 1575 C CA . LEU A 1 221 ? -4.895 22.203 -14.211 1 92.75 221 LEU A CA 1
ATOM 1576 C C . LEU A 1 221 ? -5.219 20.812 -13.672 1 92.75 221 LEU A C 1
ATOM 1578 O O . LEU A 1 221 ? -6.355 20.547 -13.281 1 92.75 221 LEU A O 1
ATOM 1582 N N . GLU A 1 222 ? -4.234 19.969 -13.664 1 92.44 222 GLU A N 1
ATOM 1583 C CA . GLU A 1 222 ? -4.453 18.625 -13.125 1 92.44 222 GLU A CA 1
ATOM 1584 C C . GLU A 1 222 ? -4.719 18.688 -11.625 1 92.44 222 GLU A C 1
ATOM 1586 O O . GLU A 1 222 ? -5.531 17.922 -11.102 1 92.44 222 GLU A O 1
ATOM 1591 N N . ILE A 1 223 ? -4.012 19.594 -10.953 1 94.31 223 ILE A N 1
ATOM 1592 C CA . ILE A 1 223 ? -4.234 19.766 -9.523 1 94.31 223 ILE A CA 1
ATOM 1593 C C . ILE A 1 223 ? -5.664 20.25 -9.281 1 94.31 223 ILE A C 1
ATOM 1595 O O . ILE A 1 223 ? -6.379 19.688 -8.445 1 94.31 223 ILE A O 1
ATOM 1599 N N . VAL A 1 224 ? -6.09 21.219 -10.031 1 96.06 224 VAL A N 1
ATOM 1600 C CA . VAL A 1 224 ? -7.426 21.797 -9.914 1 96.06 224 VAL A CA 1
ATOM 1601 C C . VAL A 1 224 ? -8.477 20.719 -10.141 1 96.06 224 VAL A C 1
ATOM 1603 O O . VAL A 1 224 ? -9.391 20.547 -9.328 1 96.06 224 VAL A O 1
ATOM 1606 N N . LYS A 1 225 ? -8.297 20.016 -11.195 1 94.75 225 LYS A N 1
ATOM 1607 C CA . LYS A 1 225 ? -9.242 18.953 -11.547 1 94.75 225 LYS A CA 1
ATOM 1608 C C . LYS A 1 225 ? -9.32 17.906 -10.438 1 94.75 225 LYS A C 1
ATOM 1610 O O . LYS A 1 225 ? -10.406 17.469 -10.062 1 94.75 225 LYS A O 1
ATOM 1615 N N . GLY A 1 226 ? -8.188 17.516 -9.938 1 94.25 226 GLY A N 1
ATOM 1616 C CA . GLY A 1 226 ? -8.125 16.469 -8.914 1 94.25 226 GLY A CA 1
ATOM 1617 C C . GLY A 1 226 ? -8.781 16.891 -7.613 1 94.25 226 GLY A C 1
ATOM 1618 O O . GLY A 1 226 ? -9.625 16.156 -7.078 1 94.25 226 GLY A O 1
ATOM 1619 N N . VAL A 1 227 ? -8.469 18.078 -7.137 1 96.56 227 VAL A N 1
ATOM 1620 C CA . VAL A 1 227 ? -9 18.531 -5.855 1 96.56 227 VAL A CA 1
ATOM 1621 C C . VAL A 1 227 ? -10.5 18.797 -5.98 1 96.56 227 VAL A C 1
ATOM 1623 O O . VAL A 1 227 ? -11.273 18.422 -5.098 1 96.56 227 VAL A O 1
ATOM 1626 N N . ARG A 1 228 ? -10.938 19.297 -7.066 1 96.06 228 ARG A N 1
ATOM 1627 C CA . ARG A 1 228 ? -12.352 19.578 -7.27 1 96.06 228 ARG A CA 1
ATOM 1628 C C . ARG A 1 228 ? -13.148 18.281 -7.383 1 96.06 228 ARG A C 1
ATOM 1630 O O . ARG A 1 228 ? -14.289 18.203 -6.922 1 96.06 228 ARG A O 1
ATOM 1637 N N . ALA A 1 229 ? -12.578 17.375 -8.039 1 93.38 229 ALA A N 1
ATOM 1638 C CA . ALA A 1 229 ? -13.242 16.078 -8.133 1 93.38 229 ALA A CA 1
ATOM 1639 C C . ALA A 1 229 ? -13.438 15.469 -6.75 1 93.38 229 ALA A C 1
ATOM 1641 O O . ALA A 1 229 ? -14.492 14.891 -6.469 1 93.38 229 ALA A O 1
ATOM 1642 N N . CYS A 1 230 ? -12.422 15.562 -5.918 1 94.5 230 CYS A N 1
ATOM 1643 C CA . CYS A 1 230 ? -12.547 15.078 -4.551 1 94.5 230 CYS A CA 1
ATOM 1644 C C . CYS A 1 230 ? -13.648 15.828 -3.807 1 94.5 230 CYS A C 1
ATOM 1646 O O . CYS A 1 230 ? -14.477 15.211 -3.127 1 94.5 230 CYS A O 1
ATOM 1648 N N . ARG A 1 231 ? -13.641 17.109 -3.955 1 96.75 231 ARG A N 1
ATOM 1649 C CA . ARG A 1 231 ? -14.617 17.922 -3.234 1 96.75 231 ARG A CA 1
ATOM 1650 C C . ARG A 1 231 ? -16.031 17.609 -3.699 1 96.75 231 ARG A C 1
ATOM 1652 O O . ARG A 1 231 ? -16.969 17.609 -2.898 1 96.75 231 ARG A O 1
ATOM 1659 N N . ALA A 1 232 ? -16.219 17.344 -4.953 1 94.38 232 ALA A N 1
ATOM 1660 C CA . ALA A 1 232 ? -17.531 17.078 -5.535 1 94.38 232 ALA A CA 1
ATOM 1661 C C . ALA A 1 232 ? -18.141 15.789 -4.957 1 94.38 232 ALA A C 1
ATOM 1663 O O . ALA A 1 232 ? -19.359 15.609 -4.977 1 94.38 232 ALA A O 1
ATOM 1664 N N . ALA A 1 233 ? -17.281 15.039 -4.414 1 88.44 233 ALA A N 1
ATOM 1665 C CA . ALA A 1 233 ? -17.75 13.766 -3.865 1 88.44 233 ALA A CA 1
ATOM 1666 C C . ALA A 1 233 ? -18.297 13.938 -2.451 1 88.44 233 ALA A C 1
ATOM 1668 O O . ALA A 1 233 ? -18.875 13.008 -1.883 1 88.44 233 ALA A O 1
ATOM 1669 N N . LEU A 1 234 ? -18.094 15.055 -1.868 1 91.69 234 LEU A N 1
ATOM 1670 C CA . LEU A 1 234 ? -18.578 15.352 -0.523 1 91.69 234 LEU A CA 1
ATOM 1671 C C . LEU A 1 234 ? -19.859 16.188 -0.576 1 91.69 234 LEU A C 1
ATOM 1673 O O . LEU A 1 234 ? -19.953 17.141 -1.35 1 91.69 234 LEU A O 1
ATOM 1677 N N . ASP A 1 235 ? -20.766 15.82 0.201 1 90 235 ASP A N 1
ATOM 1678 C CA . ASP A 1 235 ? -22.047 16.531 0.234 1 90 235 ASP A CA 1
ATOM 1679 C C . ASP A 1 235 ? -22.031 17.609 1.312 1 90 235 ASP A C 1
ATOM 1681 O O . ASP A 1 235 ? -22.984 18.391 1.431 1 90 235 ASP A O 1
ATOM 1685 N N . THR A 1 236 ? -21.062 17.766 2.004 1 90.62 236 THR A N 1
ATOM 1686 C CA . THR A 1 236 ? -20.984 18.75 3.08 1 90.62 236 THR A CA 1
ATOM 1687 C C . THR A 1 236 ? -20.906 20.156 2.514 1 90.62 236 THR A C 1
ATOM 1689 O O . THR A 1 236 ? -20.078 20.438 1.641 1 90.62 236 THR A O 1
ATOM 1692 N N . PRO A 1 237 ? -21.719 21.047 2.984 1 91.06 237 PRO A N 1
ATOM 1693 C CA . PRO A 1 237 ? -21.703 22.422 2.475 1 91.06 237 PRO A CA 1
ATOM 1694 C C . PRO A 1 237 ? -20.406 23.141 2.801 1 91.06 237 PRO A C 1
ATOM 1696 O O . PRO A 1 237 ? -19.641 22.703 3.66 1 91.06 237 PRO A O 1
ATOM 1699 N N . ARG A 1 238 ? -20.203 24.25 2.098 1 88.69 238 ARG A N 1
ATOM 1700 C CA . ARG A 1 238 ? -19 25.078 2.176 1 88.69 238 ARG A CA 1
ATOM 1701 C C . ARG A 1 238 ? -18.688 25.453 3.621 1 88.69 238 ARG A C 1
ATOM 1703 O O . ARG A 1 238 ? -17.531 25.469 4.02 1 88.69 238 ARG A O 1
ATOM 1710 N N . ASP A 1 239 ? -19.703 25.75 4.375 1 90.12 239 ASP A N 1
ATOM 1711 C CA . ASP A 1 239 ? -19.516 26.203 5.75 1 90.12 239 ASP A CA 1
ATOM 1712 C C . ASP A 1 239 ? -19.641 25.047 6.73 1 90.12 239 ASP A C 1
ATOM 1714 O O . ASP A 1 239 ? -19.781 25.25 7.938 1 90.12 239 ASP A O 1
ATOM 1718 N N . GLY A 1 240 ? -19.562 23.938 6.238 1 94.62 240 GLY A N 1
ATOM 1719 C CA . GLY A 1 240 ? -19.828 22.766 7.059 1 94.62 240 GLY A CA 1
ATOM 1720 C C . GLY A 1 240 ? -18.594 22.266 7.797 1 94.62 240 GLY A C 1
ATOM 1721 O O . GLY A 1 240 ? -18.688 21.375 8.641 1 94.62 240 GLY A O 1
ATOM 1722 N N . PHE A 1 241 ? -17.406 22.859 7.484 1 97.69 241 PHE A N 1
ATOM 1723 C CA . PHE A 1 241 ? -16.188 22.453 8.148 1 97.69 241 PHE A CA 1
ATOM 1724 C C . PHE A 1 241 ? -15.664 23.547 9.07 1 97.69 241 PHE A C 1
ATOM 1726 O O . PHE A 1 241 ? -15.594 24.703 8.672 1 97.69 241 PHE A O 1
ATOM 1733 N N . ALA A 1 242 ? -15.336 23.156 10.266 1 98.06 242 ALA A N 1
ATOM 1734 C CA . ALA A 1 242 ? -14.727 24.094 11.211 1 98.06 242 ALA A CA 1
ATOM 1735 C C . ALA A 1 242 ? -13.305 24.438 10.797 1 98.06 242 ALA A C 1
ATOM 1737 O O . ALA A 1 242 ? -12.844 25.562 11.008 1 98.06 242 ALA A O 1
ATOM 1738 N N . TRP A 1 243 ? -12.641 23.453 10.227 1 98.44 243 TRP A N 1
ATOM 1739 C CA . TRP A 1 243 ? -11.25 23.641 9.805 1 98.44 243 TRP A CA 1
ATOM 1740 C C . TRP A 1 243 ? -10.969 22.875 8.523 1 98.44 243 TRP A C 1
ATOM 1742 O O . TRP A 1 243 ? -11.562 21.828 8.273 1 98.44 243 TRP A O 1
ATOM 1752 N N . LEU A 1 244 ? -10.102 23.453 7.742 1 98.62 244 LEU A N 1
ATOM 1753 C CA . LEU A 1 244 ? -9.398 22.766 6.668 1 98.62 244 LEU A CA 1
ATOM 1754 C C . LEU A 1 244 ? -7.93 22.562 7.02 1 98.62 244 LEU A C 1
ATOM 1756 O O . LEU A 1 244 ? -7.234 23.516 7.367 1 98.62 244 LEU A O 1
ATOM 1760 N N . LEU A 1 245 ? -7.496 21.344 7.023 1 98.81 245 LEU A N 1
ATOM 1761 C CA . LEU A 1 245 ? -6.086 20.984 7.16 1 98.81 245 LEU A CA 1
ATOM 1762 C C . LEU A 1 245 ? -5.504 20.562 5.816 1 98.81 245 LEU A C 1
ATOM 1764 O O . LEU A 1 245 ? -6.191 19.938 5.004 1 98.81 245 LEU A O 1
ATOM 1768 N N . SER A 1 246 ? -4.285 20.891 5.562 1 98.5 246 SER A N 1
ATOM 1769 C CA . SER A 1 246 ? -3.57 20.5 4.352 1 98.5 246 SER A CA 1
ATOM 1770 C C . SER A 1 246 ? -2.098 20.234 4.641 1 98.5 246 SER A C 1
ATOM 1772 O O . SER A 1 246 ? -1.626 20.469 5.758 1 98.5 246 SER A O 1
ATOM 1774 N N . ASN A 1 247 ? -1.448 19.641 3.643 1 98.56 247 ASN A N 1
ATOM 1775 C CA . ASN A 1 247 ? 0.009 19.641 3.721 1 98.56 247 ASN A CA 1
ATOM 1776 C C . ASN A 1 247 ? 0.563 21.062 3.84 1 98.56 247 ASN A C 1
ATOM 1778 O O . ASN A 1 247 ? -0.044 22.016 3.348 1 98.56 247 ASN A O 1
ATOM 1782 N N . HIS A 1 248 ? 1.669 21.188 4.453 1 98.31 248 HIS A N 1
ATOM 1783 C CA . HIS A 1 248 ? 2.238 22.5 4.742 1 98.31 248 HIS A CA 1
ATOM 1784 C C . HIS A 1 248 ? 2.943 23.078 3.52 1 98.31 248 HIS A C 1
ATOM 1786 O O . HIS A 1 248 ? 4.062 22.672 3.197 1 98.31 248 HIS A O 1
ATOM 1792 N N . TYR A 1 249 ? 2.293 23.938 2.848 1 97.81 249 TYR A N 1
ATOM 1793 C CA . TYR A 1 249 ? 2.828 24.641 1.687 1 97.81 249 TYR A CA 1
ATOM 1794 C C . TYR A 1 249 ? 2.807 26.156 1.903 1 97.81 249 TYR A C 1
ATOM 1796 O O . TYR A 1 249 ? 2.434 26.625 2.979 1 97.81 249 TYR A O 1
ATOM 1804 N N . SER A 1 250 ? 3.328 26.875 0.856 1 97.12 250 SER A N 1
ATOM 1805 C CA . SER A 1 250 ? 3.316 28.328 0.9 1 97.12 250 SER A CA 1
ATOM 1806 C C . SER A 1 250 ? 1.899 28.859 1.078 1 97.12 250 SER A C 1
ATOM 1808 O O . SER A 1 250 ? 0.93 28.219 0.681 1 97.12 250 SER A O 1
ATOM 1810 N N . ASP A 1 251 ? 1.838 30.031 1.642 1 95.56 251 ASP A N 1
ATOM 1811 C CA . ASP A 1 251 ? 0.553 30.672 1.885 1 95.56 251 ASP A CA 1
ATOM 1812 C C . ASP A 1 251 ? -0.26 30.781 0.596 1 95.56 251 ASP A C 1
ATOM 1814 O O . ASP A 1 251 ? -1.4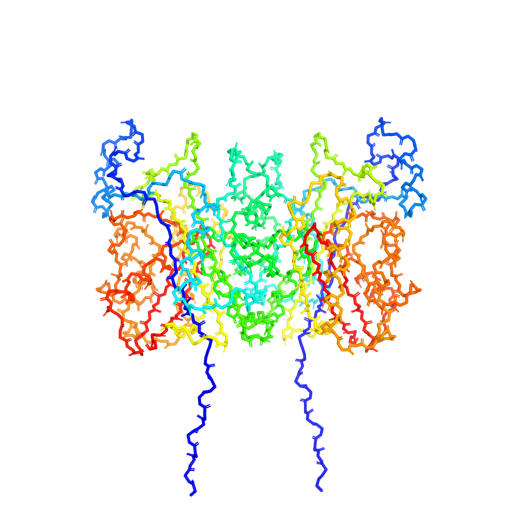84 30.641 0.615 1 95.56 251 ASP A O 1
ATOM 1818 N N . GLN A 1 252 ? 0.387 31.031 -0.463 1 94.38 252 GLN A N 1
ATOM 1819 C CA . GLN A 1 252 ? -0.282 31.156 -1.755 1 94.38 252 GLN A CA 1
ATOM 1820 C C . GLN A 1 252 ? -0.93 29.828 -2.16 1 94.38 252 GLN A C 1
ATOM 1822 O O . GLN A 1 252 ? -2.094 29.797 -2.566 1 94.38 252 GLN A O 1
ATOM 1827 N N . VAL A 1 253 ? -0.165 28.781 -2.041 1 95.69 253 VAL A N 1
ATOM 1828 C CA . VAL A 1 253 ? -0.663 27.469 -2.406 1 95.69 253 VAL A CA 1
ATOM 1829 C C . VAL A 1 253 ? -1.806 27.062 -1.476 1 95.69 253 VAL A C 1
ATOM 1831 O O . VAL A 1 253 ? -2.834 26.547 -1.928 1 95.69 253 VAL A O 1
ATOM 1834 N N . LEU A 1 254 ? -1.622 27.344 -0.231 1 97.44 254 LEU A N 1
ATOM 1835 C CA . LEU A 1 254 ? -2.633 26.969 0.754 1 97.44 254 LEU A CA 1
ATOM 1836 C C . LEU A 1 254 ? -3.93 27.734 0.516 1 97.44 254 LEU A C 1
ATOM 1838 O O . LEU A 1 254 ? -5.02 27.188 0.692 1 97.44 254 LEU A O 1
ATOM 1842 N N . THR A 1 255 ? -3.822 28.953 0.154 1 96.62 255 THR A N 1
ATOM 1843 C CA . THR A 1 255 ? -4.996 29.75 -0.175 1 96.62 255 THR A CA 1
ATOM 1844 C C . THR A 1 255 ? -5.734 29.172 -1.376 1 96.62 255 THR A C 1
ATOM 1846 O O . THR A 1 255 ? -6.961 29.078 -1.375 1 96.62 255 THR A O 1
ATOM 1849 N N . GLU A 1 256 ? -4.988 28.781 -2.35 1 96.75 256 GLU A N 1
ATOM 1850 C CA . GLU A 1 256 ? -5.586 28.141 -3.516 1 96.75 256 GLU A CA 1
ATOM 1851 C C . GLU A 1 256 ? -6.277 26.844 -3.129 1 96.75 256 GLU A C 1
ATOM 1853 O O . GLU A 1 256 ? -7.367 26.531 -3.619 1 96.75 256 GLU A O 1
ATOM 1858 N N . PHE A 1 257 ? -5.66 26.094 -2.316 1 97.38 257 PHE A N 1
ATOM 1859 C CA . PHE A 1 257 ? -6.223 24.828 -1.887 1 97.38 257 PHE A CA 1
ATOM 1860 C C . PHE A 1 257 ? -7.527 25.031 -1.13 1 97.38 257 PHE A C 1
ATOM 1862 O O . PHE A 1 257 ? -8.484 24.281 -1.3 1 97.38 257 PHE A O 1
ATOM 1869 N N . ALA A 1 258 ? -7.555 26.016 -0.286 1 97.62 258 ALA A N 1
ATOM 1870 C CA . ALA A 1 258 ? -8.797 26.328 0.412 1 97.62 258 ALA A CA 1
ATOM 1871 C C . ALA A 1 258 ? -9.914 26.656 -0.575 1 97.62 258 ALA A C 1
ATOM 1873 O O . ALA A 1 258 ? -11.055 26.203 -0.409 1 97.62 258 ALA A O 1
ATOM 1874 N N . ALA A 1 259 ? -9.594 27.406 -1.594 1 97.19 259 ALA A N 1
ATOM 1875 C CA . ALA A 1 259 ? -10.57 27.75 -2.621 1 97.19 259 ALA A CA 1
ATOM 1876 C C . ALA A 1 259 ? -11.047 26.516 -3.375 1 97.19 259 ALA A C 1
ATOM 1878 O O . ALA A 1 259 ? -12.242 26.344 -3.602 1 97.19 259 ALA A O 1
ATOM 1879 N N . LEU A 1 260 ? -10.141 25.688 -3.74 1 97.25 260 LEU A N 1
ATOM 1880 C CA . LEU A 1 260 ? -10.469 24.484 -4.504 1 97.25 260 LEU A CA 1
ATOM 1881 C C . LEU A 1 260 ? -11.305 23.516 -3.668 1 97.25 260 LEU A C 1
ATOM 1883 O O . LEU A 1 260 ? -12.195 22.844 -4.195 1 97.25 260 LEU A O 1
ATOM 1887 N N . ALA A 1 261 ? -11 23.438 -2.365 1 97.44 261 ALA A N 1
ATOM 1888 C CA . ALA A 1 261 ? -11.734 22.562 -1.458 1 97.44 261 ALA A CA 1
ATOM 1889 C C . ALA A 1 261 ? -13.055 23.203 -1.031 1 97.44 261 ALA A C 1
ATOM 1891 O O . ALA A 1 261 ? -13.852 22.594 -0.316 1 97.44 261 ALA A O 1
ATOM 1892 N N . ASP A 1 262 ? -13.258 24.406 -1.422 1 97.06 262 ASP A N 1
ATOM 1893 C CA . ASP A 1 262 ? -14.461 25.172 -1.126 1 97.06 262 ASP A CA 1
ATOM 1894 C C . ASP A 1 262 ? -14.641 25.344 0.38 1 97.06 262 ASP A C 1
ATOM 1896 O O . ASP A 1 262 ? -15.711 25.047 0.923 1 97.06 262 ASP A O 1
ATOM 1900 N N . VAL A 1 263 ? -13.594 25.75 1.03 1 97.44 263 VAL A N 1
ATOM 1901 C CA . VAL A 1 263 ? -13.586 26.094 2.449 1 97.44 263 VAL A CA 1
ATOM 1902 C C . VAL A 1 263 ? -13.078 27.516 2.637 1 97.44 263 VAL A C 1
ATOM 1904 O O . VAL A 1 263 ? -12.094 27.906 2.018 1 97.44 263 VAL A O 1
ATOM 1907 N N . PRO A 1 264 ? -13.789 28.297 3.475 1 96.69 264 PRO A N 1
ATOM 1908 C CA . PRO A 1 264 ? -13.328 29.656 3.709 1 96.69 264 PRO A CA 1
ATOM 1909 C C . PRO A 1 264 ? -11.883 29.719 4.203 1 96.69 264 PRO A C 1
ATOM 1911 O O . PRO A 1 264 ? -11.477 28.906 5.027 1 96.69 264 PRO A O 1
ATOM 1914 N N . ARG A 1 265 ? -11.164 30.688 3.699 1 95.19 265 ARG A N 1
ATOM 1915 C CA . ARG A 1 265 ? -9.734 30.828 3.977 1 95.19 265 ARG A CA 1
ATOM 1916 C C . ARG A 1 265 ? -9.484 30.969 5.473 1 95.19 265 ARG A C 1
ATOM 1918 O O . ARG A 1 265 ? -8.469 30.5 5.984 1 95.19 265 ARG A O 1
ATOM 1925 N N . ASP A 1 266 ? -10.375 31.625 6.176 1 96 266 ASP A N 1
ATOM 1926 C CA . ASP A 1 266 ? -10.18 31.891 7.598 1 96 266 ASP A CA 1
ATOM 1927 C C . ASP A 1 266 ? -10.336 30.625 8.422 1 96 266 ASP A C 1
ATOM 1929 O O . ASP A 1 266 ? -10.07 30.625 9.625 1 96 266 ASP A O 1
ATOM 1933 N N . ARG A 1 267 ? -10.672 29.516 7.812 1 97.5 267 ARG A N 1
ATOM 1934 C CA . ARG A 1 267 ? -10.797 28.234 8.477 1 97.5 267 ARG A CA 1
ATOM 1935 C C . ARG A 1 267 ? -9.633 27.312 8.109 1 97.5 267 ARG A C 1
ATOM 1937 O O . ARG A 1 267 ? -9.609 26.141 8.5 1 97.5 267 ARG A O 1
ATOM 1944 N N . LEU A 1 268 ? -8.734 27.828 7.355 1 97.5 268 LEU A N 1
ATOM 1945 C CA . LEU A 1 268 ? -7.52 27.094 7.004 1 97.5 268 LEU A CA 1
ATOM 1946 C C . LEU A 1 268 ? -6.512 27.141 8.148 1 97.5 268 LEU A C 1
ATOM 1948 O O . LEU A 1 268 ? -6.137 28.219 8.609 1 97.5 268 LEU A O 1
ATOM 1952 N N . PHE A 1 269 ? -6.133 25.984 8.609 1 97.38 269 PHE A N 1
ATOM 1953 C CA . PHE A 1 269 ? -5.156 25.922 9.688 1 97.38 269 PHE A CA 1
ATOM 1954 C C . PHE A 1 269 ? -3.736 25.938 9.133 1 97.38 269 PHE A C 1
ATOM 1956 O O . PHE A 1 269 ? -3.365 25.062 8.344 1 97.38 269 PHE A O 1
ATOM 1963 N N . THR A 1 270 ? -2.891 26.891 9.562 1 96 270 THR A N 1
ATOM 1964 C CA . THR A 1 270 ? -1.552 27.016 8.992 1 96 270 THR A CA 1
ATOM 1965 C C . THR A 1 270 ? -0.507 27.141 10.102 1 96 270 THR A C 1
ATOM 1967 O O . THR A 1 270 ? 0.669 27.391 9.828 1 96 270 THR A O 1
ATOM 1970 N N . ALA A 1 271 ? -0.878 27 11.312 1 94.31 271 ALA A N 1
ATOM 1971 C CA . ALA A 1 271 ? -0.02 27.328 12.445 1 94.31 271 ALA A CA 1
ATOM 1972 C C . ALA A 1 271 ? 1.251 26.484 12.438 1 94.31 271 ALA A C 1
ATOM 1974 O O . ALA A 1 271 ? 2.318 26.953 12.844 1 94.31 271 ALA A O 1
ATOM 1975 N N . ASN A 1 272 ? 1.203 25.266 12.023 1 97.81 272 ASN A N 1
ATOM 1976 C CA . ASN A 1 272 ? 2.346 24.375 12.117 1 97.81 272 ASN A CA 1
ATOM 1977 C C . ASN A 1 272 ? 3.307 24.562 10.945 1 97.81 272 ASN A C 1
ATOM 1979 O O . ASN A 1 272 ? 4.438 24.062 10.977 1 97.81 272 ASN A O 1
ATOM 1983 N N . THR A 1 273 ? 2.908 25.297 9.906 1 97.06 273 THR A N 1
ATO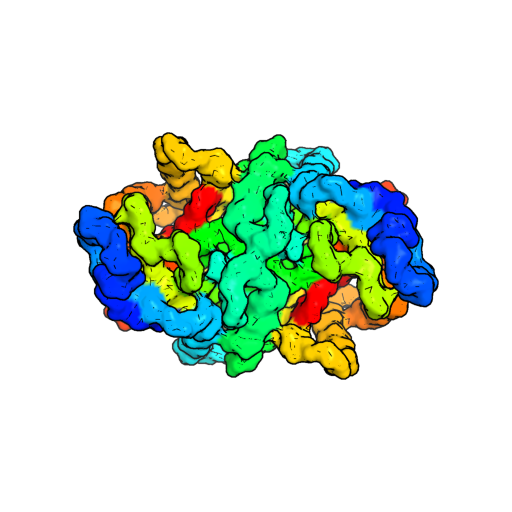M 1984 C CA . THR A 1 273 ? 3.791 25.562 8.773 1 97.06 273 THR A CA 1
ATOM 1985 C C . THR A 1 273 ? 5.043 26.312 9.234 1 97.06 273 THR A C 1
ATOM 1987 O O . THR A 1 273 ? 6.156 25.953 8.844 1 97.06 273 THR A O 1
ATOM 1990 N N . ALA A 1 274 ? 4.859 27.297 10.062 1 96.38 274 ALA A N 1
ATOM 1991 C CA . ALA A 1 274 ? 5.969 28.125 10.547 1 96.38 274 ALA A CA 1
ATOM 1992 C C . ALA A 1 274 ? 6.863 27.328 11.5 1 96.38 274 ALA A C 1
ATOM 1994 O O . ALA A 1 274 ? 8.078 27.547 11.539 1 96.38 274 ALA A O 1
ATOM 1995 N N . ARG A 1 275 ? 6.254 26.453 12.203 1 96.94 275 ARG A N 1
ATOM 1996 C CA . ARG A 1 275 ? 6.957 25.75 13.266 1 96.94 275 ARG A CA 1
ATOM 1997 C C . ARG A 1 275 ? 7.715 24.547 12.703 1 96.94 275 ARG A C 1
ATOM 1999 O O . ARG A 1 275 ? 8.836 24.25 13.133 1 96.94 275 ARG A O 1
ATOM 2006 N N . LEU A 1 276 ? 7.102 23.812 11.719 1 98.25 276 LEU A N 1
ATOM 2007 C CA . LEU A 1 276 ? 7.582 22.484 11.391 1 98.25 276 LEU A CA 1
ATOM 2008 C C . LEU A 1 276 ? 7.988 22.391 9.93 1 98.25 276 LEU A C 1
ATOM 2010 O O . LEU A 1 276 ? 8.703 21.469 9.531 1 98.25 276 LEU A O 1
ATOM 2014 N N . GLY A 1 277 ? 7.617 23.344 9.109 1 98.06 277 GLY A N 1
ATOM 2015 C CA . GLY A 1 277 ? 7.738 23.141 7.672 1 98.06 277 GLY A CA 1
ATOM 2016 C C . GLY A 1 277 ? 6.836 22.031 7.152 1 98.06 277 GLY A C 1
ATOM 2017 O O . GLY A 1 277 ? 5.793 21.75 7.746 1 98.06 277 GLY A O 1
ATOM 2018 N N . HIS A 1 278 ? 7.137 21.531 6.008 1 97.88 278 HIS A N 1
ATOM 2019 C CA . HIS A 1 278 ? 6.398 20.469 5.332 1 97.88 278 HIS A CA 1
ATOM 2020 C C . HIS A 1 278 ? 6.902 19.094 5.758 1 97.88 278 HIS A C 1
ATOM 2022 O O . HIS A 1 278 ? 7.922 18.609 5.25 1 97.88 278 HIS A O 1
ATOM 2028 N N . CYS A 1 279 ? 6.109 18.453 6.57 1 98 279 CYS A N 1
ATOM 2029 C CA . CYS A 1 279 ? 6.477 17.141 7.098 1 98 279 CYS A CA 1
ATOM 2030 C C . CYS A 1 279 ? 5.836 16.016 6.285 1 98 279 CYS A C 1
ATOM 2032 O O . CYS A 1 279 ? 5.41 15.008 6.84 1 98 279 CYS A O 1
ATOM 2034 N N . PHE A 1 280 ? 5.73 16.25 5.066 1 95.44 280 PHE A N 1
ATOM 2035 C CA . PHE A 1 280 ? 5.246 15.258 4.105 1 95.44 280 PHE A CA 1
ATOM 2036 C C . PHE A 1 280 ? 3.85 14.781 4.48 1 95.44 280 PHE A C 1
ATOM 2038 O O . PHE A 1 280 ? 2.92 15.578 4.586 1 95.44 280 PHE A O 1
ATOM 2045 N N . ALA A 1 281 ? 3.719 13.477 4.551 1 96.88 281 ALA A N 1
ATOM 2046 C CA . ALA A 1 281 ? 2.385 12.914 4.742 1 96.88 281 ALA A CA 1
ATOM 2047 C C . ALA A 1 281 ? 1.903 13.125 6.172 1 96.88 281 ALA A C 1
ATOM 2049 O O . ALA A 1 281 ? 0.71 12.992 6.461 1 96.88 281 ALA A O 1
ATOM 2050 N N . ALA A 1 282 ? 2.773 13.492 7.09 1 98.62 282 ALA A N 1
ATOM 2051 C CA . ALA A 1 282 ? 2.408 13.57 8.5 1 98.62 282 ALA A CA 1
ATOM 2052 C C . ALA A 1 282 ? 1.653 14.859 8.805 1 98.62 282 ALA A C 1
ATOM 2054 O O . ALA A 1 282 ? 1.03 14.992 9.859 1 98.62 282 ALA A O 1
ATOM 2055 N N . ASP A 1 283 ? 1.637 15.781 7.914 1 98.75 283 ASP A N 1
ATOM 2056 C CA . ASP A 1 283 ? 1.195 17.156 8.156 1 98.75 283 ASP A CA 1
ATOM 2057 C C . ASP A 1 283 ? -0.221 17.172 8.727 1 98.75 283 ASP A C 1
ATOM 2059 O O . ASP A 1 283 ? -0.455 17.75 9.789 1 98.75 283 ASP A O 1
ATOM 2063 N N . THR A 1 284 ? -1.141 16.516 8.07 1 98.81 284 THR A N 1
ATOM 2064 C CA . THR A 1 284 ? -2.549 16.703 8.406 1 98.81 284 THR A CA 1
ATOM 2065 C C . THR A 1 284 ? -2.873 16.047 9.75 1 98.81 284 THR A C 1
ATOM 2067 O O . THR A 1 284 ? -3.682 16.562 10.523 1 98.81 284 THR A O 1
ATOM 2070 N N . LEU A 1 285 ? -2.25 14.938 10.031 1 98.88 285 LEU A N 1
ATOM 2071 C CA . LEU A 1 285 ? -2.502 14.297 11.32 1 98.88 285 LEU A CA 1
ATOM 2072 C C . LEU A 1 285 ? -1.879 15.102 12.453 1 98.88 285 LEU A C 1
ATOM 2074 O O . LEU A 1 285 ? -2.434 15.156 13.555 1 98.88 285 LEU A O 1
ATOM 2078 N N . ILE A 1 286 ? -0.733 15.711 12.195 1 98.88 286 ILE A N 1
ATOM 2079 C CA . ILE A 1 286 ? -0.128 16.594 13.188 1 98.88 286 ILE A CA 1
ATOM 2080 C C . ILE A 1 286 ? -1.063 17.766 13.477 1 98.88 286 ILE A C 1
ATOM 2082 O O . ILE A 1 286 ? -1.319 18.094 14.641 1 98.88 286 ILE A O 1
ATOM 2086 N N . ASP A 1 287 ? -1.53 18.375 12.406 1 98.88 287 ASP A N 1
ATOM 2087 C CA . ASP A 1 287 ? -2.441 19.5 12.562 1 98.88 287 ASP A CA 1
ATOM 2088 C C . ASP A 1 287 ? -3.695 19.094 13.336 1 98.88 287 ASP A C 1
ATOM 2090 O O . ASP A 1 287 ? -4.145 19.828 14.219 1 98.88 287 ASP A O 1
ATOM 2094 N N . LEU A 1 288 ? -4.23 17.938 12.992 1 98.81 288 LEU A N 1
ATOM 2095 C CA . LEU A 1 288 ? -5.434 17.453 13.664 1 98.81 288 LEU A CA 1
ATOM 2096 C C . LEU A 1 288 ? -5.172 17.234 15.148 1 98.81 288 LEU A C 1
ATOM 2098 O O . LEU A 1 288 ? -5.988 17.609 15.992 1 98.81 288 LEU A O 1
ATOM 2102 N N . ALA A 1 289 ? -4.074 16.656 15.461 1 98.62 289 ALA A N 1
ATOM 2103 C CA . ALA A 1 289 ? -3.689 16.406 16.844 1 98.62 289 ALA A CA 1
ATOM 2104 C C . ALA A 1 289 ? -3.572 17.703 17.625 1 98.62 289 ALA A C 1
ATOM 2106 O O . ALA A 1 289 ? -4.098 17.812 18.734 1 98.62 289 ALA A O 1
ATOM 2107 N N . ASP A 1 290 ? -2.922 18.656 17.047 1 98.5 290 ASP A N 1
ATOM 2108 C CA . ASP A 1 290 ? -2.688 19.906 17.75 1 98.5 290 ASP A CA 1
ATOM 2109 C C . ASP A 1 290 ? -3.992 20.672 17.953 1 98.5 290 ASP A C 1
ATOM 2111 O O . ASP A 1 290 ? -4.215 21.266 19 1 98.5 290 ASP A O 1
ATOM 2115 N N . LEU A 1 291 ? -4.828 20.688 16.922 1 98 291 LEU A N 1
ATOM 2116 C CA . LEU A 1 291 ? -6.121 21.344 17.047 1 98 291 LEU A CA 1
ATOM 2117 C C . LEU A 1 291 ? -6.957 20.703 18.156 1 98 291 LEU A C 1
ATOM 2119 O O . LEU A 1 291 ? -7.59 21.406 18.938 1 98 291 LEU A O 1
ATOM 2123 N N . HIS A 1 292 ? -6.906 19.422 18.172 1 97.44 292 HIS A N 1
ATOM 2124 C CA . HIS A 1 292 ? -7.668 18.703 19.188 1 97.44 292 HIS A CA 1
ATOM 2125 C C . HIS A 1 292 ? -7.133 18.984 20.594 1 97.44 292 HIS A C 1
ATOM 2127 O O . HIS A 1 292 ? -7.906 19.297 21.5 1 97.44 292 HIS A O 1
ATOM 2133 N N . ARG A 1 293 ? -5.875 18.906 20.75 1 96.62 293 ARG A N 1
ATOM 2134 C CA . ARG A 1 293 ? -5.234 19.109 22.047 1 96.62 293 ARG A CA 1
ATOM 2135 C C . ARG A 1 293 ? -5.445 20.531 22.547 1 96.62 293 ARG A C 1
ATOM 2137 O O . ARG A 1 293 ? -5.559 20.766 23.75 1 96.62 293 ARG A O 1
ATOM 2144 N N . ALA A 1 294 ? -5.516 21.469 21.625 1 97.44 294 ALA A N 1
ATOM 2145 C CA . ALA A 1 294 ? -5.695 22.875 21.969 1 97.44 294 ALA A CA 1
ATOM 2146 C C . ALA A 1 294 ? -7.164 23.188 22.25 1 97.44 294 ALA A C 1
ATOM 2148 O O . ALA A 1 294 ? -7.508 24.312 22.609 1 97.44 294 ALA A O 1
ATOM 2149 N N . GLY A 1 295 ? -8.047 22.219 22.031 1 97 295 GLY A N 1
ATOM 2150 C CA . GLY A 1 295 ? -9.461 22.422 22.266 1 97 295 GLY A CA 1
ATOM 2151 C C . GLY A 1 295 ? -10.109 23.344 21.234 1 97 295 GLY A C 1
ATOM 2152 O O . GLY A 1 295 ? -11.078 24.031 21.531 1 97 295 GLY A O 1
ATOM 2153 N N . ARG A 1 296 ? -9.609 23.312 20.031 1 97.56 296 ARG A N 1
ATOM 2154 C CA . ARG A 1 296 ? -10.078 24.234 19 1 97.56 296 ARG A CA 1
ATOM 2155 C C . ARG A 1 296 ? -11.094 23.562 18.078 1 97.56 296 ARG A C 1
ATOM 2157 O O . ARG A 1 296 ? -11.508 24.141 17.078 1 97.56 296 ARG A O 1
ATOM 2164 N N . ILE A 1 297 ? -11.398 22.375 18.359 1 97.25 297 ILE A N 1
ATOM 2165 C CA . ILE A 1 297 ? -12.453 21.656 17.656 1 97.25 297 ILE A CA 1
ATOM 2166 C C . ILE A 1 297 ? -13.508 21.188 18.656 1 97.25 297 ILE A C 1
ATOM 2168 O O . ILE A 1 297 ? -13.203 20.422 19.578 1 97.25 297 ILE A O 1
ATOM 2172 N N . GLY A 1 298 ? -14.75 21.625 18.516 1 96.19 298 GLY A N 1
ATOM 2173 C CA . GLY A 1 298 ? -15.828 21.234 19.406 1 96.19 298 GLY A CA 1
ATOM 2174 C C . GLY A 1 298 ? -16.531 19.953 18.969 1 96.19 298 GLY A C 1
ATOM 2175 O O . GLY A 1 298 ? -16.438 19.547 17.812 1 96.19 298 GLY A O 1
ATOM 2176 N N . PRO A 1 299 ? -17.234 19.359 20.031 1 95.62 299 PRO A N 1
ATOM 2177 C CA . PRO A 1 299 ? -18 18.156 19.672 1 95.62 299 PRO A CA 1
ATOM 2178 C C . PRO A 1 299 ? -18.969 18.391 18.516 1 95.62 299 PRO A C 1
ATOM 2180 O O . PRO A 1 299 ? -19.656 19.422 18.469 1 95.62 299 PRO A O 1
ATOM 2183 N N . GLY A 1 300 ? -18.906 17.484 17.562 1 95.31 300 GLY A N 1
ATOM 2184 C CA . GLY A 1 300 ? -19.812 17.562 16.422 1 95.31 300 GLY A CA 1
ATOM 2185 C C . GLY A 1 300 ? -19.234 18.328 15.258 1 95.31 300 GLY A C 1
ATOM 2186 O O . GLY A 1 300 ? -19.734 18.219 14.125 1 95.31 300 GLY A O 1
ATOM 2187 N N . GLU A 1 301 ? -18.25 19.109 15.516 1 97.38 301 GLU A N 1
ATOM 2188 C CA . GLU A 1 301 ? -17.672 19.891 14.438 1 97.38 301 GLU A CA 1
ATOM 2189 C C . GLU A 1 301 ? -16.859 19.016 13.484 1 97.38 301 GLU A C 1
ATOM 2191 O O . GLU A 1 301 ? -16.203 18.078 13.914 1 97.38 301 GLU A O 1
ATOM 2196 N N . ALA A 1 302 ? -16.938 19.391 12.227 1 97.75 302 ALA A N 1
ATOM 2197 C CA . ALA A 1 302 ? -16.266 18.625 11.188 1 97.75 302 ALA A CA 1
ATOM 2198 C C . ALA A 1 302 ? -14.961 19.297 10.773 1 97.75 302 ALA A C 1
ATOM 2200 O O . ALA A 1 302 ? -14.859 20.531 10.781 1 97.75 302 ALA A O 1
ATOM 2201 N N . VAL A 1 303 ? -14.016 18.484 10.469 1 98.56 303 VAL A N 1
ATOM 2202 C CA . VAL A 1 303 ? -12.719 18.906 9.945 1 98.56 303 VAL A CA 1
ATOM 2203 C C . VAL A 1 303 ? -12.453 18.219 8.609 1 98.56 303 VAL A C 1
ATOM 2205 O O . VAL A 1 303 ? -12.727 17.031 8.453 1 98.56 303 VAL A O 1
ATOM 2208 N N . LEU A 1 304 ? -12 19 7.609 1 98.69 304 LEU A N 1
ATOM 2209 C CA . LEU A 1 304 ? -11.625 18.453 6.305 1 98.69 304 LEU A CA 1
ATOM 2210 C C . LEU A 1 304 ? -10.109 18.406 6.152 1 98.69 304 LEU A C 1
ATOM 2212 O O . LEU A 1 304 ? -9.422 19.406 6.395 1 98.69 304 LEU A O 1
ATOM 2216 N N . MET A 1 305 ? -9.617 17.25 5.844 1 98.69 305 MET A N 1
ATOM 2217 C CA . MET A 1 305 ? -8.188 17.078 5.582 1 98.69 305 MET A CA 1
ATOM 2218 C C . MET A 1 305 ? -7.93 16.875 4.094 1 98.69 305 MET A C 1
ATOM 2220 O O . MET A 1 305 ? -8.422 15.922 3.492 1 98.69 305 MET A O 1
ATOM 2224 N N . LEU A 1 306 ? -7.188 17.781 3.535 1 98.56 306 LEU A N 1
ATOM 2225 C CA . LEU A 1 306 ? -6.727 17.672 2.156 1 98.56 306 LEU A CA 1
ATOM 2226 C C . LEU A 1 306 ? -5.289 17.156 2.107 1 98.56 306 LEU A C 1
ATOM 2228 O O . LEU A 1 306 ? -4.379 17.812 2.619 1 98.56 306 LEU A O 1
ATOM 2232 N N . THR A 1 307 ? -5.117 15.984 1.57 1 97.81 307 THR A N 1
ATOM 2233 C CA . THR A 1 307 ? -3.787 15.438 1.346 1 97.81 307 THR A CA 1
ATOM 2234 C C . THR A 1 307 ? -3.416 15.508 -0.133 1 97.81 307 THR A C 1
ATOM 2236 O O . THR A 1 307 ? -4.254 15.258 -1.002 1 97.81 307 THR A O 1
ATOM 2239 N N . THR A 1 308 ? -2.127 15.922 -0.366 1 96.25 308 THR A N 1
ATOM 2240 C CA . THR A 1 308 ? -1.704 16.141 -1.745 1 96.25 308 THR A CA 1
ATOM 2241 C C . THR A 1 308 ? -0.359 15.477 -2.01 1 96.25 308 THR A C 1
ATOM 2243 O O . THR A 1 308 ? 0.543 15.531 -1.172 1 96.25 308 THR A O 1
ATOM 2246 N N . GLY A 1 309 ? -0.333 14.727 -3.096 1 91.12 309 GLY A N 1
ATOM 2247 C CA . GLY A 1 309 ? 0.911 14.195 -3.629 1 91.12 309 GLY A CA 1
ATOM 2248 C C . GLY A 1 309 ? 1.226 14.695 -5.027 1 91.12 309 GLY A C 1
ATOM 2249 O O . GLY A 1 309 ? 0.565 15.609 -5.523 1 91.12 309 GLY A O 1
ATOM 2250 N N . PRO A 1 310 ? 2.285 14.18 -5.594 1 87.06 310 PRO A N 1
ATOM 2251 C CA . PRO A 1 310 ? 2.686 14.648 -6.922 1 87.06 310 PRO A CA 1
ATOM 2252 C C . PRO A 1 310 ? 1.618 14.398 -7.984 1 87.06 310 PRO A C 1
ATOM 2254 O O . PRO A 1 310 ? 1.547 15.133 -8.977 1 87.06 310 PRO A O 1
ATOM 2257 N N . SER A 1 311 ? 0.82 13.359 -7.781 1 89.5 311 SER A N 1
ATOM 2258 C CA . SER A 1 311 ? -0.199 13.055 -8.781 1 89.5 311 SER A CA 1
ATOM 2259 C C . SER A 1 311 ? -1.467 12.516 -8.133 1 89.5 311 SER A C 1
ATOM 2261 O O . SER A 1 311 ? -2.266 11.836 -8.781 1 89.5 311 SER A O 1
ATOM 2263 N N . THR A 1 312 ? -1.559 12.695 -6.871 1 91.31 312 THR A N 1
ATOM 2264 C CA . THR A 1 312 ? -2.689 12.164 -6.117 1 91.31 312 THR A CA 1
ATOM 2265 C C . THR A 1 312 ? -3.195 13.195 -5.109 1 91.31 312 THR A C 1
ATOM 2267 O O . THR A 1 312 ? -2.402 13.875 -4.457 1 91.31 312 THR A O 1
ATOM 2270 N N . TRP A 1 313 ? -4.5 13.32 -5.016 1 95.5 313 TRP A N 1
ATOM 2271 C CA . TRP A 1 313 ? -5.164 14.203 -4.062 1 95.5 313 TRP A CA 1
ATOM 2272 C C . TRP A 1 313 ? -6.297 13.477 -3.346 1 95.5 313 TRP A C 1
ATOM 2274 O O . TRP A 1 313 ? -6.973 12.633 -3.936 1 95.5 313 TRP A O 1
ATOM 2284 N N . GLY A 1 314 ? -6.406 13.805 -2.096 1 95.88 314 GLY A N 1
ATOM 2285 C CA . GLY A 1 314 ? -7.461 13.156 -1.327 1 95.88 314 GLY A CA 1
ATOM 2286 C C . GLY A 1 314 ? -8.086 14.07 -0.292 1 95.88 314 GLY A C 1
ATOM 2287 O O . GLY A 1 314 ? -7.43 14.969 0.229 1 95.88 314 GLY A O 1
ATOM 2288 N N . LEU A 1 315 ? -9.398 13.867 -0.064 1 97.31 315 LEU A N 1
ATOM 2289 C CA . LEU A 1 315 ? -10.117 14.531 1.02 1 97.31 315 LEU A CA 1
ATOM 2290 C C . LEU A 1 315 ? -10.633 13.516 2.033 1 97.31 315 LEU A C 1
ATOM 2292 O O . LEU A 1 315 ? -11.156 12.469 1.655 1 97.31 315 LEU A O 1
ATOM 2296 N N . THR A 1 316 ? -10.375 13.75 3.271 1 97.38 316 THR A N 1
ATOM 2297 C CA . THR A 1 316 ? -10.883 12.984 4.398 1 97.38 316 THR A CA 1
ATOM 2298 C C . THR A 1 316 ? -11.656 13.883 5.359 1 97.38 316 THR A C 1
ATOM 2300 O O . THR A 1 316 ? -11.125 14.875 5.855 1 97.38 316 THR A O 1
ATOM 2303 N N . ALA A 1 317 ? -12.906 13.555 5.578 1 97.5 317 ALA A N 1
ATOM 2304 C CA . ALA A 1 317 ? -13.719 14.281 6.547 1 97.5 317 ALA A CA 1
ATOM 2305 C C . ALA A 1 317 ? -13.797 13.539 7.875 1 97.5 317 ALA A C 1
ATOM 2307 O O . ALA A 1 317 ? -13.984 12.32 7.898 1 97.5 317 ALA A O 1
ATOM 2308 N N . VAL A 1 318 ? -13.555 14.289 8.938 1 97.69 318 VAL A N 1
ATOM 2309 C CA . VAL A 1 318 ? -13.734 13.734 10.273 1 97.69 318 VAL A CA 1
ATOM 2310 C C . VAL A 1 318 ? -14.641 14.648 11.094 1 97.69 318 VAL A C 1
ATOM 2312 O O . VAL A 1 318 ? -14.75 15.844 10.812 1 97.69 318 VAL A O 1
ATOM 2315 N N . SER A 1 319 ? -15.281 14.07 12.078 1 97.31 319 SER A N 1
ATOM 2316 C CA . SER A 1 319 ? -16.109 14.836 12.992 1 97.31 319 SER A CA 1
ATOM 2317 C C . SER A 1 319 ? -15.766 14.531 14.445 1 97.31 319 SER A C 1
ATOM 2319 O O . SER A 1 319 ? -15.609 13.367 14.82 1 97.31 319 SER A O 1
ATOM 2321 N N . ALA A 1 320 ? -15.633 15.594 15.164 1 97.38 320 ALA A N 1
ATOM 2322 C CA . ALA A 1 320 ? -15.234 15.453 16.562 1 97.38 320 ALA A CA 1
ATOM 2323 C C . ALA A 1 320 ? -16.359 14.859 17.391 1 97.38 320 ALA A C 1
ATOM 2325 O O . ALA A 1 320 ? -17.531 15.195 17.203 1 97.38 320 ALA A O 1
ATOM 2326 N N . ARG A 1 321 ? -15.891 14.023 18.344 1 94 321 ARG A N 1
ATOM 2327 C CA . ARG A 1 321 ? -16.844 13.422 19.266 1 94 321 ARG A CA 1
ATOM 2328 C C . ARG A 1 321 ? -16.875 14.164 20.594 1 94 321 ARG A C 1
ATOM 2330 O O . ARG A 1 321 ? -15.875 14.773 20.984 1 94 321 ARG A O 1
ATOM 2337 N N . MET B 1 1 ? -47.656 -18.656 4.125 1 24.55 1 MET B N 1
ATOM 2338 C CA . MET B 1 1 ? -47.031 -17.469 3.57 1 24.55 1 MET B CA 1
ATOM 2339 C C . MET B 1 1 ? -45.562 -17.75 3.248 1 24.55 1 MET B C 1
ATOM 2341 O O . MET B 1 1 ? -44.781 -18.078 4.141 1 24.55 1 MET B O 1
ATOM 2345 N N . THR B 1 2 ? -45.125 -18.156 2.061 1 27.59 2 THR B N 1
ATOM 2346 C CA . THR B 1 2 ? -43.906 -18.766 1.534 1 27.59 2 THR B CA 1
ATOM 2347 C C . THR B 1 2 ? -42.75 -17.781 1.578 1 27.59 2 THR B C 1
ATOM 2349 O O . THR B 1 2 ? -42.906 -16.609 1.22 1 27.59 2 THR B O 1
ATOM 2352 N N . ARG B 1 3 ? -41.844 -17.938 2.559 1 29.72 3 ARG B N 1
ATOM 2353 C CA . ARG B 1 3 ? -40.688 -17.047 2.709 1 29.72 3 ARG B CA 1
ATOM 2354 C C . ARG B 1 3 ? -40 -16.797 1.365 1 29.72 3 ARG B C 1
ATOM 2356 O O . ARG B 1 3 ? -39.625 -17.75 0.679 1 29.72 3 ARG B O 1
ATOM 2363 N N . SER B 1 4 ? -40.375 -15.789 0.646 1 31.73 4 SER B N 1
ATOM 2364 C CA . SER B 1 4 ? -39.844 -15.5 -0.672 1 31.73 4 SER B CA 1
ATOM 2365 C C . SER B 1 4 ? -38.312 -15.555 -0.653 1 31.73 4 SER B C 1
ATOM 2367 O O . SER B 1 4 ? -37.688 -15.164 0.333 1 31.73 4 SER B O 1
ATOM 2369 N N . PRO B 1 5 ? -37.625 -16.375 -1.482 1 30.8 5 PRO B N 1
ATOM 2370 C CA . PRO B 1 5 ? -36.156 -16.594 -1.43 1 30.8 5 PRO B CA 1
ATOM 2371 C C . PRO B 1 5 ? -35.375 -15.281 -1.375 1 30.8 5 PRO B C 1
ATOM 2373 O O . PRO B 1 5 ? -35.781 -14.289 -1.999 1 30.8 5 PRO B O 1
ATOM 2376 N N . SER B 1 6 ? -34.875 -14.797 -0.285 1 33.28 6 SER B N 1
ATOM 2377 C CA . SER B 1 6 ? -34.094 -13.594 -0.042 1 33.28 6 SER B CA 1
ATOM 2378 C C . SER B 1 6 ? -33.125 -13.32 -1.199 1 33.28 6 SER B C 1
ATOM 2380 O O . SER B 1 6 ? -32.438 -14.219 -1.649 1 33.28 6 SER B O 1
ATOM 2382 N N . ARG B 1 7 ? -33.406 -12.5 -2.143 1 35.25 7 ARG B N 1
ATOM 2383 C CA . ARG B 1 7 ? -32.562 -12.117 -3.27 1 35.25 7 ARG B CA 1
ATOM 2384 C C . ARG B 1 7 ? -31.094 -12.125 -2.871 1 35.25 7 ARG B C 1
ATOM 2386 O O . ARG B 1 7 ? -30.688 -11.391 -1.966 1 35.25 7 ARG B O 1
ATOM 2393 N N . ALA B 1 8 ? -30.328 -13.164 -2.959 1 38.12 8 ALA B N 1
ATOM 2394 C CA . ALA B 1 8 ? -28.906 -13.312 -2.682 1 38.12 8 ALA B CA 1
ATOM 2395 C C . ALA B 1 8 ? -28.125 -12.086 -3.143 1 38.12 8 ALA B C 1
ATOM 2397 O O . ALA B 1 8 ? -28.219 -11.68 -4.305 1 38.12 8 ALA B O 1
ATOM 2398 N N . GLU B 1 9 ? -27.906 -10.922 -2.65 1 46.75 9 GLU B N 1
ATOM 2399 C CA . GLU B 1 9 ? -27.141 -9.727 -2.977 1 46.75 9 GLU B CA 1
ATOM 2400 C C . GLU B 1 9 ? -25.859 -10.086 -3.719 1 46.75 9 GLU B C 1
ATOM 2402 O O . GLU B 1 9 ? -25.125 -11 -3.312 1 46.75 9 GLU B O 1
ATOM 2407 N N . PRO B 1 10 ? -25.719 -9.812 -5.051 1 60.97 10 PRO B N 1
ATOM 2408 C CA . PRO B 1 10 ? -24.609 -10.258 -5.902 1 60.97 10 PRO B CA 1
ATOM 2409 C C . PRO B 1 10 ? -23.25 -10.055 -5.246 1 60.97 10 PRO B C 1
ATOM 2411 O O . PRO B 1 10 ? -23.016 -9.031 -4.605 1 60.97 10 PRO B O 1
ATOM 2414 N N . GLY B 1 11 ? -22.547 -10.992 -4.598 1 87.44 11 GLY B N 1
ATOM 2415 C CA . GLY B 1 11 ? -21.25 -11.039 -3.959 1 87.44 11 GLY B CA 1
ATOM 2416 C C . GLY B 1 11 ? -20.172 -10.289 -4.727 1 87.44 11 GLY B C 1
ATOM 2417 O O . GLY B 1 11 ? -20.453 -9.734 -5.797 1 87.44 11 GLY B O 1
ATOM 2418 N N . ILE B 1 12 ? -19.078 -9.977 -4.285 1 96.62 12 ILE B N 1
ATOM 2419 C CA . ILE B 1 12 ? -17.938 -9.328 -4.902 1 96.62 12 ILE B CA 1
ATOM 2420 C C . ILE B 1 12 ? -17.297 -10.273 -5.918 1 96.62 12 ILE B C 1
ATOM 2422 O O . ILE B 1 12 ? -16.953 -11.406 -5.59 1 96.62 12 ILE B O 1
ATOM 2426 N N . GLY B 1 13 ? -17.281 -9.789 -7.176 1 98 13 GLY B N 1
ATOM 2427 C CA . GLY B 1 13 ? -16.719 -10.602 -8.25 1 98 13 GLY B CA 1
ATOM 2428 C C . GLY B 1 13 ? -15.219 -10.461 -8.391 1 98 13 GLY B C 1
ATOM 2429 O O . GLY B 1 13 ? -14.656 -9.406 -8.078 1 98 13 GLY B O 1
ATOM 2430 N N . LEU B 1 14 ? -14.578 -11.492 -8.766 1 98.56 14 LEU B N 1
ATOM 2431 C CA . LEU B 1 14 ? -13.195 -11.539 -9.242 1 98.56 14 LEU B CA 1
ATOM 2432 C C . LEU B 1 14 ? -13.133 -12.07 -10.664 1 98.56 14 LEU B C 1
ATOM 2434 O O . LEU B 1 14 ? -13.586 -13.188 -10.945 1 98.56 14 LEU B O 1
ATOM 2438 N N . GLY B 1 15 ? -12.672 -11.258 -11.602 1 98.19 15 GLY B N 1
ATOM 2439 C CA . GLY B 1 15 ? -12.625 -11.688 -12.992 1 98.19 15 GLY B CA 1
ATOM 2440 C C . GLY B 1 15 ? -11.586 -10.945 -13.812 1 98.19 15 GLY B C 1
ATOM 2441 O O . GLY B 1 15 ? -10.719 -10.273 -13.258 1 98.19 15 GLY B O 1
ATOM 2442 N N . GLY B 1 16 ? -11.656 -11.211 -15.109 1 98.56 16 GLY B N 1
ATOM 2443 C CA . GLY B 1 16 ? -10.664 -10.602 -15.977 1 98.56 16 GLY B CA 1
ATOM 2444 C C . GLY B 1 16 ? -9.25 -11.062 -15.68 1 98.56 16 GLY B C 1
ATOM 2445 O O . GLY B 1 16 ? -8.344 -10.242 -15.523 1 98.56 16 GLY B O 1
ATOM 2446 N N . LEU B 1 17 ? -9.141 -12.344 -15.578 1 98.75 17 LEU B N 1
ATOM 2447 C CA . LEU B 1 17 ? -7.828 -12.906 -15.258 1 98.75 17 LEU B CA 1
ATOM 2448 C C . LEU B 1 17 ? -6.879 -12.773 -16.438 1 98.75 17 LEU B C 1
ATOM 2450 O O . LEU B 1 17 ? -7.062 -13.438 -17.469 1 98.75 17 LEU B O 1
ATOM 2454 N N . GLY B 1 18 ? -5.875 -11.852 -16.281 1 98.81 18 GLY B N 1
ATOM 2455 C CA . GLY B 1 18 ? -4.82 -11.664 -17.266 1 98.81 18 GLY B CA 1
ATOM 2456 C C . GLY B 1 18 ? -3.428 -11.852 -16.703 1 98.81 18 GLY B C 1
ATOM 2457 O O . GLY B 1 18 ? -3.188 -11.547 -15.523 1 98.81 18 GLY B O 1
ATOM 2458 N N . TYR B 1 19 ? -2.527 -12.43 -17.531 1 98.81 19 TYR B N 1
ATOM 2459 C CA . TYR B 1 19 ? -1.143 -12.492 -17.078 1 98.81 19 TYR B CA 1
ATOM 2460 C C . TYR B 1 19 ? -0.18 -12.438 -18.25 1 98.81 19 TYR B C 1
ATOM 2462 O O . TYR B 1 19 ? -0.585 -12.633 -19.406 1 98.81 19 TYR B O 1
ATOM 2470 N N . ALA B 1 20 ? 0.999 -12.039 -17.984 1 98.81 20 ALA B N 1
ATOM 2471 C CA . ALA B 1 20 ? 2.109 -11.984 -18.938 1 98.81 20 ALA B CA 1
ATOM 2472 C C . ALA B 1 20 ? 3.355 -12.648 -18.359 1 98.81 20 ALA B C 1
ATOM 2474 O O . ALA B 1 20 ? 3.691 -12.453 -17.188 1 98.81 20 ALA B O 1
ATOM 2475 N N . VAL B 1 21 ? 3.955 -13.492 -19.172 1 98.62 21 VAL B N 1
ATOM 2476 C CA . VAL B 1 21 ? 5.176 -14.195 -18.781 1 98.62 21 VAL B CA 1
ATOM 2477 C C . VAL B 1 21 ? 6.25 -13.984 -19.859 1 98.62 21 VAL B C 1
ATOM 2479 O O . VAL B 1 21 ? 5.961 -13.508 -20.953 1 98.62 21 VAL B O 1
ATOM 2482 N N . GLY B 1 22 ? 7.473 -14.227 -19.438 1 97.94 22 GLY B N 1
ATOM 2483 C CA . GLY B 1 22 ? 8.555 -14.273 -20.422 1 97.94 22 GLY B CA 1
ATOM 2484 C C . GLY B 1 22 ? 8.609 -15.586 -21.172 1 97.94 22 GLY B C 1
ATOM 2485 O O . GLY B 1 22 ? 7.629 -16.328 -21.219 1 97.94 22 GLY B O 1
ATOM 2486 N N . ASP B 1 23 ? 9.766 -15.742 -21.844 1 97.38 23 ASP B N 1
ATOM 2487 C CA . ASP B 1 23 ? 10.008 -17.016 -22.5 1 97.38 23 ASP B CA 1
ATOM 2488 C C . ASP B 1 23 ? 10.258 -18.141 -21.484 1 97.38 23 ASP B C 1
ATOM 2490 O O . ASP B 1 23 ? 10.906 -17.906 -20.469 1 97.38 23 ASP B O 1
ATOM 2494 N N . SER B 1 24 ? 9.664 -19.281 -21.75 1 97 24 SER B N 1
ATOM 2495 C CA . SER B 1 24 ? 10 -20.453 -20.953 1 97 24 SER B CA 1
ATOM 2496 C C . SER B 1 24 ? 11.367 -21 -21.328 1 97 24 SER B C 1
ATOM 2498 O O . SER B 1 24 ? 11.531 -21.578 -22.406 1 97 24 SER B O 1
ATOM 2500 N N . VAL B 1 25 ? 12.32 -20.859 -20.422 1 97.62 25 VAL B N 1
ATOM 2501 C CA . VAL B 1 25 ? 13.719 -21.203 -20.672 1 97.62 25 VAL B CA 1
ATOM 2502 C C . VAL B 1 25 ? 14.133 -22.375 -19.797 1 97.62 25 VAL B C 1
ATOM 2504 O O . VAL B 1 25 ? 13.852 -22.391 -18.594 1 97.62 25 VAL B O 1
ATOM 2507 N N . PRO B 1 26 ? 14.812 -23.328 -20.422 1 97.5 26 PRO B N 1
ATOM 2508 C CA . PRO B 1 26 ? 15.305 -24.438 -19.594 1 97.5 26 PRO B CA 1
ATOM 2509 C C . PRO B 1 26 ? 16.172 -23.953 -18.422 1 97.5 26 PRO B C 1
ATOM 2511 O O . PRO B 1 26 ? 16.953 -23.016 -18.578 1 97.5 26 PRO B O 1
ATOM 2514 N N . LEU B 1 27 ? 15.992 -24.672 -17.281 1 96.62 27 LEU B N 1
ATOM 2515 C CA . LEU B 1 27 ? 16.625 -24.281 -16.031 1 96.62 27 LEU B CA 1
ATOM 2516 C C . LEU B 1 27 ? 18.125 -24.062 -16.219 1 96.62 27 LEU B C 1
ATOM 2518 O O . LEU B 1 27 ? 18.672 -23.047 -15.773 1 96.62 27 LEU B O 1
ATOM 2522 N N . ASP B 1 28 ? 18.812 -24.906 -16.922 1 95 28 ASP B N 1
ATOM 2523 C CA . ASP B 1 28 ? 20.266 -24.844 -17.062 1 95 28 ASP B CA 1
ATOM 2524 C C . ASP B 1 28 ? 20.672 -23.672 -17.938 1 95 28 ASP B C 1
ATOM 2526 O O . ASP B 1 28 ? 21.812 -23.203 -17.875 1 95 28 ASP B O 1
ATOM 2530 N N . LYS B 1 29 ? 19.797 -23.172 -18.766 1 95.44 29 LYS B N 1
ATOM 2531 C CA . LYS B 1 29 ? 20.078 -22.031 -19.641 1 95.44 29 LYS B CA 1
ATOM 2532 C C . LYS B 1 29 ? 19.688 -20.719 -18.969 1 95.44 29 LYS B C 1
ATOM 2534 O O . LYS B 1 29 ? 20.109 -19.656 -19.406 1 95.44 29 LYS B O 1
ATOM 2539 N N . ALA B 1 30 ? 18.844 -20.844 -17.953 1 94.19 30 ALA B N 1
ATOM 2540 C CA . ALA B 1 30 ? 18.297 -19.641 -17.312 1 94.19 30 ALA B CA 1
ATOM 2541 C C . ALA B 1 30 ? 19.203 -19.172 -16.188 1 94.19 30 ALA B C 1
ATOM 2543 O O . ALA B 1 30 ? 19.031 -18.078 -15.648 1 94.19 30 ALA B O 1
ATOM 2544 N N . VAL B 1 31 ? 20.188 -19.938 -15.789 1 93.38 31 VAL B N 1
ATOM 2545 C CA . VAL B 1 31 ? 21.062 -19.625 -14.672 1 93.38 31 VAL B CA 1
ATOM 2546 C C . VAL B 1 31 ? 22.5 -19.422 -15.18 1 93.38 31 VAL B C 1
ATOM 2548 O O . VAL B 1 31 ? 22.828 -19.797 -16.297 1 93.38 31 VAL B O 1
ATOM 2551 N N . PRO B 1 32 ? 23.297 -18.75 -14.297 1 90.56 32 PRO B N 1
ATOM 2552 C CA . PRO B 1 32 ? 24.703 -18.609 -14.695 1 90.56 32 PRO B CA 1
ATOM 2553 C C . PRO B 1 32 ? 25.375 -19.953 -15 1 90.56 32 PRO B C 1
ATOM 2555 O O . PRO B 1 32 ? 25.031 -20.969 -14.383 1 90.56 32 PRO B O 1
ATOM 2558 N N . GLU B 1 33 ? 26.344 -19.859 -15.867 1 90.25 33 GLU B N 1
ATOM 2559 C CA . GLU B 1 33 ? 27.047 -21.062 -16.328 1 90.25 33 GLU B CA 1
ATOM 2560 C C . GLU B 1 33 ? 27.75 -21.766 -15.172 1 90.25 33 GLU B C 1
ATOM 2562 O O . GLU B 1 33 ? 27.891 -22.984 -15.18 1 90.25 33 GLU B O 1
ATOM 2567 N N . ASP B 1 34 ? 28.094 -20.969 -14.219 1 91.25 34 ASP B N 1
ATOM 2568 C CA . ASP B 1 34 ? 28.875 -21.531 -13.125 1 91.25 34 ASP B CA 1
ATOM 2569 C C . ASP B 1 34 ? 27.984 -22 -11.984 1 91.25 34 ASP B C 1
ATOM 2571 O O . ASP B 1 34 ? 28.469 -22.359 -10.906 1 91.25 34 ASP B O 1
ATOM 2575 N N . THR B 1 35 ? 26.719 -22.094 -12.25 1 93.31 35 THR B N 1
ATOM 2576 C CA . THR B 1 35 ? 25.828 -22.641 -11.242 1 93.31 35 THR B CA 1
ATOM 2577 C C . THR B 1 35 ? 26.156 -24.109 -10.969 1 93.31 35 THR B C 1
ATOM 2579 O O . THR B 1 35 ? 26.297 -24.906 -11.898 1 93.31 35 THR B O 1
ATOM 2582 N N . PRO B 1 36 ? 26.281 -24.453 -9.672 1 95.25 36 PRO B N 1
ATOM 2583 C CA . PRO B 1 36 ? 26.688 -25.828 -9.328 1 95.25 36 PRO B CA 1
ATOM 2584 C C . PRO B 1 36 ? 25.703 -26.875 -9.859 1 95.25 36 PRO B C 1
ATOM 2586 O O . PRO B 1 36 ? 24.484 -26.719 -9.711 1 95.25 36 PRO B O 1
ATOM 2589 N N . ALA B 1 37 ? 26.25 -27.969 -10.375 1 95.62 37 ALA B N 1
ATOM 2590 C CA . ALA B 1 37 ? 25.453 -29.031 -10.945 1 95.62 37 ALA B CA 1
ATOM 2591 C C . ALA B 1 37 ? 24.547 -29.672 -9.883 1 95.62 37 ALA B C 1
ATOM 2593 O O . ALA B 1 37 ? 23.422 -30.062 -10.172 1 95.62 37 ALA B O 1
ATOM 2594 N N . ASP B 1 38 ? 25.016 -29.766 -8.758 1 96.88 38 ASP B N 1
ATOM 2595 C CA . ASP B 1 38 ? 24.25 -30.344 -7.668 1 96.88 38 ASP B CA 1
ATOM 2596 C C . ASP B 1 38 ? 23 -29.516 -7.359 1 96.88 38 ASP B C 1
ATOM 2598 O O . ASP B 1 38 ? 21.953 -30.047 -7.039 1 96.88 38 ASP B O 1
ATOM 2602 N N . LEU B 1 39 ? 23.156 -28.25 -7.414 1 96.38 39 LEU B N 1
ATOM 2603 C CA . LEU B 1 39 ? 22 -27.375 -7.211 1 96.38 39 LEU B CA 1
ATOM 2604 C C . LEU B 1 39 ? 20.953 -27.578 -8.297 1 96.38 39 LEU B C 1
ATOM 2606 O O . LEU B 1 39 ? 19.766 -27.688 -8.008 1 96.38 39 LEU B O 1
ATOM 2610 N N . LEU B 1 40 ? 21.406 -27.703 -9.492 1 96.5 40 LEU B N 1
ATOM 2611 C CA . LEU B 1 40 ? 20.5 -27.906 -10.617 1 96.5 40 LEU B CA 1
ATOM 2612 C C . LEU B 1 40 ? 19.766 -29.234 -10.477 1 96.5 40 LEU B C 1
ATOM 2614 O O . LEU B 1 40 ? 18.562 -29.312 -10.742 1 96.5 40 LEU B O 1
ATOM 2618 N N . ASP B 1 41 ? 20.5 -30.188 -10.086 1 97.31 41 ASP B N 1
ATOM 2619 C CA . ASP B 1 41 ? 19.906 -31.516 -9.906 1 97.31 41 ASP B CA 1
ATOM 2620 C C . ASP B 1 41 ? 18.828 -31.469 -8.82 1 97.31 41 ASP B C 1
ATOM 2622 O O . ASP B 1 41 ? 17.75 -32.062 -8.977 1 97.31 41 ASP B O 1
ATOM 2626 N N . ARG B 1 42 ? 19.094 -30.812 -7.789 1 97.25 42 ARG B N 1
ATOM 2627 C CA . ARG B 1 42 ? 18.125 -30.703 -6.695 1 97.25 42 ARG B CA 1
ATOM 2628 C C . ARG B 1 42 ? 16.875 -29.953 -7.145 1 97.25 42 ARG B C 1
ATOM 2630 O O . ARG B 1 42 ? 15.758 -30.344 -6.828 1 97.25 42 ARG B O 1
ATOM 2637 N N . LEU B 1 43 ? 17.078 -28.875 -7.832 1 97.12 43 LEU B N 1
ATOM 2638 C CA . LEU B 1 43 ? 15.961 -28.078 -8.32 1 97.12 43 LEU B CA 1
ATOM 2639 C C . LEU B 1 43 ? 15.094 -28.891 -9.273 1 97.12 43 LEU B C 1
ATOM 2641 O O . LEU B 1 43 ? 13.859 -28.859 -9.18 1 97.12 43 LEU B O 1
ATOM 2645 N N . ARG B 1 44 ? 15.711 -29.703 -10.102 1 96.75 44 ARG B N 1
ATOM 2646 C CA . ARG B 1 44 ? 14.961 -30.578 -11.008 1 96.75 44 ARG B CA 1
ATOM 2647 C C . ARG B 1 44 ? 14.172 -31.625 -10.227 1 96.75 44 ARG B C 1
ATOM 2649 O O . ARG B 1 44 ? 13.008 -31.891 -10.547 1 96.75 44 ARG B O 1
ATOM 2656 N N . ALA B 1 45 ? 14.82 -32.125 -9.234 1 96.5 45 ALA B N 1
ATOM 2657 C CA . ALA B 1 45 ? 14.164 -33.125 -8.391 1 96.5 45 ALA B CA 1
ATOM 2658 C C . ALA B 1 45 ? 12.961 -32.531 -7.668 1 96.5 45 ALA B C 1
ATOM 2660 O O . ALA B 1 45 ? 12.016 -33.219 -7.34 1 96.5 45 ALA B O 1
ATOM 2661 N N . HIS B 1 46 ? 13.008 -31.219 -7.512 1 95.81 46 HIS B N 1
ATOM 2662 C CA . HIS B 1 46 ? 11.953 -30.516 -6.781 1 95.81 46 HIS B CA 1
ATOM 2663 C C . HIS B 1 46 ? 10.875 -30 -7.727 1 95.81 46 HIS B C 1
ATOM 2665 O O . HIS B 1 46 ? 9.945 -29.312 -7.301 1 95.81 46 HIS B O 1
ATOM 2671 N N . GLY B 1 47 ? 10.992 -30.281 -8.992 1 95.44 47 GLY B N 1
ATOM 2672 C CA . GLY B 1 47 ? 9.898 -30.031 -9.906 1 95.44 47 GLY B CA 1
ATOM 2673 C C . GLY B 1 47 ? 10.164 -28.875 -10.852 1 95.44 47 GLY B C 1
ATOM 2674 O O . GLY B 1 47 ? 9.305 -28.516 -11.656 1 95.44 47 GLY B O 1
ATOM 2675 N N . PHE B 1 48 ? 11.375 -28.297 -10.797 1 97.31 48 PHE B N 1
ATOM 2676 C CA . PHE B 1 48 ? 11.695 -27.172 -11.672 1 97.31 48 PHE B CA 1
ATOM 2677 C C . PHE B 1 48 ? 12.359 -27.656 -12.953 1 97.31 48 PHE B C 1
ATOM 2679 O O . PHE B 1 48 ? 13.32 -28.438 -12.914 1 97.31 48 PHE B O 1
ATOM 2686 N N . VAL B 1 49 ? 11.797 -27.25 -14.055 1 97.19 49 VAL B N 1
ATOM 2687 C CA . VAL B 1 49 ? 12.32 -27.656 -15.352 1 97.19 49 VAL B CA 1
ATOM 2688 C C . VAL B 1 49 ? 12.688 -26.438 -16.172 1 97.19 49 VAL B C 1
ATOM 2690 O O . VAL B 1 49 ? 13.805 -26.328 -16.688 1 97.19 49 VAL B O 1
ATOM 2693 N N . ASN B 1 50 ? 11.781 -25.578 -16.391 1 97.5 50 ASN B N 1
ATOM 2694 C CA . ASN B 1 50 ? 11.961 -24.297 -17.062 1 97.5 50 ASN B CA 1
ATOM 2695 C C . ASN B 1 50 ? 11.656 -23.125 -16.141 1 97.5 50 ASN B C 1
ATOM 2697 O O . ASN B 1 50 ? 11.227 -23.328 -15 1 97.5 50 ASN B O 1
ATOM 2701 N N . CYS B 1 51 ? 11.953 -21.969 -16.594 1 97.12 51 CYS B N 1
ATOM 2702 C CA . CYS B 1 51 ? 11.57 -20.75 -15.867 1 97.12 51 CYS B CA 1
ATOM 2703 C C . CYS B 1 51 ? 11.234 -19.625 -16.828 1 97.12 51 CYS B C 1
ATOM 2705 O O . CYS B 1 51 ? 11.734 -19.594 -17.953 1 97.12 51 CYS B O 1
ATOM 2707 N N . SER B 1 52 ? 10.32 -18.797 -16.438 1 98.38 52 SER B N 1
ATOM 2708 C CA . SER B 1 52 ? 9.922 -17.641 -17.234 1 98.38 52 SER B CA 1
ATOM 2709 C C . SER B 1 52 ? 11 -16.562 -17.219 1 98.38 52 SER B C 1
ATOM 2711 O O . SER B 1 52 ? 11.297 -15.984 -16.172 1 98.38 52 SER B O 1
ATOM 2713 N N . VAL B 1 53 ? 11.539 -16.281 -18.375 1 96.81 53 VAL B N 1
ATOM 2714 C CA . VAL B 1 53 ? 12.562 -15.25 -18.5 1 96.81 53 VAL B CA 1
ATOM 2715 C C . VAL B 1 53 ? 12.094 -14.172 -19.469 1 96.81 53 VAL B C 1
ATOM 2717 O O . VAL B 1 53 ? 11.961 -14.422 -20.672 1 96.81 53 VAL B O 1
ATOM 2720 N N . ALA B 1 54 ? 11.867 -12.969 -18.891 1 95.19 54 ALA B N 1
ATOM 2721 C CA . ALA B 1 54 ? 11.367 -11.867 -19.703 1 95.19 54 ALA B CA 1
ATOM 2722 C C . ALA B 1 54 ? 12.5 -10.961 -20.172 1 95.19 54 ALA B C 1
ATOM 2724 O O . ALA B 1 54 ? 13.484 -10.773 -19.453 1 95.19 54 ALA B O 1
ATOM 2725 N N . GLN B 1 55 ? 12.297 -10.375 -21.375 1 90.75 55 GLN B N 1
ATOM 2726 C CA . GLN B 1 55 ? 13.203 -9.352 -21.875 1 90.75 55 GLN B CA 1
ATOM 2727 C C . GLN B 1 55 ? 12.703 -7.953 -21.516 1 90.75 55 GLN B C 1
ATOM 2729 O O . GLN B 1 55 ? 13.477 -6.992 -21.5 1 90.75 55 GLN B O 1
ATOM 2734 N N . GLU B 1 56 ? 11.5 -7.91 -21.234 1 89.31 56 GLU B N 1
ATOM 2735 C CA . GLU B 1 56 ? 10.898 -6.617 -20.922 1 89.31 56 GLU B CA 1
ATOM 2736 C C . GLU B 1 56 ? 10.922 -6.355 -19.406 1 89.31 56 GLU B C 1
ATOM 2738 O O . GLU B 1 56 ? 11.234 -7.254 -18.625 1 89.31 56 GLU B O 1
ATOM 2743 N N . THR B 1 57 ? 10.633 -5.098 -18.984 1 89.06 57 THR B N 1
ATOM 2744 C CA . THR B 1 57 ? 10.609 -4.68 -17.594 1 89.06 57 THR B CA 1
ATOM 2745 C C . THR B 1 57 ? 9.352 -5.188 -16.891 1 89.06 57 THR B C 1
ATOM 2747 O O . THR B 1 57 ? 8.375 -5.543 -17.562 1 89.06 57 THR B O 1
ATOM 2750 N N . PRO B 1 58 ? 9.406 -5.242 -15.578 1 91.94 58 PRO B N 1
ATOM 2751 C CA . PRO B 1 58 ? 8.203 -5.617 -14.836 1 91.94 58 PRO B CA 1
ATOM 2752 C C . PRO B 1 58 ? 6.996 -4.75 -15.195 1 91.94 58 PRO B C 1
ATOM 2754 O O . PRO B 1 58 ? 5.867 -5.246 -15.258 1 91.94 58 PRO B O 1
ATOM 2757 N N . ALA B 1 59 ? 7.203 -3.471 -15.445 1 92.19 59 ALA B N 1
ATOM 2758 C CA . ALA B 1 59 ? 6.102 -2.58 -15.805 1 92.19 59 ALA B CA 1
ATOM 2759 C C . ALA B 1 59 ? 5.508 -2.965 -17.156 1 92.19 59 ALA B C 1
ATOM 2761 O O . ALA B 1 59 ? 4.293 -2.891 -17.344 1 92.19 59 ALA B O 1
ATOM 2762 N N . ALA B 1 60 ? 6.387 -3.303 -18.062 1 94.31 60 ALA B N 1
ATOM 2763 C CA . ALA B 1 60 ? 5.906 -3.736 -19.375 1 94.31 60 ALA B CA 1
ATOM 2764 C C . ALA B 1 60 ? 5.129 -5.047 -19.266 1 94.31 60 ALA B C 1
ATOM 2766 O O . ALA B 1 60 ? 4.133 -5.242 -19.969 1 94.31 60 ALA B O 1
ATOM 2767 N N . LEU B 1 61 ? 5.598 -5.961 -18.422 1 97 61 LEU B N 1
ATOM 2768 C CA . LEU B 1 61 ? 4.844 -7.184 -18.156 1 97 61 LEU B CA 1
ATOM 2769 C C . LEU B 1 61 ? 3.473 -6.859 -17.578 1 97 61 LEU B C 1
ATOM 2771 O O . LEU B 1 61 ? 2.469 -7.453 -17.984 1 97 61 LEU B O 1
ATOM 2775 N N . ALA B 1 62 ? 3.504 -5.91 -16.672 1 97.5 62 ALA B N 1
ATOM 2776 C CA . ALA B 1 62 ? 2.244 -5.48 -16.062 1 97.5 62 ALA B CA 1
ATOM 2777 C C . ALA B 1 62 ? 1.29 -4.934 -17.125 1 97.5 62 ALA B C 1
ATOM 2779 O O . ALA B 1 62 ? 0.095 -5.238 -17.109 1 97.5 62 ALA B O 1
ATOM 2780 N N . ALA B 1 63 ? 1.807 -4.18 -18.047 1 98 63 ALA B N 1
ATOM 2781 C CA . ALA B 1 63 ? 0.983 -3.598 -19.094 1 98 63 ALA B CA 1
ATOM 2782 C C . ALA B 1 63 ? 0.316 -4.684 -19.938 1 98 63 ALA B C 1
ATOM 2784 O O . ALA B 1 63 ? -0.876 -4.598 -20.234 1 98 63 ALA B O 1
ATOM 2785 N N . ARG B 1 64 ? 1.06 -5.645 -20.266 1 98.69 64 ARG B N 1
ATOM 2786 C CA . ARG B 1 64 ? 0.512 -6.742 -21.047 1 98.69 64 ARG B CA 1
ATOM 2787 C C . ARG B 1 64 ? -0.553 -7.504 -20.266 1 98.69 64 ARG B C 1
ATOM 2789 O O . ARG B 1 64 ? -1.598 -7.859 -20.812 1 98.69 64 ARG B O 1
ATOM 2796 N N . SER B 1 65 ? -0.275 -7.766 -19.031 1 98.81 65 SER B N 1
ATOM 2797 C CA . SER B 1 65 ? -1.232 -8.469 -18.188 1 98.81 65 SER B CA 1
ATOM 2798 C C . SER B 1 65 ? -2.533 -7.68 -18.062 1 98.81 65 SER B C 1
ATOM 2800 O O . SER B 1 65 ? -3.621 -8.242 -18.172 1 98.81 65 SER B O 1
ATOM 2802 N N . VAL B 1 66 ? -2.434 -6.398 -17.812 1 98.88 66 VAL B N 1
ATOM 2803 C CA . VAL B 1 66 ? -3.596 -5.539 -17.609 1 98.88 66 VAL B CA 1
ATOM 2804 C C . VAL B 1 66 ? -4.395 -5.441 -18.906 1 98.88 66 VAL B C 1
ATOM 2806 O O . VAL B 1 66 ? -5.629 -5.473 -18.891 1 98.88 66 VAL B O 1
ATOM 2809 N N . ALA B 1 67 ? -3.689 -5.312 -20.031 1 98.81 67 ALA B N 1
ATOM 2810 C CA . ALA B 1 67 ? -4.375 -5.301 -21.312 1 98.81 67 ALA B CA 1
ATOM 2811 C C . ALA B 1 67 ? -5.215 -6.559 -21.5 1 98.81 67 ALA B C 1
ATOM 2813 O O . ALA B 1 67 ? -6.363 -6.484 -21.953 1 98.81 67 ALA B O 1
ATOM 2814 N N . GLU B 1 68 ? -4.66 -7.641 -21.156 1 98.75 68 GLU B N 1
ATOM 2815 C CA . GLU B 1 68 ? -5.398 -8.898 -21.266 1 98.75 68 GLU B CA 1
ATOM 2816 C C . GLU B 1 68 ? -6.59 -8.922 -20.312 1 98.75 68 GLU B C 1
ATOM 2818 O O . GLU B 1 68 ? -7.676 -9.375 -20.688 1 98.75 68 GLU B O 1
ATOM 2823 N N . SER B 1 69 ? -6.402 -8.469 -19.078 1 98.69 69 SER B N 1
ATOM 2824 C CA . SER B 1 69 ? -7.488 -8.445 -18.109 1 98.69 69 SER B CA 1
ATOM 2825 C C . SER B 1 69 ? -8.672 -7.629 -18.625 1 98.69 69 SER B C 1
ATOM 2827 O O . SER B 1 69 ? -9.82 -8.055 -18.5 1 98.69 69 SER B O 1
ATOM 2829 N N . LEU B 1 70 ? -8.367 -6.488 -19.172 1 98.44 70 LEU B N 1
ATOM 2830 C CA . LEU B 1 70 ? -9.414 -5.625 -19.703 1 98.44 70 LEU B CA 1
ATOM 2831 C C . LEU B 1 70 ? -10.109 -6.281 -20.891 1 98.44 70 LEU B C 1
ATOM 2833 O O . LEU B 1 70 ? -11.336 -6.246 -20.984 1 98.44 70 LEU B O 1
ATOM 2837 N N . ALA B 1 71 ? -9.367 -6.914 -21.734 1 97.94 71 ALA B N 1
ATOM 2838 C CA . ALA B 1 71 ? -9.93 -7.559 -22.922 1 97.94 71 ALA B CA 1
ATOM 2839 C C . ALA B 1 71 ? -10.844 -8.719 -22.531 1 97.94 71 ALA B C 1
ATOM 2841 O O . ALA B 1 71 ? -11.961 -8.836 -23.047 1 97.94 71 ALA B O 1
ATOM 2842 N N . VAL B 1 72 ? -10.422 -9.555 -21.609 1 96.88 72 VAL B N 1
ATOM 2843 C CA . VAL B 1 72 ? -11.148 -10.766 -21.266 1 96.88 72 VAL B CA 1
ATOM 2844 C C . VAL B 1 72 ? -12.383 -10.414 -20.438 1 96.88 72 VAL B C 1
ATOM 2846 O O . VAL B 1 72 ? -13.422 -11.062 -20.562 1 96.88 72 VAL B O 1
ATOM 2849 N N . SER B 1 73 ? -12.297 -9.438 -19.625 1 96.62 73 SER B N 1
ATOM 2850 C CA . SER B 1 73 ? -13.422 -9.047 -18.781 1 96.62 73 SER B CA 1
ATOM 2851 C C . SER B 1 73 ? -14.445 -8.242 -19.562 1 96.62 73 SER B C 1
ATOM 2853 O O . SER B 1 73 ? -15.617 -8.164 -19.188 1 96.62 73 SER B O 1
ATOM 2855 N N . GLY B 1 74 ? -13.969 -7.52 -20.562 1 96.19 74 GLY B N 1
ATOM 2856 C CA . GLY B 1 74 ? -14.82 -6.574 -21.281 1 96.19 74 GLY B CA 1
ATOM 2857 C C . GLY B 1 74 ? -15.078 -5.301 -20.5 1 96.19 74 GLY B C 1
ATOM 2858 O O . GLY B 1 74 ? -15.984 -4.535 -20.828 1 96.19 74 GLY B O 1
ATOM 2859 N N . ALA B 1 75 ? -14.367 -5.141 -19.484 1 96.81 75 ALA B N 1
ATOM 2860 C CA . ALA B 1 75 ? -14.562 -3.955 -18.656 1 96.81 75 ALA B CA 1
ATOM 2861 C C . ALA B 1 75 ? -14.203 -2.686 -19.422 1 96.81 75 ALA B C 1
ATOM 2863 O O . ALA B 1 75 ? -13.234 -2.664 -20.172 1 96.81 75 ALA B O 1
ATOM 2864 N N . ASP B 1 76 ? -14.977 -1.652 -19.25 1 97.38 76 ASP B N 1
ATOM 2865 C CA . ASP B 1 76 ? -14.633 -0.305 -19.688 1 97.38 76 ASP B CA 1
ATOM 2866 C C . ASP B 1 76 ? -13.562 0.31 -18.797 1 97.38 76 ASP B C 1
ATOM 2868 O O . ASP B 1 76 ? -13.797 0.547 -17.609 1 97.38 76 ASP B O 1
ATOM 2872 N N . PRO B 1 77 ? -12.398 0.551 -19.391 1 97.81 77 PRO B N 1
ATOM 2873 C CA . PRO B 1 77 ? -11.344 1.132 -18.562 1 97.81 77 PRO B CA 1
ATOM 2874 C C . PRO B 1 77 ? -11.797 2.379 -17.812 1 97.81 77 PRO B C 1
ATOM 2876 O O . PRO B 1 77 ? -11.344 2.627 -16.688 1 97.81 77 PRO B O 1
ATOM 2879 N N . ALA B 1 78 ? -12.695 3.123 -18.344 1 95.81 78 ALA B N 1
ATOM 2880 C CA . ALA B 1 78 ? -13.172 4.359 -17.734 1 95.81 78 ALA B CA 1
ATOM 2881 C C . ALA B 1 78 ? -13.922 4.07 -16.438 1 95.81 78 ALA B C 1
ATOM 2883 O O . ALA B 1 78 ? -14.125 4.969 -15.617 1 95.81 78 ALA B O 1
ATOM 2884 N N . ARG B 1 79 ? -14.305 2.826 -16.266 1 96.06 79 ARG B N 1
ATOM 2885 C CA . ARG B 1 79 ? -15.109 2.459 -15.109 1 96.06 79 ARG B CA 1
ATOM 2886 C C . ARG B 1 79 ? -14.258 1.786 -14.039 1 96.06 79 ARG B C 1
ATOM 2888 O O . ARG B 1 79 ? -14.773 1.36 -13 1 96.06 79 ARG B O 1
ATOM 2895 N N . VAL B 1 80 ? -12.984 1.69 -14.273 1 97.5 80 VAL B N 1
ATOM 2896 C CA . VAL B 1 80 ? -12.062 1.233 -13.234 1 97.5 80 VAL B CA 1
ATOM 2897 C C . VAL B 1 80 ? -11.727 2.391 -12.297 1 97.5 80 VAL B C 1
ATOM 2899 O O . VAL B 1 80 ? -11.109 3.373 -12.711 1 97.5 80 VAL B O 1
ATOM 2902 N N . ASP B 1 81 ? -12.078 2.209 -11.008 1 94.69 81 ASP B N 1
ATOM 2903 C CA . ASP B 1 81 ? -12 3.299 -10.039 1 94.69 81 ASP B CA 1
ATOM 2904 C C . ASP B 1 81 ? -10.602 3.398 -9.438 1 94.69 81 ASP B C 1
ATOM 2906 O O . ASP B 1 81 ? -10.164 4.48 -9.039 1 94.69 81 ASP B O 1
ATOM 2910 N N . ALA B 1 82 ? -10.008 2.26 -9.312 1 95.31 82 ALA B N 1
ATOM 2911 C CA . ALA B 1 82 ? -8.727 2.219 -8.602 1 95.31 82 ALA B CA 1
ATOM 2912 C C . ALA B 1 82 ? -7.848 1.09 -9.133 1 95.31 82 ALA B C 1
ATOM 2914 O O . ALA B 1 82 ? -8.344 0.125 -9.711 1 95.31 82 ALA B O 1
ATOM 2915 N N . VAL B 1 83 ? -6.547 1.305 -8.938 1 96.06 83 VAL B N 1
ATOM 2916 C CA . VAL B 1 83 ? -5.527 0.305 -9.242 1 96.06 83 VAL B CA 1
ATOM 2917 C C . VAL B 1 83 ? -4.688 0.025 -7.996 1 96.06 83 VAL B C 1
ATOM 2919 O O . VAL B 1 83 ? -4.121 0.945 -7.402 1 96.06 83 VAL B O 1
ATOM 2922 N N . LEU B 1 84 ? -4.715 -1.184 -7.543 1 96.5 84 LEU B N 1
ATOM 2923 C CA . LEU B 1 84 ? -3.789 -1.659 -6.52 1 96.5 84 LEU B CA 1
ATOM 2924 C C . LEU B 1 84 ? -2.656 -2.465 -7.148 1 96.5 84 LEU B C 1
ATOM 2926 O O . LEU B 1 84 ? -2.896 -3.504 -7.766 1 96.5 84 LEU B O 1
ATOM 2930 N N . TYR B 1 85 ? -1.469 -1.987 -6.973 1 94.56 85 TYR B N 1
ATOM 2931 C CA . TYR B 1 85 ? -0.288 -2.525 -7.637 1 94.56 85 TYR B CA 1
ATOM 2932 C C . TYR B 1 85 ? 0.699 -3.092 -6.621 1 94.56 85 TYR B C 1
ATOM 2934 O O . TYR B 1 85 ? 1.303 -2.342 -5.852 1 94.56 85 TYR B O 1
ATOM 2942 N N . GLY B 1 86 ? 0.827 -4.418 -6.613 1 93.44 86 GLY B N 1
ATOM 2943 C CA . GLY B 1 86 ? 1.79 -5.086 -5.754 1 93.44 86 GLY B CA 1
ATOM 2944 C C . GLY B 1 86 ? 3.057 -5.496 -6.48 1 93.44 86 GLY B C 1
ATOM 2945 O O . GLY B 1 86 ? 2.994 -6.152 -7.523 1 93.44 86 GLY B O 1
ATOM 2946 N N . THR B 1 87 ? 4.184 -5.109 -5.914 1 89.5 87 THR B N 1
ATOM 2947 C CA . THR B 1 87 ? 5.453 -5.484 -6.523 1 89.5 87 THR B CA 1
ATOM 2948 C C . THR B 1 87 ? 6.574 -5.469 -5.488 1 89.5 87 THR B C 1
ATOM 2950 O O . THR B 1 87 ? 6.496 -4.75 -4.492 1 89.5 87 THR B O 1
ATOM 2953 N N . CYS B 1 88 ? 7.516 -6.305 -5.648 1 83.19 88 CYS B N 1
ATOM 2954 C CA . CYS B 1 88 ? 8.766 -6.211 -4.902 1 83.19 88 CYS B CA 1
ATOM 2955 C C . CYS B 1 88 ? 9.93 -5.887 -5.832 1 83.19 88 CYS B C 1
ATOM 2957 O O . CYS B 1 88 ? 11.094 -5.922 -5.414 1 83.19 88 CYS B O 1
ATOM 2959 N N . SER B 1 89 ? 9.555 -5.68 -7.113 1 77.62 89 SER B N 1
ATOM 2960 C CA . SER B 1 89 ? 10.516 -5.246 -8.117 1 77.62 89 SER B CA 1
ATOM 2961 C C . SER B 1 89 ? 10.523 -3.729 -8.266 1 77.62 89 SER B C 1
ATOM 2963 O O . SER B 1 89 ? 9.578 -3.15 -8.812 1 77.62 89 SER B O 1
ATOM 2965 N N . TYR B 1 90 ? 11.398 -3.043 -7.648 1 65.25 90 TYR B N 1
ATOM 2966 C CA . TYR B 1 90 ? 11.422 -1.584 -7.645 1 65.25 90 TYR B CA 1
ATOM 2967 C C . TYR B 1 90 ? 12.32 -1.053 -8.758 1 65.25 90 TYR B C 1
ATOM 2969 O O . TYR B 1 90 ? 12.883 0.04 -8.641 1 65.25 90 TYR B O 1
ATOM 2977 N N . TRP B 1 91 ? 12.508 -1.816 -9.633 1 59.66 91 TRP B N 1
ATOM 2978 C CA . TRP B 1 91 ? 13.445 -1.32 -10.641 1 59.66 91 TRP B CA 1
ATOM 2979 C C . TRP B 1 91 ? 12.75 -1.118 -11.977 1 59.66 91 TRP B C 1
ATOM 2981 O O . TRP B 1 91 ? 11.766 -1.797 -12.281 1 59.66 91 TRP B O 1
ATOM 2991 N N . GLY B 1 92 ? 12.664 0.143 -12.367 1 52.88 92 GLY B N 1
ATOM 2992 C CA . GLY B 1 92 ? 12.102 0.492 -13.664 1 52.88 92 GLY B CA 1
ATOM 2993 C C . GLY B 1 92 ? 13.125 0.455 -14.781 1 52.88 92 GLY B C 1
ATOM 2994 O O . GLY B 1 92 ? 14.188 -0.143 -14.641 1 52.88 92 GLY B O 1
ATOM 2995 N N . GLU B 1 93 ? 12.602 1.116 -15.953 1 47.38 93 GLU B N 1
ATOM 2996 C CA . GLU B 1 93 ? 13.406 1.23 -17.172 1 47.38 93 GLU B CA 1
ATOM 2997 C C . GLU B 1 93 ? 14.766 1.861 -16.875 1 47.38 93 GLU B C 1
ATOM 2999 O O . GLU B 1 93 ? 14.836 2.986 -16.375 1 47.38 93 GLU B O 1
ATOM 3004 N N . GLY B 1 94 ? 15.742 1.135 -17.109 1 45.03 94 GLY B N 1
ATOM 3005 C CA . GLY B 1 94 ? 17.125 1.573 -17.281 1 45.03 94 GLY B CA 1
ATOM 3006 C C . GLY B 1 94 ? 17.859 1.738 -15.961 1 45.03 94 GLY B C 1
ATOM 3007 O O . GLY B 1 94 ? 19.016 2.156 -15.945 1 45.03 94 GLY B O 1
ATOM 3008 N N . ARG B 1 95 ? 17.047 1.825 -14.828 1 50.84 95 ARG B N 1
ATOM 3009 C CA . ARG B 1 95 ? 17.906 2.006 -13.664 1 50.84 95 ARG B CA 1
ATOM 3010 C C . ARG B 1 95 ? 17.797 0.812 -12.719 1 50.84 95 ARG B C 1
ATOM 3012 O O . ARG B 1 95 ? 16.703 0.457 -12.273 1 50.84 95 ARG B O 1
ATOM 3019 N N . PRO B 1 96 ? 18.922 0.026 -12.883 1 45.56 96 PRO B N 1
ATOM 3020 C CA . PRO B 1 96 ? 18.969 -1.071 -11.914 1 45.56 96 PRO B CA 1
ATOM 3021 C C . PRO B 1 96 ? 18.656 -0.615 -10.492 1 45.56 96 PRO B C 1
ATOM 3023 O O . PRO B 1 96 ? 18.828 0.564 -10.164 1 45.56 96 PRO B O 1
ATOM 3026 N N . PRO B 1 97 ? 18.062 -1.517 -9.586 1 48.84 97 PRO B N 1
ATOM 3027 C CA . PRO B 1 97 ? 17.922 -1.17 -8.172 1 48.84 97 PRO B CA 1
ATOM 3028 C C . PRO B 1 97 ? 19.156 -0.474 -7.609 1 48.84 97 PRO B C 1
ATOM 3030 O O . PRO B 1 97 ? 20.266 -0.702 -8.094 1 48.84 97 PRO B O 1
ATOM 3033 N N . PRO B 1 98 ? 19.234 0.377 -6.598 1 47.53 98 PRO B N 1
ATOM 3034 C CA . PRO B 1 98 ? 17.938 0.691 -5.977 1 47.53 98 PRO B CA 1
ATOM 3035 C C . PRO B 1 98 ? 17.109 1.656 -6.812 1 47.53 98 PRO B C 1
ATOM 3037 O O . PRO B 1 98 ? 17.641 2.59 -7.41 1 47.53 98 PRO B O 1
ATOM 3040 N N . GLY B 1 99 ? 16.156 1.249 -7.445 1 53.34 99 GLY B N 1
ATOM 3041 C CA . GLY B 1 99 ? 15.234 2.105 -8.18 1 53.34 99 GLY B CA 1
ATOM 3042 C C . GLY B 1 99 ? 14.773 3.311 -7.379 1 53.34 99 GLY B C 1
ATOM 3043 O O . GLY B 1 99 ? 15.133 3.457 -6.207 1 53.34 99 GLY B O 1
ATOM 3044 N N . ASP B 1 100 ? 14.508 4.391 -8.039 1 60.38 100 ASP B N 1
ATOM 3045 C CA . ASP B 1 100 ? 13.852 5.566 -7.48 1 60.38 100 ASP B CA 1
ATOM 3046 C C . ASP B 1 100 ? 12.336 5.406 -7.484 1 60.38 100 ASP B C 1
ATOM 3048 O O . ASP B 1 100 ? 11.711 5.398 -8.547 1 60.38 100 ASP B O 1
ATOM 3052 N N . PRO B 1 101 ? 11.812 5.082 -6.242 1 60.97 101 PRO B N 1
ATOM 3053 C CA . PRO B 1 101 ? 10.359 4.906 -6.168 1 60.97 101 PRO B CA 1
ATOM 3054 C C . PRO B 1 101 ? 9.594 5.984 -6.93 1 60.97 101 PRO B C 1
ATOM 3056 O O . PRO B 1 101 ? 8.539 5.703 -7.512 1 60.97 101 PRO B O 1
ATOM 3059 N N . ALA B 1 102 ? 10.141 7.105 -6.91 1 61.78 102 ALA B N 1
ATOM 3060 C CA . ALA B 1 102 ? 9.469 8.18 -7.645 1 61.78 102 ALA B CA 1
ATOM 3061 C C . ALA B 1 102 ? 9.422 7.875 -9.141 1 61.78 102 ALA B C 1
ATOM 3063 O O . ALA B 1 102 ? 8.453 8.219 -9.82 1 61.78 102 ALA B O 1
ATOM 3064 N N . GLU B 1 103 ? 10.383 7.18 -9.477 1 71.81 103 GLU B N 1
ATOM 3065 C CA . GLU B 1 103 ? 10.43 6.84 -10.898 1 71.81 103 GLU B CA 1
ATOM 3066 C C . GLU B 1 103 ? 9.469 5.695 -11.219 1 71.81 103 GLU B C 1
ATOM 3068 O O . GLU B 1 103 ? 8.938 5.621 -12.336 1 71.81 103 GLU B O 1
ATOM 3073 N N . LEU B 1 104 ? 9.258 4.855 -10.219 1 77.69 104 LEU B N 1
ATOM 3074 C CA . LEU B 1 104 ? 8.391 3.711 -10.453 1 77.69 104 LEU B CA 1
ATOM 3075 C C . LEU B 1 104 ? 6.957 4.164 -10.734 1 77.69 104 LEU B C 1
ATOM 3077 O O . LEU B 1 104 ? 6.285 3.615 -11.609 1 77.69 104 LEU B O 1
ATOM 3081 N N . THR B 1 105 ? 6.539 5.141 -10.047 1 77 105 THR B N 1
ATOM 3082 C CA . THR B 1 105 ? 5.184 5.648 -10.234 1 77 105 THR B CA 1
ATOM 3083 C C . THR B 1 105 ? 5.008 6.219 -11.641 1 77 105 THR B C 1
ATOM 3085 O O . THR B 1 105 ? 3.979 5.992 -12.281 1 77 105 THR B O 1
ATOM 3088 N N . GLY B 1 106 ? 5.996 6.992 -11.969 1 79.88 106 GLY B N 1
ATOM 3089 C CA . GLY B 1 106 ? 5.957 7.523 -13.32 1 79.88 106 GLY B CA 1
ATOM 3090 C C . GLY B 1 106 ? 5.969 6.441 -14.383 1 79.88 106 GLY B C 1
ATOM 3091 O O . GLY B 1 106 ? 5.262 6.543 -15.391 1 79.88 106 GLY B O 1
ATOM 3092 N N . THR B 1 107 ? 6.762 5.449 -14.094 1 85 107 THR B N 1
ATOM 3093 C CA . THR B 1 107 ? 6.863 4.336 -15.031 1 85 107 THR B CA 1
ATOM 3094 C C . THR B 1 107 ? 5.527 3.604 -15.148 1 85 107 THR B C 1
ATOM 3096 O O . THR B 1 107 ? 5.074 3.303 -16.25 1 85 107 THR B O 1
ATOM 3099 N N . ILE B 1 108 ? 4.895 3.357 -14.078 1 88.62 108 ILE B N 1
ATOM 3100 C CA . ILE B 1 108 ? 3.615 2.654 -14.086 1 88.62 108 ILE B CA 1
ATOM 3101 C C . ILE B 1 108 ? 2.562 3.502 -14.797 1 88.62 108 ILE B C 1
ATOM 3103 O O . ILE B 1 108 ? 1.779 2.986 -15.594 1 88.62 108 ILE B O 1
ATOM 3107 N N . ALA B 1 109 ? 2.564 4.75 -14.5 1 87.81 109 ALA B N 1
ATOM 3108 C CA . ALA B 1 109 ? 1.61 5.664 -15.133 1 87.81 109 ALA B CA 1
ATOM 3109 C C . ALA B 1 109 ? 1.767 5.66 -16.656 1 87.81 109 ALA B C 1
ATOM 3111 O O . ALA B 1 109 ? 0.78 5.543 -17.375 1 87.81 109 ALA B O 1
ATOM 3112 N N . ARG B 1 110 ? 2.953 5.723 -17.078 1 88.56 110 ARG B N 1
ATOM 3113 C CA . ARG B 1 110 ? 3.232 5.895 -18.5 1 88.56 110 ARG B CA 1
ATOM 3114 C C . ARG B 1 110 ? 3.105 4.57 -19.25 1 88.56 110 ARG B C 1
ATOM 3116 O O . ARG B 1 110 ? 2.691 4.543 -20.406 1 88.56 110 ARG B O 1
ATOM 3123 N N . THR B 1 111 ? 3.494 3.527 -18.578 1 92 111 THR B N 1
ATOM 3124 C CA . THR B 1 111 ? 3.617 2.252 -19.281 1 92 111 THR B CA 1
ATOM 3125 C C . THR B 1 111 ? 2.346 1.426 -19.125 1 92 111 THR B C 1
ATOM 3127 O O . THR B 1 111 ? 1.961 0.687 -20.031 1 92 111 THR B O 1
ATOM 3130 N N . VAL B 1 112 ? 1.692 1.603 -18.031 1 95.19 112 VAL B N 1
ATOM 3131 C CA . VAL B 1 112 ? 0.571 0.717 -17.734 1 95.19 112 VAL B CA 1
ATOM 3132 C C . VAL B 1 112 ? -0.738 1.502 -17.797 1 95.19 112 VAL B C 1
ATOM 3134 O O . VAL B 1 112 ? -1.64 1.159 -18.562 1 95.19 112 VAL B O 1
ATOM 3137 N N . LEU B 1 113 ? -0.847 2.57 -17.172 1 95.12 113 LEU B N 1
ATOM 3138 C CA . LEU B 1 113 ? -2.135 3.213 -16.922 1 95.12 113 LEU B CA 1
ATOM 3139 C C . LEU B 1 113 ? -2.57 4.031 -18.141 1 95.12 113 LEU B C 1
ATOM 3141 O O . LEU B 1 113 ? -3.637 3.783 -18.703 1 95.12 113 LEU B O 1
ATOM 3145 N N . GLU B 1 114 ? -1.801 4.914 -18.562 1 94.19 114 GLU B N 1
ATOM 3146 C CA . GLU B 1 114 ? -2.186 5.859 -19.609 1 94.19 114 GLU B CA 1
ATOM 3147 C C . GLU B 1 114 ? -2.512 5.133 -20.906 1 94.19 114 GLU B C 1
ATOM 3149 O O . GLU B 1 114 ? -3.57 5.359 -21.5 1 94.19 114 GLU B O 1
ATOM 3154 N N . PRO B 1 115 ? -1.623 4.219 -21.328 1 96.25 115 PRO B N 1
ATOM 3155 C CA . PRO B 1 115 ? -1.914 3.576 -22.609 1 96.25 115 PRO B CA 1
ATOM 3156 C C . PRO B 1 115 ? -3.197 2.75 -22.578 1 96.25 115 PRO B C 1
ATOM 3158 O O . PRO B 1 115 ? -3.791 2.486 -23.625 1 96.25 115 PRO B O 1
ATOM 3161 N N . LEU B 1 116 ? -3.658 2.361 -21.406 1 97.75 116 LEU B N 1
ATOM 3162 C CA . LEU B 1 116 ? -4.793 1.449 -21.312 1 97.75 116 LEU B CA 1
ATOM 3163 C C . LEU B 1 116 ? -6.035 2.176 -20.797 1 97.75 116 LEU B C 1
ATOM 3165 O O . LEU B 1 116 ? -7.004 1.539 -20.391 1 97.75 116 LEU B O 1
ATOM 3169 N N . GLY B 1 117 ? -6.008 3.498 -20.797 1 96.5 117 GLY B N 1
ATOM 3170 C CA . GLY B 1 117 ? -7.168 4.301 -20.438 1 96.5 117 GLY B CA 1
ATOM 3171 C C . GLY B 1 117 ? -7.465 4.289 -18.953 1 96.5 117 GLY B C 1
ATOM 3172 O O . GLY B 1 117 ? -8.617 4.465 -18.547 1 96.5 117 GLY B O 1
ATOM 3173 N N . LEU B 1 118 ? -6.465 4.078 -18.172 1 96.56 118 LEU B N 1
ATOM 3174 C CA . LEU B 1 118 ? -6.633 3.939 -16.719 1 96.56 118 LE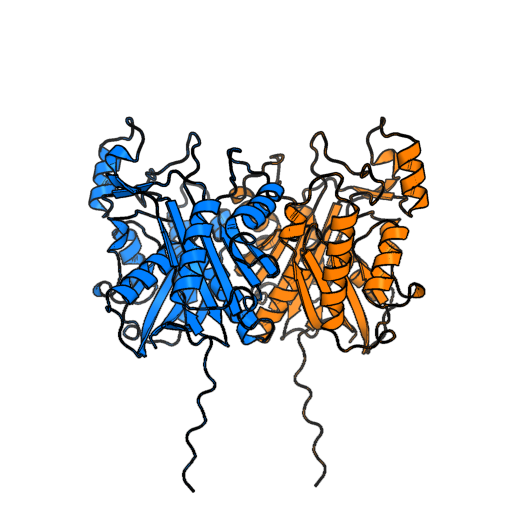U B CA 1
ATOM 3175 C C . LEU B 1 118 ? -6.023 5.129 -15.992 1 96.56 118 LEU B C 1
ATOM 3177 O O . LEU B 1 118 ? -5.82 5.078 -14.773 1 96.56 118 LEU B O 1
ATOM 3181 N N . GLY B 1 119 ? -5.762 6.195 -16.641 1 92.56 119 GLY B N 1
ATOM 3182 C CA . GLY B 1 119 ? -5.008 7.316 -16.109 1 92.56 119 GLY B CA 1
ATOM 3183 C C . GLY B 1 119 ? -5.719 8.016 -14.961 1 92.56 119 GLY B C 1
ATOM 3184 O O . GLY B 1 119 ? -5.078 8.656 -14.125 1 92.56 119 GLY B O 1
ATOM 3185 N N . HIS B 1 120 ? -6.992 7.848 -14.805 1 89.56 120 HIS B N 1
ATOM 3186 C CA . HIS B 1 120 ? -7.801 8.531 -13.797 1 89.56 120 HIS B CA 1
ATOM 3187 C C . HIS B 1 120 ? -7.898 7.703 -12.523 1 89.56 120 HIS B C 1
ATOM 3189 O O . HIS B 1 120 ? -8.312 8.211 -11.477 1 89.56 120 HIS B O 1
ATOM 3195 N N . ALA B 1 121 ? -7.652 6.445 -12.625 1 92.5 121 ALA B N 1
ATOM 3196 C CA . ALA B 1 121 ? -7.887 5.527 -11.516 1 92.5 121 ALA B CA 1
ATOM 3197 C C . ALA B 1 121 ? -6.965 5.84 -10.336 1 92.5 121 ALA B C 1
ATOM 3199 O O . ALA B 1 121 ? -5.793 6.164 -10.531 1 92.5 121 ALA B O 1
ATOM 3200 N N . ALA B 1 122 ? -7.516 5.77 -9.133 1 89.5 122 ALA B N 1
ATOM 3201 C CA . ALA B 1 122 ? -6.695 5.949 -7.938 1 89.5 122 ALA B CA 1
ATOM 3202 C C . ALA B 1 122 ? -5.645 4.848 -7.824 1 89.5 122 ALA B C 1
ATOM 3204 O O . ALA B 1 122 ? -5.984 3.674 -7.652 1 89.5 122 ALA B O 1
ATOM 3205 N N . LEU B 1 123 ? -4.402 5.258 -7.895 1 90.12 123 LEU B N 1
ATOM 3206 C CA . LEU B 1 123 ? -3.309 4.293 -7.875 1 90.12 123 LEU B CA 1
ATOM 3207 C C . LEU B 1 123 ? -2.721 4.172 -6.473 1 90.12 123 LEU B C 1
ATOM 3209 O O . LEU B 1 123 ? -2.41 5.184 -5.832 1 90.12 123 LEU B O 1
ATOM 3213 N N . THR B 1 124 ? -2.641 2.992 -5.98 1 90.25 124 THR B N 1
ATOM 3214 C CA . THR B 1 124 ? -1.96 2.682 -4.727 1 90.25 124 THR B CA 1
ATOM 3215 C C . THR B 1 124 ? -0.968 1.539 -4.922 1 90.25 124 THR B C 1
ATOM 3217 O O . THR B 1 124 ? -1.325 0.481 -5.441 1 90.25 124 THR B O 1
ATOM 3220 N N . LEU B 1 125 ? 0.227 1.79 -4.559 1 87.06 125 LEU B N 1
ATOM 3221 C CA . LEU B 1 125 ? 1.217 0.718 -4.547 1 87.06 125 LEU B CA 1
ATOM 3222 C C . LEU B 1 125 ? 1.241 0.016 -3.191 1 87.06 125 LEU B C 1
ATOM 3224 O O . LEU B 1 125 ? 1.186 0.669 -2.148 1 87.06 125 LEU B O 1
ATOM 3228 N N . VAL B 1 126 ? 1.171 -1.274 -3.301 1 87.75 126 VAL B N 1
ATOM 3229 C CA . VAL B 1 126 ? 1.184 -2.156 -2.139 1 87.75 126 VAL B CA 1
ATOM 3230 C C . VAL B 1 126 ? 2.49 -2.945 -2.102 1 87.75 126 VAL B C 1
ATOM 3232 O O . VAL B 1 126 ? 2.877 -3.562 -3.098 1 87.75 126 VAL B O 1
ATOM 3235 N N . TRP B 1 127 ? 3.043 -2.922 -0.851 1 78.31 127 TRP B N 1
ATOM 3236 C CA . TRP B 1 127 ? 4.34 -3.588 -0.801 1 78.31 127 TRP B CA 1
ATOM 3237 C C . TRP B 1 127 ? 4.504 -4.363 0.501 1 78.31 127 TRP B C 1
ATOM 3239 O O . TRP B 1 127 ? 3.562 -4.465 1.293 1 78.31 127 TRP B O 1
ATOM 3249 N N . LEU B 1 128 ? 5.664 -5.039 0.639 1 73.38 128 LEU B N 1
ATOM 3250 C CA . LEU B 1 128 ? 6.266 -5.664 1.812 1 73.38 128 LEU B CA 1
ATOM 3251 C C . LEU B 1 128 ? 5.914 -7.145 1.879 1 73.38 128 LEU B C 1
ATOM 3253 O O . LEU B 1 128 ? 6.656 -7.938 2.461 1 73.38 128 LEU B O 1
ATOM 3257 N N . ALA B 1 129 ? 4.723 -7.445 1.274 1 83.81 129 ALA B N 1
ATOM 3258 C CA . ALA B 1 129 ? 4.422 -8.875 1.325 1 83.81 129 ALA B CA 1
ATOM 3259 C C . ALA B 1 129 ? 5.191 -9.633 0.246 1 83.81 129 ALA B C 1
ATOM 3261 O O . ALA B 1 129 ? 5.137 -10.867 0.187 1 83.81 129 ALA B O 1
ATOM 3262 N N . GLU B 1 130 ? 5.867 -8.938 -0.566 1 88.38 130 GLU B N 1
ATOM 3263 C CA . GLU B 1 130 ? 6.676 -9.531 -1.628 1 88.38 130 GLU B CA 1
ATOM 3264 C C . GLU B 1 130 ? 5.879 -10.57 -2.412 1 88.38 130 GLU B C 1
ATOM 3266 O O . GLU B 1 130 ? 4.809 -10.273 -2.941 1 88.38 130 GLU B O 1
ATOM 3271 N N . SER B 1 131 ? 6.355 -11.812 -2.355 1 93.38 131 SER B N 1
ATOM 3272 C CA . SER B 1 131 ? 5.645 -12.836 -3.115 1 93.38 131 SER B CA 1
ATOM 3273 C C . SER B 1 131 ? 4.223 -13.023 -2.598 1 93.38 131 SER B C 1
ATOM 3275 O O . SER B 1 131 ? 3.387 -13.641 -3.266 1 93.38 131 SER B O 1
ATOM 3277 N N . GLY B 1 132 ? 3.977 -12.477 -1.477 1 94.38 132 GLY B N 1
ATOM 3278 C CA . GLY B 1 132 ? 2.643 -12.531 -0.901 1 94.38 132 GLY B CA 1
ATOM 3279 C C . GLY B 1 132 ? 1.778 -11.344 -1.274 1 94.38 132 GLY B C 1
ATOM 3280 O O . GLY B 1 132 ? 0.628 -11.242 -0.842 1 94.38 132 GLY B O 1
ATOM 3281 N N . ASN B 1 133 ? 2.205 -10.5 -2.133 1 94.19 133 ASN B N 1
ATOM 3282 C CA . ASN B 1 133 ? 1.551 -9.219 -2.402 1 94.19 133 ASN B CA 1
ATOM 3283 C C . ASN B 1 133 ? 0.175 -9.422 -3.031 1 94.19 133 ASN B C 1
ATOM 3285 O O . ASN B 1 133 ? -0.722 -8.594 -2.848 1 94.19 133 ASN B O 1
ATOM 3289 N N . THR B 1 134 ? 0.003 -10.461 -3.764 1 97.62 134 THR B N 1
ATOM 3290 C CA . THR B 1 134 ? -1.308 -10.688 -4.359 1 97.62 134 THR B CA 1
ATOM 3291 C C . THR B 1 134 ? -2.371 -10.859 -3.277 1 97.62 134 THR B C 1
ATOM 3293 O O . THR B 1 134 ? -3.486 -10.352 -3.412 1 97.62 134 THR B O 1
ATOM 3296 N N . GLY B 1 135 ? -2.012 -11.562 -2.238 1 96.19 135 GLY B N 1
ATOM 3297 C CA . GLY B 1 135 ? -2.934 -11.641 -1.117 1 96.19 135 GLY B CA 1
ATOM 3298 C C . GLY B 1 135 ? -3.295 -10.289 -0.543 1 96.19 135 GLY B C 1
ATOM 3299 O O . GLY B 1 135 ? -4.461 -10.031 -0.23 1 96.19 135 GLY B O 1
ATOM 3300 N N . SER B 1 136 ? -2.352 -9.43 -0.443 1 94.44 136 SER B N 1
ATOM 3301 C CA . SER B 1 136 ? -2.566 -8.094 0.103 1 94.44 136 SER B CA 1
ATOM 3302 C C . SER B 1 136 ? -3.449 -7.258 -0.815 1 94.44 136 SER B C 1
ATOM 3304 O O . SER B 1 136 ? -4.387 -6.602 -0.356 1 94.44 136 SER B O 1
ATOM 3306 N N . VAL B 1 137 ? -3.145 -7.332 -2.084 1 96.31 137 VAL B N 1
ATOM 3307 C CA . VAL B 1 137 ? -3.871 -6.504 -3.041 1 96.31 137 VAL B CA 1
ATOM 3308 C C . VAL B 1 137 ? -5.32 -6.973 -3.135 1 96.31 137 VAL B C 1
ATOM 3310 O O . VAL B 1 137 ? -6.238 -6.156 -3.217 1 96.31 137 VAL B O 1
ATOM 3313 N N . LEU B 1 138 ? -5.551 -8.234 -3.078 1 97.5 138 LEU B N 1
ATOM 3314 C CA . LEU B 1 138 ? -6.914 -8.758 -3.16 1 97.5 138 LEU B CA 1
ATOM 3315 C C . LEU B 1 138 ? -7.691 -8.438 -1.888 1 97.5 138 LEU B C 1
ATOM 3317 O O . LEU B 1 138 ? -8.883 -8.109 -1.948 1 97.5 138 LEU B O 1
ATOM 3321 N N . ARG B 1 139 ? -7.02 -8.539 -0.763 1 95.25 139 ARG B N 1
ATOM 3322 C CA . ARG B 1 139 ? -7.656 -8.211 0.507 1 95.25 139 ARG B CA 1
ATOM 3323 C C . ARG B 1 139 ? -8.094 -6.746 0.533 1 95.25 139 ARG B C 1
ATOM 3325 O O . ARG B 1 139 ? -9.227 -6.441 0.916 1 95.25 139 ARG B O 1
ATOM 3332 N N . LEU B 1 140 ? -7.238 -5.91 0.099 1 95.94 140 LEU B N 1
ATOM 3333 C CA . LEU B 1 140 ? -7.539 -4.48 0.08 1 95.94 140 LEU B CA 1
ATOM 3334 C C . LEU B 1 140 ? -8.625 -4.172 -0.945 1 95.94 140 LEU B C 1
ATOM 3336 O O . LEU B 1 140 ? -9.539 -3.396 -0.667 1 95.94 140 LEU B O 1
ATOM 3340 N N . ALA B 1 141 ? -8.5 -4.77 -2.082 1 97.75 141 ALA B N 1
ATOM 3341 C CA . ALA B 1 141 ? -9.5 -4.559 -3.123 1 97.75 141 ALA B CA 1
ATOM 3342 C C . ALA B 1 141 ? -10.883 -4.996 -2.65 1 97.75 141 ALA B C 1
ATOM 3344 O O . ALA B 1 141 ? -11.867 -4.27 -2.828 1 97.75 141 ALA B O 1
ATOM 3345 N N . ARG B 1 142 ? -10.961 -6.133 -2.055 1 97.31 142 ARG B N 1
ATOM 3346 C CA . ARG B 1 142 ? -12.234 -6.633 -1.553 1 97.31 142 ARG B CA 1
ATOM 3347 C C . ARG B 1 142 ? -12.836 -5.676 -0.526 1 97.31 142 ARG B C 1
ATOM 3349 O O . ARG B 1 142 ? -14.039 -5.422 -0.535 1 97.31 142 ARG B O 1
ATOM 3356 N N . ALA B 1 143 ? -12 -5.219 0.344 1 94.94 143 ALA B N 1
ATOM 3357 C CA . ALA B 1 143 ? -12.469 -4.305 1.383 1 94.94 143 ALA B CA 1
ATOM 3358 C C . ALA B 1 143 ? -13.008 -3.016 0.776 1 94.94 143 ALA B C 1
ATOM 3360 O O . ALA B 1 143 ? -14.055 -2.52 1.192 1 94.94 143 ALA B O 1
ATOM 3361 N N . LEU B 1 144 ? -12.266 -2.465 -0.176 1 95 144 LEU B N 1
ATOM 3362 C CA . LEU B 1 144 ? -12.68 -1.224 -0.821 1 95 144 LEU B CA 1
ATOM 3363 C C . LEU B 1 144 ? -14.031 -1.391 -1.509 1 95 144 LEU B C 1
ATOM 3365 O O . LEU B 1 144 ? -14.898 -0.521 -1.402 1 95 144 LEU B O 1
ATOM 3369 N N . VAL B 1 145 ? -14.203 -2.51 -2.172 1 96.38 145 VAL B N 1
ATOM 3370 C CA . VAL B 1 145 ? -15.445 -2.768 -2.902 1 96.38 145 VAL B CA 1
ATOM 3371 C C . VAL B 1 145 ? -16.578 -3.062 -1.919 1 96.38 145 VAL B C 1
ATOM 3373 O O . VAL B 1 145 ? -17.672 -2.531 -2.057 1 96.38 145 VAL B O 1
ATOM 3376 N N . ALA B 1 146 ? -16.312 -3.844 -0.937 1 94.62 146 ALA B N 1
ATOM 3377 C CA . ALA B 1 146 ? -17.312 -4.211 0.058 1 94.62 146 ALA B CA 1
ATOM 3378 C C . ALA B 1 146 ? -17.812 -2.986 0.825 1 94.62 146 ALA B C 1
ATOM 3380 O O . ALA B 1 146 ? -18.984 -2.902 1.194 1 94.62 146 ALA B O 1
ATOM 3381 N N . ALA B 1 147 ? -16.922 -2.068 1.042 1 91.75 147 ALA B N 1
ATOM 3382 C CA . ALA B 1 147 ? -17.25 -0.859 1.789 1 91.75 147 ALA B CA 1
ATOM 3383 C C . ALA B 1 147 ? -17.953 0.161 0.896 1 91.75 147 ALA B C 1
ATOM 3385 O O . ALA B 1 147 ? -18.391 1.213 1.37 1 91.75 147 ALA B O 1
ATOM 3386 N N . GLY B 1 148 ? -18.016 -0.089 -0.383 1 91.19 148 GLY B N 1
ATOM 3387 C CA . GLY B 1 148 ? -18.672 0.805 -1.319 1 91.19 148 GLY B CA 1
ATOM 3388 C C . GLY B 1 148 ? -17.812 1.988 -1.723 1 91.19 148 GLY B C 1
ATOM 3389 O O . GLY B 1 148 ? -18.312 2.945 -2.32 1 91.19 148 GLY B O 1
ATOM 3390 N N . VAL B 1 149 ? -16.578 1.927 -1.389 1 89 149 VAL B N 1
ATOM 3391 C CA . VAL B 1 149 ? -15.656 3 -1.752 1 89 149 VAL B CA 1
ATOM 3392 C C . VAL B 1 149 ? -15.43 3.002 -3.262 1 89 149 VAL B C 1
ATOM 3394 O O . VAL B 1 149 ? -15.367 4.062 -3.885 1 89 149 VAL B O 1
ATOM 3397 N N . HIS B 1 150 ? -15.203 1.888 -3.77 1 93.5 150 HIS B N 1
ATOM 3398 C CA . HIS B 1 150 ? -15.008 1.685 -5.199 1 93.5 150 HIS B CA 1
ATOM 3399 C C . HIS B 1 150 ? -15.922 0.583 -5.73 1 93.5 150 HIS B C 1
ATOM 3401 O O . HIS B 1 150 ? -16.328 -0.308 -4.98 1 93.5 150 HIS B O 1
ATOM 3407 N N . ARG B 1 151 ? -16.281 0.705 -7.012 1 95.88 151 ARG B N 1
ATOM 3408 C CA . ARG B 1 151 ? -17.094 -0.332 -7.648 1 95.88 151 ARG B CA 1
ATOM 3409 C C . ARG B 1 151 ? -16.203 -1.371 -8.328 1 95.88 151 ARG B C 1
ATOM 3411 O O . ARG B 1 151 ? -16.5 -2.568 -8.281 1 95.88 151 ARG B O 1
ATOM 3418 N N . THR B 1 152 ? -15.18 -0.917 -8.961 1 98 152 THR B N 1
ATOM 3419 C CA . THR B 1 152 ? -14.273 -1.792 -9.695 1 98 152 THR B CA 1
ATOM 3420 C C . THR B 1 152 ? -12.82 -1.426 -9.398 1 98 152 THR B C 1
ATOM 3422 O O . THR B 1 152 ? -12.406 -0.281 -9.602 1 98 152 THR B O 1
ATOM 3425 N N . VAL B 1 153 ? -12.07 -2.412 -8.93 1 98.19 153 VAL B N 1
ATOM 3426 C CA . VAL B 1 153 ? -10.656 -2.238 -8.617 1 98.19 153 VAL B CA 1
ATOM 3427 C C . VAL B 1 153 ? -9.812 -3.186 -9.469 1 98.19 153 VAL B C 1
ATOM 3429 O O . VAL B 1 153 ? -10.094 -4.387 -9.531 1 98.19 153 VAL B O 1
ATOM 3432 N N . LEU B 1 154 ? -8.844 -2.619 -10.164 1 98.75 154 LEU B N 1
ATOM 3433 C CA . LEU B 1 154 ? -7.859 -3.42 -10.875 1 98.75 154 LEU B CA 1
ATOM 3434 C C . LEU B 1 154 ? -6.703 -3.803 -9.961 1 98.75 154 LEU B C 1
ATOM 3436 O O . LEU B 1 154 ? -6.066 -2.934 -9.359 1 98.75 154 LEU B O 1
ATOM 3440 N N . CYS B 1 155 ? -6.457 -5.098 -9.812 1 98.75 155 CYS B N 1
ATOM 3441 C CA . CYS B 1 155 ? -5.348 -5.625 -9.031 1 98.75 155 CYS B CA 1
ATOM 3442 C C . CYS B 1 155 ? -4.219 -6.105 -9.938 1 98.75 155 CYS B C 1
ATOM 3444 O O . CYS B 1 155 ? -4.457 -6.855 -10.883 1 98.75 155 CYS B O 1
ATOM 3446 N N . VAL B 1 156 ? -3.008 -5.676 -9.617 1 98.31 156 VAL B N 1
ATOM 3447 C CA . VAL B 1 156 ? -1.861 -6.023 -10.445 1 98.31 156 VAL B CA 1
ATOM 3448 C C . VAL B 1 156 ? -0.715 -6.516 -9.57 1 98.31 156 VAL B C 1
ATOM 3450 O O . VAL B 1 156 ? -0.419 -5.922 -8.531 1 98.31 156 VAL B O 1
ATOM 3453 N N . SER B 1 157 ? -0.127 -7.613 -9.891 1 97.5 157 SER B N 1
ATOM 3454 C CA . SER B 1 157 ? 1.147 -8.086 -9.367 1 97.5 157 SER B CA 1
ATOM 3455 C C . SER B 1 157 ? 2.176 -8.266 -10.477 1 97.5 157 SER B C 1
ATOM 3457 O O . SER B 1 157 ? 1.911 -8.953 -11.469 1 97.5 157 SER B O 1
ATOM 3459 N N . SER B 1 158 ? 3.336 -7.637 -10.344 1 96 158 SER B N 1
ATOM 3460 C CA . SER B 1 158 ? 4.355 -7.727 -11.383 1 96 158 SER B CA 1
ATOM 3461 C C . SER B 1 158 ? 5.758 -7.719 -10.781 1 96 158 SER B C 1
ATOM 3463 O O . SER B 1 158 ? 6.113 -6.809 -10.031 1 96 158 SER B O 1
ATOM 3465 N N . ASP B 1 159 ? 6.52 -8.773 -11.133 1 92.69 159 ASP B N 1
ATOM 3466 C CA . ASP B 1 159 ? 7.883 -8.891 -10.625 1 92.69 159 ASP B CA 1
ATOM 3467 C C . ASP B 1 159 ? 8.797 -9.57 -11.641 1 92.69 159 ASP B C 1
ATOM 3469 O O . ASP B 1 159 ? 8.336 -10.375 -12.453 1 92.69 159 ASP B O 1
ATOM 3473 N N . ALA B 1 160 ? 9.992 -9.211 -11.562 1 92.06 160 ALA B N 1
ATOM 3474 C CA . ALA B 1 160 ? 11.039 -9.828 -12.375 1 92.06 160 ALA B CA 1
ATOM 3475 C C . ALA B 1 160 ? 12.375 -9.836 -11.641 1 92.06 160 ALA B C 1
ATOM 3477 O O . ALA B 1 160 ? 12.641 -8.961 -10.82 1 92.06 160 ALA B O 1
ATOM 3478 N N . VAL B 1 16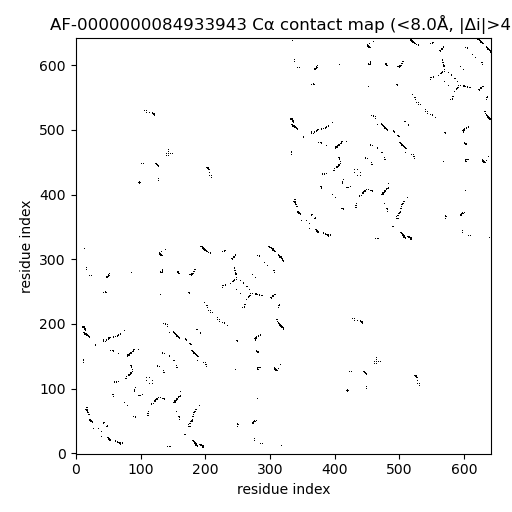1 ? 13.148 -10.859 -11.961 1 89.25 161 VAL B N 1
ATOM 3479 C CA . VAL B 1 161 ? 14.5 -10.93 -11.414 1 89.25 161 VAL B CA 1
ATOM 3480 C C . VAL B 1 161 ? 15.344 -9.797 -11.992 1 89.25 161 VAL B C 1
ATOM 3482 O O . VAL B 1 161 ? 15.469 -9.672 -13.219 1 89.25 161 VAL B O 1
ATOM 3485 N N . PRO B 1 162 ? 15.852 -8.922 -11.031 1 79.44 162 PRO B N 1
ATOM 3486 C CA . PRO B 1 162 ? 16.688 -7.844 -11.555 1 79.44 162 PRO B CA 1
ATOM 3487 C C . PRO B 1 162 ? 17.969 -8.352 -12.227 1 79.44 162 PRO B C 1
ATOM 3489 O O . PRO B 1 162 ? 18.547 -9.344 -11.773 1 79.44 162 PRO B O 1
ATOM 3492 N N . PRO B 1 163 ? 18.328 -7.645 -13.273 1 75.56 163 PRO B N 1
ATOM 3493 C CA . PRO B 1 163 ? 19.578 -8.023 -13.938 1 75.56 163 PRO B CA 1
ATOM 3494 C C . PRO B 1 163 ? 20.812 -7.523 -13.195 1 75.56 163 PRO B C 1
ATOM 3496 O O . PRO B 1 163 ? 21.609 -6.758 -13.758 1 75.56 163 PRO B O 1
ATOM 3499 N N . LEU B 1 164 ? 20.953 -7.844 -11.93 1 71.25 164 LEU B N 1
ATOM 3500 C CA . LEU B 1 164 ? 22.078 -7.422 -11.094 1 71.25 164 LEU B CA 1
ATOM 3501 C C . LEU B 1 164 ? 22.875 -8.625 -10.602 1 71.25 164 LEU B C 1
ATOM 3503 O O . LEU B 1 164 ? 22.328 -9.727 -10.469 1 71.25 164 LEU B O 1
ATOM 3507 N N . PRO B 1 165 ? 24.125 -8.234 -10.43 1 63.41 165 PRO B N 1
ATOM 3508 C CA . PRO B 1 165 ? 24.953 -9.305 -9.859 1 63.41 165 PRO B CA 1
ATOM 3509 C C . PRO B 1 165 ? 24.406 -9.812 -8.523 1 63.41 165 PRO B C 1
ATOM 3511 O O . PRO B 1 165 ? 23.938 -9.023 -7.711 1 63.41 165 PRO B O 1
ATOM 3514 N N . GLY B 1 166 ? 24.344 -11.023 -8.344 1 63.97 166 GLY B N 1
ATOM 3515 C CA . GLY B 1 166 ? 23.906 -11.602 -7.086 1 63.97 166 GLY B CA 1
ATOM 3516 C C . GLY B 1 166 ? 22.453 -12.016 -7.09 1 63.97 166 GLY B C 1
ATOM 3517 O O . GLY B 1 166 ? 22 -12.719 -6.188 1 63.97 166 GLY B O 1
ATOM 3518 N N . GLU B 1 167 ? 21.875 -11.398 -8.086 1 65.56 167 GLU B N 1
ATOM 3519 C CA . GLU B 1 167 ? 20.484 -11.82 -8.156 1 65.56 167 GLU B CA 1
ATOM 3520 C C . GLU B 1 167 ? 20.359 -13.234 -8.711 1 65.56 167 GLU B C 1
ATOM 3522 O O . GLU B 1 167 ? 21.078 -13.602 -9.641 1 65.56 167 GLU B O 1
ATOM 3527 N N . TYR B 1 168 ? 19.516 -13.938 -7.945 1 77 168 TYR B N 1
ATOM 3528 C CA . TYR B 1 168 ? 19.516 -15.359 -8.258 1 77 168 TYR B CA 1
ATOM 3529 C C . TYR B 1 168 ? 18.172 -15.797 -8.828 1 77 168 TYR B C 1
ATOM 3531 O O . TYR B 1 168 ? 17.125 -15.461 -8.273 1 77 168 TYR B O 1
ATOM 3539 N N . ARG B 1 169 ? 18.344 -16.406 -9.953 1 90.25 169 ARG B N 1
ATOM 3540 C CA . ARG B 1 169 ? 17.219 -17.188 -10.477 1 90.25 169 ARG B CA 1
ATOM 3541 C C . ARG B 1 169 ? 17.094 -18.516 -9.75 1 90.25 169 ARG B C 1
ATOM 3543 O O . ARG B 1 169 ? 16.047 -18.844 -9.203 1 90.25 169 ARG B O 1
ATOM 3550 N N . ALA B 1 170 ? 18.203 -19.141 -9.695 1 93.75 170 ALA B N 1
ATOM 3551 C CA . ALA B 1 170 ? 18.234 -20.359 -8.906 1 93.75 170 ALA B CA 1
ATOM 3552 C C . ALA B 1 170 ? 18.562 -20.062 -7.449 1 93.75 170 ALA B C 1
ATOM 3554 O O . ALA B 1 170 ? 19.688 -19.688 -7.129 1 93.75 170 ALA B O 1
ATOM 3555 N N . MET B 1 171 ? 17.609 -20.344 -6.574 1 92.19 171 MET B N 1
ATOM 3556 C CA . MET B 1 171 ? 17.875 -20.094 -5.16 1 92.19 171 MET B CA 1
ATOM 3557 C C . MET B 1 171 ? 18.844 -21.141 -4.605 1 92.19 171 MET B C 1
ATOM 3559 O O . MET B 1 171 ? 18.656 -22.344 -4.801 1 92.19 171 MET B O 1
ATOM 3563 N N . PRO B 1 172 ? 19.781 -20.703 -3.805 1 89.12 172 PRO B N 1
ATOM 3564 C CA . PRO B 1 172 ? 20.828 -21.609 -3.348 1 89.12 172 PRO B CA 1
ATOM 3565 C C . PRO B 1 172 ? 20.297 -22.734 -2.461 1 89.12 172 PRO B C 1
ATOM 3567 O O . PRO B 1 172 ? 20.891 -23.812 -2.414 1 89.12 172 PRO B O 1
ATOM 3570 N N . ASN B 1 173 ? 19.266 -22.5 -1.787 1 89.19 173 ASN B N 1
ATOM 3571 C CA . ASN B 1 173 ? 18.703 -23.531 -0.914 1 89.19 173 ASN B CA 1
ATOM 3572 C C . ASN B 1 173 ? 17.766 -24.469 -1.674 1 89.19 173 ASN B C 1
ATOM 3574 O O . ASN B 1 173 ? 17.109 -25.297 -1.071 1 89.19 173 ASN B O 1
ATOM 3578 N N . ALA B 1 174 ? 17.641 -24.266 -2.975 1 92.81 174 ALA B N 1
ATOM 3579 C CA . ALA B 1 174 ? 16.891 -25.078 -3.918 1 92.81 174 ALA B CA 1
ATOM 3580 C C . ALA B 1 174 ? 15.398 -25.062 -3.598 1 92.81 174 ALA B C 1
ATOM 3582 O O . ALA B 1 174 ? 14.688 -26.031 -3.842 1 92.81 174 ALA B O 1
ATOM 3583 N N . VAL B 1 175 ? 14.914 -23.969 -3.018 1 93.44 175 VAL B N 1
ATOM 3584 C CA . VAL B 1 175 ? 13.5 -23.859 -2.682 1 93.44 175 VAL B CA 1
ATOM 3585 C C . VAL B 1 175 ? 12.703 -23.469 -3.924 1 93.44 175 VAL B C 1
ATOM 3587 O O . VAL B 1 175 ? 11.531 -23.844 -4.059 1 93.44 175 VAL B O 1
ATOM 3590 N N . THR B 1 176 ? 13.344 -22.719 -4.766 1 96.12 176 THR B N 1
ATOM 3591 C CA . THR B 1 176 ? 12.609 -22.297 -5.953 1 96.12 176 THR B CA 1
ATOM 3592 C C . THR B 1 176 ? 13.57 -21.812 -7.039 1 96.12 176 THR B C 1
ATOM 3594 O O . THR B 1 176 ? 14.773 -21.703 -6.801 1 96.12 176 THR B O 1
ATOM 3597 N N . VAL B 1 177 ? 13.07 -21.672 -8.242 1 96.62 177 VAL B N 1
ATOM 3598 C CA . VAL B 1 177 ? 13.664 -20.969 -9.375 1 96.62 177 VAL B CA 1
ATOM 3599 C C . VAL B 1 177 ? 12.812 -19.75 -9.742 1 96.62 177 VAL B C 1
ATOM 3601 O O . VAL B 1 177 ? 11.672 -19.906 -10.172 1 96.62 177 VAL B O 1
ATOM 3604 N N . ASN B 1 178 ? 13.438 -18.531 -9.594 1 96.56 178 ASN B N 1
ATOM 3605 C CA . ASN B 1 178 ? 12.664 -17.312 -9.789 1 96.56 178 ASN B CA 1
ATOM 3606 C C . ASN B 1 178 ? 12.406 -17.047 -11.273 1 96.56 178 ASN B C 1
ATOM 3608 O O . ASN B 1 178 ? 13.297 -17.219 -12.102 1 96.56 178 ASN B O 1
ATOM 3612 N N . GLY B 1 179 ? 11.172 -16.75 -11.555 1 97.12 179 GLY B N 1
ATOM 3613 C CA . GLY B 1 179 ? 10.742 -16.391 -12.898 1 97.12 179 GLY B CA 1
ATOM 3614 C C . GLY B 1 179 ? 10.156 -14.992 -12.984 1 97.12 179 GLY B C 1
ATOM 3615 O O . GLY B 1 179 ? 9.891 -14.367 -11.961 1 97.12 179 GLY B O 1
ATOM 3616 N N . ASP B 1 180 ? 9.984 -14.492 -14.211 1 96.75 180 ASP B N 1
ATOM 3617 C CA . ASP B 1 180 ? 9.461 -13.156 -14.492 1 96.75 180 ASP B CA 1
ATOM 3618 C C . ASP B 1 180 ? 8.008 -13.227 -14.953 1 96.75 180 ASP B C 1
ATOM 3620 O O . ASP B 1 180 ? 7.676 -13.984 -15.859 1 96.75 180 ASP B O 1
ATOM 3624 N N . ALA B 1 181 ? 7.148 -12.43 -14.266 1 98.5 181 ALA B N 1
ATOM 3625 C CA . ALA B 1 181 ? 5.766 -12.438 -14.727 1 98.5 181 ALA B CA 1
ATOM 3626 C C . ALA B 1 181 ? 4.973 -11.289 -14.102 1 98.5 181 ALA B C 1
ATOM 3628 O O . ALA B 1 181 ? 5.426 -10.672 -13.133 1 98.5 181 ALA B O 1
ATOM 3629 N N . ALA B 1 182 ? 3.9 -11.016 -14.719 1 98.56 182 ALA B N 1
ATOM 3630 C CA . ALA B 1 182 ? 2.848 -10.18 -14.148 1 98.56 182 ALA B CA 1
ATOM 3631 C C . ALA B 1 182 ? 1.487 -10.867 -14.25 1 98.56 182 ALA B C 1
ATOM 3633 O O . ALA B 1 182 ? 1.246 -11.648 -15.172 1 98.56 182 ALA B O 1
ATOM 3634 N N . ALA B 1 183 ? 0.652 -10.633 -13.305 1 98.88 183 ALA B N 1
ATOM 3635 C CA . ALA B 1 183 ? -0.739 -11.078 -13.336 1 98.88 183 ALA B CA 1
ATOM 3636 C C . ALA B 1 183 ? -1.672 -10 -12.805 1 98.88 183 ALA B C 1
ATOM 3638 O O . ALA B 1 183 ? -1.275 -9.188 -11.961 1 98.88 183 ALA B O 1
ATOM 3639 N N . SER B 1 184 ? -2.869 -9.953 -13.344 1 98.88 184 SER B N 1
ATOM 3640 C CA . SER B 1 184 ? -3.842 -8.938 -12.953 1 98.88 184 SER B CA 1
ATOM 3641 C C . SER B 1 184 ? -5.266 -9.492 -13.008 1 98.88 184 SER B C 1
ATOM 3643 O O . SER B 1 184 ? -5.516 -10.508 -13.656 1 98.88 184 SER B O 1
ATOM 3645 N N . CYS B 1 185 ? -6.172 -8.867 -12.273 1 98.88 185 CYS B N 1
ATOM 3646 C CA . CYS B 1 185 ? -7.598 -9.188 -12.273 1 98.88 185 CYS B CA 1
ATOM 3647 C C . CYS B 1 185 ? -8.422 -7.988 -11.812 1 98.88 185 CYS B C 1
ATOM 3649 O O . CYS B 1 185 ? -7.867 -6.996 -11.336 1 98.88 185 CYS B O 1
ATOM 3651 N N . LEU B 1 186 ? -9.703 -8.07 -12.062 1 98.88 186 LEU B N 1
ATOM 3652 C CA . LEU B 1 186 ? -10.641 -7.066 -11.578 1 98.88 186 LEU B CA 1
ATOM 3653 C C . LEU B 1 186 ? -11.445 -7.602 -10.398 1 98.88 186 LEU B C 1
ATOM 3655 O O . LEU B 1 186 ? -11.906 -8.742 -10.422 1 98.88 186 LEU B O 1
ATOM 3659 N N . VAL B 1 187 ? -11.523 -6.84 -9.336 1 98.69 187 VAL B N 1
ATOM 3660 C CA . VAL B 1 187 ? -12.438 -7.047 -8.219 1 98.69 187 VAL B CA 1
ATOM 3661 C C . VAL B 1 187 ? -13.57 -6.023 -8.273 1 98.69 187 VAL B C 1
ATOM 3663 O O . VAL B 1 187 ? -13.32 -4.816 -8.289 1 98.69 187 VAL B O 1
ATOM 3666 N N . SER B 1 188 ? -14.828 -6.539 -8.289 1 98.31 188 SER B N 1
ATOM 3667 C CA . SER B 1 188 ? -15.875 -5.594 -8.648 1 98.31 188 SER B CA 1
ATOM 3668 C C . SER B 1 188 ? -17.219 -6.012 -8.07 1 98.31 188 SER B C 1
ATOM 3670 O O . SER B 1 188 ? -17.516 -7.207 -7.953 1 98.31 188 SER B O 1
ATOM 3672 N N . SER B 1 189 ? -17.969 -5.031 -7.676 1 96.69 189 SER B N 1
ATOM 3673 C CA . SER B 1 189 ? -19.375 -5.258 -7.371 1 96.69 189 SER B CA 1
ATOM 3674 C C . SER B 1 189 ? -20.25 -5.078 -8.609 1 96.69 189 SER B C 1
ATOM 3676 O O . SER B 1 189 ? -21.422 -5.449 -8.617 1 96.69 189 SER B O 1
ATOM 3678 N N . ALA B 1 190 ? -19.688 -4.562 -9.688 1 95.19 190 ALA B N 1
ATOM 3679 C CA . ALA B 1 190 ? -20.422 -4.25 -10.906 1 95.19 190 ALA B CA 1
ATOM 3680 C C . ALA B 1 190 ? -20.266 -5.355 -11.945 1 95.19 190 ALA B C 1
ATOM 3682 O O . ALA B 1 190 ? -21.156 -5.566 -12.781 1 95.19 190 ALA B O 1
ATOM 3683 N N . LEU B 1 191 ? -19.172 -5.973 -11.953 1 94.62 191 LEU B N 1
ATOM 3684 C CA . LEU B 1 191 ? -18.859 -7.082 -12.852 1 94.62 191 LEU B CA 1
ATOM 3685 C C . LEU B 1 191 ? -18.859 -8.406 -12.102 1 94.62 191 LEU B C 1
ATOM 3687 O O . LEU B 1 191 ? -18.109 -8.578 -11.133 1 94.62 191 LEU B O 1
ATOM 3691 N N . PRO B 1 192 ? -19.672 -9.281 -12.539 1 91.62 192 PRO B N 1
ATOM 3692 C CA . PRO B 1 192 ? -19.734 -10.547 -11.805 1 91.62 192 PRO B CA 1
ATOM 3693 C C . PRO B 1 192 ? -18.391 -11.289 -11.797 1 91.62 192 PRO B C 1
ATOM 3695 O O . PRO B 1 192 ? -18.016 -11.875 -10.781 1 91.62 192 PRO B O 1
ATOM 3698 N N . GLY B 1 193 ? -17.641 -11.258 -12.906 1 94.88 193 GLY B N 1
ATOM 3699 C CA . GLY B 1 193 ? -16.375 -11.961 -13.016 1 94.88 193 GLY B CA 1
ATOM 3700 C C . GLY B 1 193 ? -16.531 -13.461 -13.125 1 94.88 193 GLY B C 1
ATOM 3701 O O . GLY B 1 193 ? -17.641 -13.984 -13.023 1 94.88 193 GLY B O 1
ATOM 3702 N N . GLU B 1 194 ? -15.477 -14.164 -13.312 1 97.19 194 GLU B N 1
ATOM 3703 C CA . GLU B 1 194 ? -15.461 -15.617 -13.406 1 97.19 194 GLU B CA 1
ATOM 3704 C C . GLU B 1 194 ? -15.609 -16.266 -12.039 1 97.19 194 GLU B C 1
ATOM 3706 O O . GLU B 1 194 ? -16.062 -17.406 -11.93 1 97.19 194 GLU B O 1
ATOM 3711 N N . PHE B 1 195 ? -15.266 -15.484 -10.992 1 97.94 195 PHE B N 1
ATOM 3712 C CA . PHE B 1 195 ? -15.305 -16 -9.625 1 97.94 195 PHE B CA 1
ATOM 3713 C C . PHE B 1 195 ? -15.984 -15.023 -8.688 1 97.94 195 PHE B C 1
ATOM 3715 O O . PHE B 1 195 ? -16.031 -13.82 -8.969 1 97.94 195 PHE B O 1
ATOM 3722 N N . ARG B 1 196 ? -16.594 -15.562 -7.668 1 97.38 196 ARG B N 1
ATOM 3723 C CA . ARG B 1 196 ? -16.875 -14.758 -6.48 1 97.38 196 ARG B CA 1
ATOM 3724 C C . ARG B 1 196 ? -15.664 -14.68 -5.562 1 97.38 196 ARG B C 1
ATOM 3726 O O . ARG B 1 196 ? -15.008 -15.695 -5.305 1 97.38 196 ARG B O 1
ATOM 3733 N N . LEU B 1 197 ? -15.297 -13.508 -5.191 1 97.62 197 LEU B N 1
ATOM 3734 C CA . LEU B 1 197 ? -14.242 -13.32 -4.195 1 97.62 197 LEU B CA 1
ATOM 3735 C C . LEU B 1 197 ? -14.812 -13.43 -2.783 1 97.62 197 LEU B C 1
ATOM 3737 O O . LEU B 1 197 ? -15.469 -12.508 -2.295 1 97.62 197 LEU B O 1
ATOM 3741 N N . ASP B 1 198 ? -14.516 -14.492 -2.145 1 94.56 198 ASP B N 1
ATOM 3742 C CA . ASP B 1 198 ? -15.109 -14.812 -0.85 1 94.56 198 ASP B CA 1
ATOM 3743 C C . ASP B 1 198 ? -14.25 -14.281 0.296 1 94.56 198 ASP B C 1
ATOM 3745 O O . ASP B 1 198 ? -14 -13.078 0.379 1 94.56 198 ASP B O 1
ATOM 3749 N N . THR B 1 199 ? -13.766 -15.109 1.099 1 91.31 199 THR B N 1
ATOM 3750 C CA . THR B 1 199 ? -13.039 -14.688 2.289 1 91.31 199 THR B CA 1
ATOM 3751 C C . THR B 1 199 ? -11.562 -14.445 1.966 1 91.31 199 THR B C 1
ATOM 3753 O O . THR B 1 199 ? -10.953 -15.203 1.215 1 91.31 199 THR B O 1
ATOM 3756 N N . THR B 1 200 ? -11.062 -13.352 2.445 1 94.06 200 THR B N 1
ATOM 3757 C CA . THR B 1 200 ? -9.633 -13.062 2.434 1 94.06 200 THR B CA 1
ATOM 3758 C C . THR B 1 200 ? -9.109 -12.844 3.852 1 94.06 200 THR B C 1
ATOM 3760 O O . THR B 1 200 ? -9.758 -12.164 4.656 1 94.06 200 THR B O 1
ATOM 3763 N N . VAL B 1 201 ? -8.008 -13.516 4.125 1 92.75 201 VAL B N 1
ATOM 3764 C CA . VAL B 1 201 ? -7.363 -13.344 5.422 1 92.75 201 VAL B CA 1
ATOM 3765 C C . VAL B 1 201 ? -5.852 -13.227 5.234 1 92.75 201 VAL B C 1
ATOM 3767 O O . VAL B 1 201 ? -5.297 -13.742 4.262 1 92.75 201 VAL B O 1
ATOM 3770 N N . GLN B 1 202 ? -5.191 -12.492 6.098 1 93.25 202 GLN B N 1
ATOM 3771 C CA . GLN B 1 202 ? -3.744 -12.328 6.047 1 93.25 202 GLN B CA 1
ATOM 3772 C C . GLN B 1 202 ? -3.154 -12.203 7.445 1 93.25 202 GLN B C 1
ATOM 3774 O O . GLN B 1 202 ? -3.732 -11.547 8.312 1 93.25 202 GLN B O 1
ATOM 3779 N N . GLN B 1 203 ? -2.02 -12.883 7.602 1 90.62 203 GLN B N 1
ATOM 3780 C CA . GLN B 1 203 ? -1.248 -12.844 8.836 1 90.62 203 GLN B CA 1
ATOM 3781 C C . GLN B 1 203 ? 0.199 -12.438 8.57 1 90.62 203 GLN B C 1
ATOM 3783 O O . GLN B 1 203 ? 0.756 -12.766 7.52 1 90.62 203 GLN B O 1
ATOM 3788 N N . SER B 1 204 ? 0.736 -11.633 9.484 1 90.5 204 SER B N 1
ATOM 3789 C CA . SER B 1 204 ? 2.146 -11.266 9.422 1 90.5 204 SER B CA 1
ATOM 3790 C C . SER B 1 204 ? 2.865 -11.617 10.727 1 90.5 204 SER B C 1
ATOM 3792 O O . SER B 1 204 ? 2.223 -11.852 11.75 1 90.5 204 SER B O 1
ATOM 3794 N N . SER B 1 205 ? 4.18 -11.719 10.609 1 90.69 205 SER B N 1
ATOM 3795 C CA . SER B 1 205 ? 5.031 -11.922 11.773 1 90.69 205 SER B CA 1
ATOM 3796 C C . SER B 1 205 ? 6.246 -11 11.734 1 90.69 205 SER B C 1
ATOM 3798 O O . SER B 1 205 ? 7.184 -11.227 10.969 1 90.69 205 SER B O 1
ATOM 3800 N N . ALA B 1 206 ? 6.207 -10.008 12.586 1 86.38 206 ALA B N 1
ATOM 3801 C CA .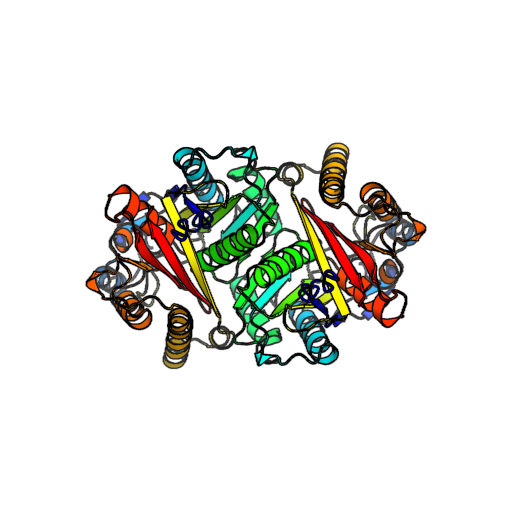 ALA B 1 206 ? 7.375 -9.133 12.695 1 86.38 206 ALA B CA 1
ATOM 3802 C C . ALA B 1 206 ? 8.594 -9.906 13.195 1 86.38 206 ALA B C 1
ATOM 3804 O O . ALA B 1 206 ? 9.719 -9.625 12.789 1 86.38 206 ALA B O 1
ATOM 3805 N N . ALA B 1 207 ? 8.383 -10.898 14.062 1 84.62 207 ALA B N 1
ATOM 3806 C CA . ALA B 1 207 ? 9.469 -11.711 14.602 1 84.62 207 ALA B CA 1
ATOM 3807 C C . ALA B 1 207 ? 10.234 -12.422 13.484 1 84.62 207 ALA B C 1
ATOM 3809 O O . ALA B 1 207 ? 11.453 -12.586 13.57 1 84.62 207 ALA B O 1
ATOM 3810 N N . MET B 1 208 ? 9.508 -12.828 12.484 1 88 208 MET B N 1
ATOM 3811 C CA . MET B 1 208 ? 10.109 -13.516 11.344 1 88 208 MET B CA 1
ATOM 3812 C C . MET B 1 208 ? 11.164 -12.641 10.68 1 88 208 MET B C 1
ATOM 3814 O O . MET B 1 208 ? 12.203 -13.141 10.242 1 88 208 MET B O 1
ATOM 3818 N N . ARG B 1 209 ? 10.977 -11.391 10.633 1 79.25 209 ARG B N 1
ATOM 3819 C CA . ARG B 1 209 ? 11.867 -10.469 9.953 1 79.25 209 ARG B CA 1
ATOM 3820 C C . ARG B 1 209 ? 13.172 -10.297 10.727 1 79.25 209 ARG B C 1
ATOM 3822 O O . ARG B 1 209 ? 14.203 -9.938 10.148 1 79.25 209 ARG B O 1
ATOM 3829 N N . GLY B 1 210 ? 13.133 -10.547 11.984 1 74.56 210 GLY B N 1
ATOM 3830 C CA . GLY B 1 210 ? 14.312 -10.414 12.82 1 74.56 210 GLY B CA 1
ATOM 3831 C C . GLY B 1 210 ? 15.156 -11.68 12.875 1 74.56 210 GLY B C 1
ATOM 3832 O O . GLY B 1 210 ? 16.25 -11.68 13.438 1 74.56 210 GLY B O 1
ATOM 3833 N N . LEU B 1 211 ? 14.562 -12.648 12.266 1 78.06 211 LEU B N 1
ATOM 3834 C CA . LEU B 1 211 ? 15.258 -13.93 12.352 1 78.06 211 LEU B CA 1
ATOM 3835 C C . LEU B 1 211 ? 16.375 -14.016 11.32 1 78.06 211 LEU B C 1
ATOM 3837 O O . LEU B 1 211 ? 16.188 -13.602 10.172 1 78.06 211 LEU B O 1
ATOM 3841 N N . ALA B 1 212 ? 17.547 -14.266 11.836 1 67.31 212 ALA B N 1
ATOM 3842 C CA . ALA B 1 212 ? 18.75 -14.367 11.023 1 67.31 212 ALA B CA 1
ATOM 3843 C C . ALA B 1 212 ? 18.797 -15.703 10.281 1 67.31 212 ALA B C 1
ATOM 3845 O O . ALA B 1 212 ? 17.969 -16.578 10.508 1 67.31 212 ALA B O 1
ATOM 3846 N N . LYS B 1 213 ? 19.922 -15.648 9.461 1 68.25 213 LYS B N 1
ATOM 3847 C CA . LYS B 1 213 ? 20.25 -16.906 8.812 1 68.25 213 LYS B CA 1
ATOM 3848 C C . LYS B 1 213 ? 20.656 -17.969 9.836 1 68.25 213 LYS B C 1
ATOM 3850 O O . LYS B 1 213 ? 21.328 -17.656 10.828 1 68.25 213 LYS B O 1
ATOM 3855 N N . GLY B 1 214 ? 20.156 -19.156 9.883 1 71.44 214 GLY B N 1
ATOM 3856 C CA . GLY B 1 214 ? 20.469 -20.234 10.797 1 71.44 214 GLY B CA 1
ATOM 3857 C C . GLY B 1 214 ? 19.344 -20.562 11.766 1 71.44 214 GLY B C 1
ATOM 3858 O O . GLY B 1 214 ? 19.422 -21.547 12.5 1 71.44 214 GLY B O 1
ATOM 3859 N N . GLN B 1 215 ? 18.453 -19.609 11.773 1 77.38 215 GLN B N 1
ATOM 3860 C CA . GLN B 1 215 ? 17.312 -19.875 12.641 1 77.38 215 GLN B CA 1
ATOM 3861 C C . GLN B 1 215 ? 16.172 -20.516 11.867 1 77.38 215 GLN B C 1
ATOM 3863 O O . GLN B 1 215 ? 15.016 -20.094 11.992 1 77.38 215 GLN B O 1
ATOM 3868 N N . GLY B 1 216 ? 16.609 -21.531 11.195 1 82.31 216 GLY B N 1
ATOM 3869 C CA . GLY B 1 216 ? 15.68 -22.188 10.297 1 82.31 216 GLY B CA 1
ATOM 3870 C C . GLY B 1 216 ? 14.469 -22.766 11 1 82.31 216 GLY B C 1
ATOM 3871 O O . GLY B 1 216 ? 13.344 -22.625 10.508 1 82.31 216 GLY B O 1
ATOM 3872 N N . LEU B 1 217 ? 14.727 -23.359 12.195 1 84.56 217 LEU B N 1
ATOM 3873 C CA . LEU B 1 217 ? 13.609 -23.953 12.93 1 84.56 217 LEU B CA 1
ATOM 3874 C C . LEU B 1 217 ? 12.617 -22.891 13.375 1 84.56 217 LEU B C 1
ATOM 3876 O O . LEU B 1 217 ? 11.406 -23.062 13.234 1 84.56 217 LEU B O 1
ATOM 3880 N N . ARG B 1 218 ? 13.07 -21.859 13.945 1 87.25 218 ARG B N 1
ATOM 3881 C CA . ARG B 1 218 ? 12.203 -20.781 14.391 1 87.25 218 ARG B CA 1
ATOM 3882 C C . ARG B 1 218 ? 11.453 -20.172 13.211 1 87.25 218 ARG B C 1
ATOM 3884 O O . ARG B 1 218 ? 10.273 -19.828 13.336 1 87.25 218 ARG B O 1
ATOM 3891 N N . LYS B 1 219 ? 12.094 -20.031 12.078 1 90.19 219 LYS B N 1
ATOM 3892 C CA . LYS B 1 219 ? 11.445 -19.531 10.867 1 90.19 219 LYS B CA 1
ATOM 3893 C C . LYS B 1 219 ? 10.297 -20.453 10.438 1 90.19 219 LYS B C 1
ATOM 3895 O O . LYS B 1 219 ? 9.211 -19.984 10.109 1 90.19 219 LYS B O 1
ATOM 3900 N N . HIS B 1 220 ? 10.625 -21.703 10.5 1 92.25 220 HIS B N 1
ATOM 3901 C CA . HIS B 1 220 ? 9.609 -22.688 10.125 1 92.25 220 HIS B CA 1
ATOM 3902 C C . HIS B 1 220 ? 8.391 -22.609 11.039 1 92.25 220 HIS B C 1
ATOM 3904 O O . HIS B 1 220 ? 7.254 -22.672 10.578 1 92.25 220 HIS B O 1
ATOM 3910 N N . LEU B 1 221 ? 8.617 -22.438 12.336 1 92.75 221 LEU B N 1
ATOM 3911 C CA . LEU B 1 221 ? 7.531 -22.359 13.305 1 92.75 221 LEU B CA 1
ATOM 3912 C C . LEU B 1 221 ? 6.664 -21.125 13.039 1 92.75 221 LEU B C 1
ATOM 3914 O O . LEU B 1 221 ? 5.441 -21.188 13.18 1 92.75 221 LEU B O 1
ATOM 3918 N N . GLU B 1 222 ? 7.293 -20.062 12.656 1 92.38 222 GLU B N 1
ATOM 3919 C CA . GLU B 1 222 ? 6.531 -18.859 12.336 1 92.38 222 GLU B CA 1
ATOM 3920 C C . GLU B 1 222 ? 5.668 -19.062 11.094 1 92.38 222 GLU B C 1
ATOM 3922 O O . GLU B 1 222 ? 4.547 -18.562 11.016 1 92.38 222 GLU B O 1
ATOM 3927 N N . ILE B 1 223 ? 6.227 -19.797 10.141 1 94.31 223 ILE B N 1
ATOM 3928 C CA . ILE B 1 223 ? 5.469 -20.109 8.93 1 94.31 223 ILE B CA 1
ATOM 3929 C C . ILE B 1 223 ? 4.25 -20.953 9.297 1 94.31 223 ILE B C 1
ATOM 3931 O O . ILE B 1 223 ? 3.129 -20.656 8.883 1 94.31 223 ILE B O 1
ATOM 3935 N N . VAL B 1 224 ? 4.449 -21.969 10.094 1 96.12 224 VAL B N 1
ATOM 3936 C CA . VAL B 1 224 ? 3.389 -22.875 10.523 1 96.12 224 VAL B CA 1
ATOM 3937 C C . VAL B 1 224 ? 2.299 -22.094 11.25 1 96.12 224 VAL B C 1
ATOM 3939 O O . VAL B 1 224 ? 1.117 -22.203 10.914 1 96.12 224 VAL B O 1
ATOM 3942 N N . LYS B 1 225 ? 2.729 -21.281 12.164 1 94.81 225 LYS B N 1
ATOM 3943 C CA . LYS B 1 225 ? 1.791 -20.484 12.945 1 94.81 225 LYS B CA 1
ATOM 3944 C C . LYS B 1 225 ? 0.982 -19.547 12.047 1 94.81 225 LYS B C 1
ATOM 3946 O O . LYS B 1 225 ? -0.235 -19.438 12.195 1 94.81 225 LYS B O 1
ATOM 3951 N N . GLY B 1 226 ? 1.645 -18.906 11.125 1 94.38 226 GLY B N 1
ATOM 3952 C CA . GLY B 1 226 ? 0.997 -17.953 10.242 1 94.38 226 GLY B CA 1
ATOM 3953 C C . GLY B 1 226 ? -0.029 -18.594 9.32 1 94.38 226 GLY B C 1
ATOM 3954 O O . GLY B 1 226 ? -1.169 -18.141 9.242 1 94.38 226 GLY B O 1
ATOM 3955 N N . VAL B 1 227 ? 0.348 -19.688 8.688 1 96.62 227 VAL B N 1
ATOM 3956 C CA . VAL B 1 227 ? -0.544 -20.344 7.734 1 96.62 227 VAL B CA 1
ATOM 3957 C C . VAL B 1 227 ? -1.723 -20.969 8.477 1 96.62 227 VAL B C 1
ATOM 3959 O O . VAL B 1 227 ? -2.869 -20.859 8.031 1 96.62 227 VAL B O 1
ATOM 3962 N N . ARG B 1 228 ? -1.512 -21.516 9.609 1 96.25 228 ARG B N 1
ATOM 3963 C CA . ARG B 1 228 ? -2.582 -22.141 10.383 1 96.25 228 ARG B CA 1
ATOM 3964 C C . ARG B 1 228 ? -3.557 -21.078 10.906 1 96.25 228 ARG B C 1
ATOM 3966 O O . ARG B 1 228 ? -4.762 -21.328 10.984 1 96.25 228 ARG B O 1
ATOM 3973 N N . ALA B 1 229 ? -2.998 -20.031 11.305 1 93.56 229 ALA B N 1
ATOM 3974 C CA . ALA B 1 229 ? -3.867 -18.938 11.75 1 93.56 229 ALA B CA 1
ATOM 3975 C C . ALA B 1 229 ? -4.789 -18.484 10.625 1 93.56 229 ALA B C 1
ATOM 3977 O O . ALA B 1 229 ? -5.969 -18.203 10.852 1 93.56 229 ALA B O 1
ATOM 3978 N N . CYS B 1 230 ? -4.242 -18.359 9.438 1 94.69 230 CYS B N 1
ATOM 3979 C CA . CYS B 1 230 ? -5.062 -18 8.281 1 94.69 230 CYS B CA 1
ATOM 3980 C C . CYS B 1 230 ? -6.141 -19.047 8.039 1 94.69 230 CYS B C 1
ATOM 3982 O O . CYS B 1 230 ? -7.305 -18.703 7.816 1 94.69 230 CYS B O 1
ATOM 3984 N N . ARG B 1 231 ? -5.75 -20.266 8.094 1 96.88 231 ARG B N 1
ATOM 3985 C CA . ARG B 1 231 ? -6.699 -21.344 7.812 1 96.88 231 ARG B CA 1
ATOM 3986 C C . ARG B 1 231 ? -7.809 -21.375 8.859 1 96.88 231 ARG B C 1
ATOM 3988 O O . ARG B 1 231 ? -8.961 -21.672 8.539 1 96.88 231 ARG B O 1
ATOM 3995 N N . ALA B 1 232 ? -7.5 -21.109 10.086 1 94.56 232 ALA B N 1
ATOM 3996 C CA . ALA B 1 232 ? -8.453 -21.141 11.188 1 94.56 232 ALA B CA 1
ATOM 3997 C C . ALA B 1 232 ? -9.547 -20.094 11 1 94.56 232 ALA B C 1
ATOM 3999 O O . ALA B 1 232 ? -10.641 -20.234 11.555 1 94.56 232 ALA B O 1
ATOM 4000 N N . ALA B 1 233 ? -9.242 -19.172 10.188 1 88.62 233 ALA B N 1
ATOM 4001 C CA . ALA B 1 233 ? -10.203 -18.094 9.961 1 88.62 233 ALA B CA 1
ATOM 4002 C C . ALA B 1 233 ? -11.234 -18.5 8.914 1 88.62 233 ALA B C 1
ATOM 4004 O O . ALA B 1 233 ? -12.219 -17.781 8.695 1 88.62 233 ALA B O 1
ATOM 4005 N N . LEU B 1 234 ? -11.039 -19.562 8.242 1 91.88 234 LEU B N 1
ATOM 4006 C CA . LEU B 1 234 ? -11.953 -20.062 7.219 1 91.88 234 LEU B CA 1
ATOM 4007 C C . LEU B 1 234 ? -12.82 -21.188 7.77 1 91.88 234 LEU B C 1
ATOM 4009 O O . LEU B 1 234 ? -12.32 -22.094 8.445 1 91.88 234 LEU B O 1
ATOM 4013 N N . ASP B 1 235 ? -14.039 -21.109 7.48 1 90.44 235 ASP B N 1
ATOM 4014 C CA . ASP B 1 235 ? -14.969 -22.125 7.957 1 90.44 235 ASP B CA 1
ATOM 4015 C C . ASP B 1 235 ? -15.141 -23.234 6.922 1 90.44 235 ASP B C 1
ATOM 4017 O O . ASP B 1 235 ? -15.797 -24.25 7.191 1 90.44 235 ASP B O 1
ATOM 4021 N N . THR B 1 236 ? -14.586 -23.156 5.852 1 90.81 236 THR B N 1
ATOM 4022 C CA . THR B 1 236 ? -14.727 -24.141 4.789 1 90.81 236 THR B CA 1
ATOM 4023 C C . THR B 1 236 ? -14.047 -25.453 5.18 1 90.81 236 THR B C 1
ATOM 4025 O O . THR B 1 236 ? -12.883 -25.453 5.602 1 90.81 236 THR B O 1
ATOM 4028 N N . PRO B 1 237 ? -14.719 -26.531 5.051 1 91.19 237 PRO B N 1
ATOM 4029 C CA . PRO B 1 237 ? -14.125 -27.812 5.422 1 91.19 237 PRO B CA 1
ATOM 4030 C C . PRO B 1 237 ? -12.953 -28.219 4.52 1 91.19 237 PRO B C 1
ATOM 4032 O O . PRO B 1 237 ? -12.781 -27.641 3.443 1 91.19 237 PRO B O 1
ATOM 4035 N N . ARG B 1 238 ? -12.195 -29.203 5.008 1 88.75 238 ARG B N 1
ATOM 4036 C CA . ARG B 1 238 ? -10.977 -29.703 4.375 1 88.75 238 ARG B CA 1
ATOM 4037 C C . ARG B 1 238 ? -11.234 -30.062 2.914 1 88.75 238 ARG B C 1
ATOM 4039 O O . ARG B 1 238 ? -10.391 -29.797 2.049 1 88.75 238 ARG B O 1
ATOM 4046 N N . ASP B 1 239 ? -12.352 -30.641 2.639 1 90.19 239 ASP B N 1
ATOM 4047 C CA . ASP B 1 239 ? -12.672 -31.109 1.292 1 90.19 239 ASP B CA 1
ATOM 4048 C C . ASP B 1 239 ? -13.5 -30.078 0.537 1 90.19 239 ASP B C 1
ATOM 4050 O O . ASP B 1 239 ? -14.086 -30.391 -0.502 1 90.19 239 ASP B O 1
ATOM 4054 N N . GLY B 1 240 ? -13.5 -28.969 1.035 1 94.69 240 GLY B N 1
ATOM 4055 C CA . GLY B 1 240 ? -14.375 -27.938 0.484 1 94.69 240 GLY B CA 1
ATOM 4056 C C . GLY B 1 240 ? -13.758 -27.188 -0.682 1 94.69 240 GLY B C 1
ATOM 4057 O O . GLY B 1 240 ? -14.438 -26.406 -1.348 1 94.69 240 GLY B O 1
ATOM 4058 N N . PHE B 1 241 ? -12.453 -27.453 -0.955 1 97.75 241 PHE B N 1
ATOM 4059 C CA . PHE B 1 241 ? -11.789 -26.766 -2.057 1 97.75 241 PHE B CA 1
ATOM 4060 C C . PHE B 1 241 ? -11.453 -27.75 -3.176 1 97.75 241 PHE B C 1
ATOM 4062 O O . PHE B 1 241 ? -10.922 -28.828 -2.92 1 97.75 241 PHE B O 1
ATOM 4069 N N . ALA B 1 242 ? -11.797 -27.359 -4.379 1 98.12 242 ALA B N 1
ATOM 4070 C CA . ALA B 1 242 ? -11.438 -28.156 -5.547 1 98.12 242 ALA B CA 1
ATOM 4071 C C . ALA B 1 242 ? -9.93 -28.109 -5.805 1 98.12 242 ALA B C 1
ATOM 4073 O O . ALA B 1 242 ? -9.336 -29.078 -6.262 1 98.12 242 ALA B O 1
ATOM 4074 N N . TRP B 1 243 ? -9.352 -26.969 -5.512 1 98.44 243 TRP B N 1
ATOM 4075 C CA . TRP B 1 243 ? -7.926 -26.766 -5.742 1 98.44 243 TRP B CA 1
ATOM 4076 C C . TRP B 1 243 ? -7.32 -25.875 -4.66 1 98.44 243 TRP B C 1
ATOM 4078 O O . TRP B 1 243 ? -8 -25 -4.113 1 98.44 243 TRP B O 1
ATOM 4088 N N . LEU B 1 244 ? -6.086 -26.172 -4.363 1 98.62 244 LEU B N 1
ATOM 4089 C CA . LEU B 1 244 ? -5.195 -25.25 -3.65 1 98.62 244 LEU B CA 1
ATOM 4090 C C . LEU B 1 244 ? -4.117 -24.719 -4.582 1 98.62 244 LEU B C 1
ATOM 4092 O O . LEU B 1 244 ? -3.424 -25.484 -5.25 1 98.62 244 LEU B O 1
ATOM 4096 N N . LEU B 1 245 ? -4.055 -23.422 -4.711 1 98.81 245 LEU B N 1
ATOM 4097 C CA . LEU B 1 245 ? -2.984 -22.719 -5.418 1 98.81 245 LEU B CA 1
ATOM 4098 C C . LEU B 1 245 ? -2.012 -22.078 -4.434 1 98.81 245 LEU B C 1
ATOM 4100 O O . LEU B 1 245 ? -2.418 -21.609 -3.367 1 98.81 245 LEU B O 1
ATOM 4104 N N . SER B 1 246 ? -0.762 -22.078 -4.738 1 98.5 246 SER B N 1
ATOM 4105 C CA . SER B 1 246 ? 0.279 -21.453 -3.928 1 98.5 246 SER B CA 1
ATOM 4106 C C . SER B 1 246 ? 1.365 -20.828 -4.805 1 98.5 246 SER B C 1
ATOM 4108 O O . SER B 1 246 ? 1.354 -21 -6.027 1 98.5 246 SER B O 1
ATOM 4110 N N . ASN B 1 247 ? 2.197 -20.031 -4.145 1 98.56 247 ASN B N 1
ATOM 4111 C CA . ASN B 1 247 ? 3.426 -19.672 -4.84 1 98.56 247 ASN B CA 1
ATOM 4112 C C . ASN B 1 247 ? 4.219 -20.906 -5.27 1 98.56 247 ASN B C 1
ATOM 4114 O O . ASN B 1 247 ? 4.145 -21.938 -4.621 1 98.56 247 ASN B O 1
ATOM 4118 N N . HIS B 1 248 ? 4.945 -20.781 -6.312 1 98.31 248 HIS B N 1
ATOM 4119 C CA . HIS B 1 248 ? 5.648 -21.906 -6.895 1 98.31 248 HIS B CA 1
ATOM 4120 C C . HIS B 1 248 ? 6.934 -22.219 -6.129 1 98.31 248 HIS B C 1
ATOM 4122 O O . HIS B 1 248 ? 7.934 -21.516 -6.289 1 98.31 248 HIS B O 1
ATOM 4128 N N . TYR B 1 249 ? 6.879 -23.188 -5.301 1 97.81 249 TYR B N 1
ATOM 4129 C CA . TYR B 1 249 ? 8.016 -23.656 -4.52 1 97.81 249 TYR B CA 1
ATOM 4130 C C . TYR B 1 249 ? 8.297 -25.125 -4.797 1 97.81 249 TYR B C 1
ATOM 4132 O O . TYR B 1 249 ? 7.629 -25.75 -5.633 1 97.81 249 TYR B O 1
ATOM 4140 N N . SER B 1 250 ? 9.375 -25.625 -4.121 1 97.19 250 SER B N 1
ATOM 4141 C CA . SER B 1 250 ? 9.719 -27.031 -4.238 1 97.19 250 SER B CA 1
ATOM 4142 C C . SER B 1 250 ? 8.555 -27.922 -3.822 1 97.19 250 SER B C 1
ATOM 4144 O O . SER B 1 250 ? 7.719 -27.516 -3.008 1 97.19 250 SER B O 1
ATOM 4146 N N . ASP B 1 251 ? 8.555 -29.109 -4.371 1 95.56 251 ASP B N 1
ATOM 4147 C CA . ASP B 1 251 ? 7.5 -30.062 -4.074 1 95.56 251 ASP B CA 1
ATOM 4148 C C . ASP B 1 251 ? 7.379 -30.312 -2.568 1 95.56 251 ASP B C 1
ATOM 4150 O O . ASP B 1 251 ? 6.273 -30.484 -2.049 1 95.56 251 ASP B O 1
ATOM 4154 N N . GLN B 1 252 ? 8.461 -30.312 -1.915 1 94.31 252 GLN B N 1
ATOM 4155 C CA . GLN B 1 252 ? 8.469 -30.531 -0.471 1 94.31 252 GLN B CA 1
ATOM 4156 C C . GLN B 1 252 ? 7.746 -29.391 0.252 1 94.31 252 GLN B C 1
ATOM 4158 O O . GLN B 1 252 ? 6.902 -29.641 1.118 1 94.31 252 GLN B O 1
ATOM 4163 N N . VAL B 1 253 ? 8.086 -28.188 -0.12 1 95.75 253 VAL B N 1
ATOM 4164 C CA . VAL B 1 253 ? 7.477 -27.031 0.502 1 95.75 253 VAL B CA 1
ATOM 4165 C C . VAL B 1 253 ? 5.984 -26.984 0.179 1 95.75 253 VAL B C 1
ATOM 4167 O O . VAL B 1 253 ? 5.16 -26.734 1.059 1 95.75 253 VAL B O 1
ATOM 4170 N N . LEU B 1 254 ? 5.68 -27.281 -1.034 1 97.44 254 LEU B N 1
ATOM 4171 C CA . LEU B 1 254 ? 4.285 -27.25 -1.466 1 97.44 254 LEU B CA 1
ATOM 4172 C C . LEU B 1 254 ? 3.461 -28.297 -0.741 1 97.44 254 LEU B C 1
ATOM 4174 O O . LEU B 1 254 ? 2.301 -28.062 -0.398 1 97.44 254 LEU B O 1
ATOM 4178 N N . THR B 1 255 ? 4.016 -29.422 -0.534 1 96.62 255 THR B N 1
ATOM 4179 C CA . THR B 1 255 ? 3.344 -30.484 0.217 1 96.62 255 THR B CA 1
ATOM 4180 C C . THR B 1 255 ? 3.07 -30.031 1.65 1 96.62 255 THR B C 1
ATOM 4182 O O . THR B 1 255 ? 1.981 -30.266 2.182 1 96.62 255 THR B O 1
ATOM 4185 N N . GLU B 1 256 ? 4.039 -29.422 2.232 1 96.75 256 GLU B N 1
ATOM 4186 C CA . GLU B 1 256 ? 3.855 -28.891 3.576 1 96.75 256 GLU B CA 1
ATOM 4187 C C . GLU B 1 256 ? 2.758 -27.828 3.602 1 96.75 256 GLU B C 1
ATOM 4189 O O . GLU B 1 256 ? 1.946 -27.797 4.527 1 96.75 256 GLU B O 1
ATOM 4194 N N . PHE B 1 257 ? 2.764 -27 2.648 1 97.38 257 PHE B N 1
ATOM 4195 C CA . PHE B 1 257 ? 1.767 -25.938 2.576 1 97.38 257 PHE B CA 1
ATOM 4196 C C . PHE B 1 257 ? 0.365 -26.516 2.443 1 97.38 257 PHE B C 1
ATOM 4198 O O . PHE B 1 257 ? -0.583 -26.016 3.051 1 97.38 257 PHE B O 1
ATOM 4205 N N . ALA B 1 258 ? 0.223 -27.516 1.64 1 97.69 258 ALA B N 1
ATOM 4206 C CA . ALA B 1 258 ? -1.073 -28.188 1.525 1 97.69 258 ALA B CA 1
ATOM 4207 C C . ALA B 1 258 ? -1.531 -28.719 2.875 1 97.69 258 ALA B C 1
ATOM 4209 O O . ALA B 1 258 ? -2.701 -28.594 3.24 1 97.69 258 ALA B O 1
ATOM 4210 N N . ALA B 1 259 ? -0.629 -29.312 3.605 1 97.31 259 ALA B N 1
ATOM 4211 C CA . ALA B 1 259 ? -0.943 -29.844 4.93 1 97.31 259 ALA B CA 1
ATOM 4212 C C . ALA B 1 259 ? -1.347 -28.719 5.887 1 97.31 259 ALA B C 1
ATOM 4214 O O . ALA B 1 259 ? -2.332 -28.844 6.617 1 97.31 259 ALA B O 1
ATOM 4215 N N . LEU B 1 260 ? -0.616 -27.672 5.883 1 97.31 260 LEU B N 1
ATOM 4216 C CA . LEU B 1 260 ? -0.878 -26.562 6.781 1 97.31 260 LEU B CA 1
ATOM 4217 C C . LEU B 1 260 ? -2.207 -25.891 6.445 1 97.31 260 LEU B C 1
ATOM 4219 O O . LEU B 1 260 ? -2.922 -25.438 7.344 1 97.31 260 LEU B O 1
ATOM 4223 N N . ALA B 1 261 ? -2.521 -25.797 5.145 1 97.5 261 ALA B N 1
ATOM 4224 C CA . ALA B 1 261 ? -3.775 -25.188 4.699 1 97.5 261 ALA B CA 1
ATOM 4225 C C . ALA B 1 261 ? -4.938 -26.172 4.84 1 97.5 261 ALA B C 1
ATOM 4227 O O . ALA B 1 261 ? -6.09 -25.828 4.574 1 97.5 261 ALA B O 1
ATOM 4228 N N . ASP B 1 262 ? -4.637 -27.359 5.211 1 97.12 262 ASP B N 1
ATOM 4229 C CA . ASP B 1 262 ? -5.613 -28.422 5.414 1 97.12 262 ASP B CA 1
ATOM 4230 C C . ASP B 1 262 ? -6.371 -28.734 4.125 1 97.12 262 ASP B C 1
ATOM 4232 O O . ASP B 1 262 ? -7.605 -28.734 4.113 1 97.12 262 ASP B O 1
ATOM 4236 N N . VAL B 1 263 ? -5.656 -28.891 3.061 1 97.56 263 VAL B N 1
ATOM 4237 C CA . VAL B 1 263 ? -6.176 -29.297 1.759 1 97.56 263 VAL B CA 1
ATOM 4238 C C . VAL B 1 263 ? -5.453 -30.547 1.282 1 97.56 263 VAL B C 1
ATOM 4240 O O . VAL B 1 263 ? -4.23 -30.641 1.394 1 97.56 263 VAL B O 1
ATOM 4243 N N . PRO B 1 264 ? -6.227 -31.516 0.778 1 96.75 264 PRO B N 1
ATOM 4244 C CA . PRO B 1 264 ? -5.582 -32.75 0.285 1 96.75 264 PRO B CA 1
ATOM 4245 C C . PRO B 1 264 ? -4.527 -32.469 -0.781 1 96.75 264 PRO B C 1
ATOM 4247 O O . PRO B 1 264 ? -4.734 -31.609 -1.652 1 96.75 264 PRO B O 1
ATOM 4250 N N . ARG B 1 265 ? -3.439 -33.188 -0.695 1 95.19 265 ARG B N 1
ATOM 4251 C CA . ARG B 1 265 ? -2.289 -32.969 -1.564 1 95.19 265 ARG B CA 1
ATOM 4252 C C . ARG B 1 265 ? -2.672 -33.125 -3.031 1 95.19 265 ARG B C 1
ATOM 4254 O O . ARG B 1 265 ? -2.129 -32.438 -3.9 1 95.19 265 ARG B O 1
ATOM 4261 N N . ASP B 1 266 ? -3.584 -34.031 -3.322 1 96.06 266 ASP B N 1
ATOM 4262 C CA . ASP B 1 266 ? -3.953 -34.312 -4.703 1 96.06 266 ASP B CA 1
ATOM 4263 C C . ASP B 1 266 ? -4.766 -33.188 -5.309 1 96.06 266 ASP B C 1
ATOM 4265 O O . ASP B 1 266 ? -5.051 -33.188 -6.508 1 96.06 266 ASP B O 1
ATOM 4269 N N . ARG B 1 267 ? -5.078 -32.156 -4.543 1 97.56 267 ARG B N 1
ATOM 4270 C CA . ARG B 1 267 ? -5.797 -30.984 -5.016 1 97.56 267 ARG B CA 1
ATOM 4271 C C . ARG B 1 267 ? -4.863 -29.781 -5.129 1 97.56 267 ARG B C 1
ATOM 4273 O O . ARG B 1 267 ? -5.305 -28.672 -5.445 1 97.56 267 ARG B O 1
ATOM 4280 N N . LEU B 1 268 ? -3.627 -30 -4.855 1 97.5 268 LEU B N 1
ATOM 4281 C CA . LEU B 1 268 ? -2.607 -28.969 -5.016 1 97.5 268 LEU B CA 1
ATOM 4282 C C . LEU B 1 268 ? -2.209 -28.828 -6.48 1 97.5 268 LEU B C 1
ATOM 4284 O O . LEU B 1 268 ? -1.802 -29.797 -7.117 1 97.5 268 LEU B O 1
ATOM 4288 N N . PHE B 1 269 ? -2.381 -27.656 -7.008 1 97.38 269 PHE B N 1
ATOM 4289 C CA . PHE B 1 269 ? -2.012 -27.406 -8.391 1 97.38 269 PHE B CA 1
ATOM 4290 C C . PHE B 1 269 ? -0.54 -27.016 -8.5 1 97.38 269 PHE B C 1
ATOM 4292 O O . PHE B 1 269 ? -0.103 -26.031 -7.895 1 97.38 269 PHE B O 1
ATOM 4299 N N . THR B 1 270 ? 0.261 -27.75 -9.305 1 96.06 270 THR B N 1
ATOM 4300 C CA . THR B 1 270 ? 1.697 -27.5 -9.375 1 96.06 270 THR B CA 1
ATOM 4301 C C . THR B 1 270 ? 2.162 -27.406 -10.82 1 96.06 270 THR B C 1
ATOM 4303 O O . THR B 1 270 ? 3.363 -27.328 -11.094 1 96.06 270 THR B O 1
ATOM 4306 N N . ALA B 1 271 ? 1.285 -27.438 -11.758 1 94.25 271 ALA B N 1
ATOM 4307 C CA . ALA B 1 271 ? 1.633 -27.594 -13.164 1 94.25 271 ALA B CA 1
ATOM 4308 C C . ALA B 1 271 ? 2.52 -26.453 -13.648 1 94.25 271 ALA B C 1
ATOM 4310 O O . ALA B 1 271 ? 3.393 -26.656 -14.5 1 94.25 271 ALA B O 1
ATOM 4311 N N . ASN B 1 272 ? 2.336 -25.281 -13.18 1 97.81 272 ASN B N 1
ATOM 4312 C CA . ASN B 1 272 ? 3.055 -24.109 -13.695 1 97.81 272 ASN B CA 1
ATOM 4313 C C . ASN B 1 272 ? 4.434 -23.984 -13.055 1 97.81 272 ASN B C 1
ATOM 4315 O O . ASN B 1 272 ? 5.273 -23.219 -13.531 1 97.81 272 ASN B O 1
ATOM 4319 N N . THR B 1 273 ? 4.734 -24.734 -11.992 1 97.06 273 THR B N 1
ATOM 4320 C CA . THR B 1 273 ? 6.051 -24.703 -11.367 1 97.06 273 THR B CA 1
ATOM 4321 C C . THR B 1 273 ? 7.129 -25.125 -12.359 1 97.06 273 THR B C 1
ATOM 4323 O O . THR B 1 273 ? 8.172 -24.484 -12.461 1 97.06 273 THR B O 1
ATOM 4326 N N . ALA B 1 274 ? 6.852 -26.188 -13.094 1 96.38 274 ALA B N 1
ATOM 4327 C CA . ALA B 1 274 ? 7.812 -26.719 -14.055 1 96.38 274 ALA B CA 1
ATOM 4328 C C . ALA B 1 274 ? 7.977 -25.781 -15.25 1 96.38 274 ALA B C 1
ATOM 4330 O O . ALA B 1 274 ? 9.062 -25.672 -15.82 1 96.38 274 ALA B O 1
ATOM 4331 N N . ARG B 1 275 ? 6.93 -25.141 -15.578 1 96.94 275 ARG B N 1
ATOM 4332 C CA . ARG B 1 275 ? 6.898 -24.344 -16.797 1 96.94 275 ARG B CA 1
ATOM 4333 C C . ARG B 1 275 ? 7.488 -22.953 -16.547 1 96.94 275 ARG B C 1
ATOM 4335 O O . ARG B 1 275 ? 8.203 -22.406 -17.391 1 96.94 275 ARG B O 1
ATOM 4342 N N . LEU B 1 276 ? 7.195 -22.344 -15.344 1 98.25 276 LEU B N 1
ATOM 4343 C CA . LEU B 1 276 ? 7.41 -20.922 -15.18 1 98.25 276 LEU B CA 1
ATOM 4344 C C . LEU B 1 276 ? 8.367 -20.641 -14.023 1 98.25 276 LEU B C 1
ATOM 4346 O O . LEU B 1 276 ? 8.93 -19.547 -13.922 1 98.25 276 LEU B O 1
ATOM 4350 N N . GLY B 1 277 ? 8.641 -21.609 -13.195 1 98.06 277 GLY B N 1
ATOM 4351 C CA . GLY B 1 277 ? 9.305 -21.297 -11.938 1 98.06 277 GLY B CA 1
ATOM 4352 C C . GLY B 1 277 ? 8.469 -20.422 -11.016 1 98.06 277 GLY B C 1
ATOM 4353 O O . GLY B 1 277 ? 7.238 -20.453 -11.086 1 98.06 277 GLY B O 1
ATOM 4354 N N . HIS B 1 278 ? 9.094 -19.797 -10.086 1 97.94 278 HIS B N 1
ATOM 4355 C CA . HIS B 1 278 ? 8.477 -18.922 -9.094 1 97.94 278 HIS B CA 1
ATOM 4356 C C . HIS B 1 278 ? 8.383 -17.484 -9.609 1 97.94 278 HIS B C 1
ATOM 4358 O O . HIS B 1 278 ? 9.359 -16.734 -9.555 1 97.94 278 HIS B O 1
ATOM 4364 N N . CYS B 1 279 ? 7.191 -17.109 -9.969 1 98 279 CYS B N 1
ATOM 4365 C CA . CYS B 1 279 ? 6.945 -15.789 -10.516 1 98 279 CYS B CA 1
ATOM 4366 C C . CYS B 1 279 ? 6.453 -14.828 -9.438 1 98 279 CYS B C 1
ATOM 4368 O O . CYS B 1 279 ? 5.59 -13.992 -9.695 1 98 279 CYS B O 1
ATOM 4370 N N . PHE B 1 280 ? 6.934 -15.008 -8.305 1 95.5 280 PHE B N 1
ATOM 4371 C CA . PHE B 1 280 ? 6.676 -14.133 -7.168 1 95.5 280 PHE B CA 1
ATOM 4372 C C . PHE B 1 280 ? 5.184 -14.047 -6.879 1 95.5 280 PHE B C 1
ATOM 4374 O O . PHE B 1 280 ? 4.535 -15.062 -6.621 1 95.5 280 PHE B O 1
ATOM 4381 N N . ALA B 1 281 ? 4.711 -12.828 -6.812 1 96.88 281 ALA B N 1
ATOM 4382 C CA . ALA B 1 281 ? 3.33 -12.641 -6.383 1 96.88 281 ALA B CA 1
ATOM 4383 C C . ALA B 1 281 ? 2.352 -13.047 -7.48 1 96.88 281 ALA B C 1
ATOM 4385 O O . ALA B 1 281 ? 1.163 -13.242 -7.219 1 96.88 281 ALA B O 1
ATOM 4386 N N . ALA B 1 282 ? 2.801 -13.219 -8.695 1 98.62 282 ALA B N 1
ATOM 4387 C CA . ALA B 1 282 ? 1.898 -13.469 -9.82 1 98.62 282 ALA B CA 1
ATOM 4388 C C . ALA B 1 282 ? 1.447 -14.93 -9.844 1 98.62 282 ALA B C 1
ATOM 4390 O O . ALA B 1 282 ? 0.491 -15.273 -10.539 1 98.62 282 ALA B O 1
ATOM 4391 N N . ASP B 1 283 ? 2.051 -15.758 -9.094 1 98.75 283 ASP B N 1
ATOM 4392 C CA . ASP B 1 283 ? 1.917 -17.203 -9.203 1 98.75 283 ASP B CA 1
ATOM 4393 C C . ASP B 1 283 ? 0.453 -17.625 -9.109 1 98.75 283 ASP B C 1
ATOM 4395 O O . ASP B 1 283 ? -0.059 -18.297 -10.008 1 98.75 283 ASP B O 1
ATOM 4399 N N . THR B 1 284 ? -0.231 -17.203 -8.086 1 98.81 284 THR B N 1
ATOM 4400 C CA . THR B 1 284 ? -1.549 -17.75 -7.797 1 98.81 284 THR B CA 1
ATOM 4401 C C . THR B 1 284 ? -2.572 -17.281 -8.828 1 98.81 284 THR B C 1
ATOM 4403 O O . THR B 1 284 ? -3.471 -18.031 -9.211 1 98.81 284 THR B O 1
ATOM 4406 N N . LEU B 1 285 ? -2.441 -16.078 -9.281 1 98.88 285 LEU B N 1
ATOM 4407 C CA . LEU B 1 285 ? -3.379 -15.594 -10.297 1 98.88 285 LEU B CA 1
ATOM 4408 C C . LEU B 1 285 ? -3.123 -16.281 -11.641 1 98.88 285 LEU B C 1
ATOM 4410 O O . LEU B 1 285 ? -4.062 -16.531 -12.398 1 98.88 285 LEU B O 1
ATOM 4414 N N . ILE B 1 286 ? -1.854 -16.547 -11.93 1 98.88 286 ILE B N 1
ATOM 4415 C CA . ILE B 1 286 ? -1.535 -17.297 -13.141 1 98.88 286 ILE B CA 1
ATOM 4416 C C . ILE B 1 286 ? -2.172 -18.688 -13.078 1 98.88 286 ILE B C 1
ATOM 4418 O O . ILE B 1 286 ? -2.809 -19.141 -14.031 1 98.88 286 ILE B O 1
ATOM 4422 N N . ASP B 1 287 ? -1.966 -19.328 -11.945 1 98.88 287 ASP B N 1
ATOM 4423 C CA . ASP B 1 287 ? -2.531 -20.672 -11.758 1 98.88 287 ASP B CA 1
ATOM 4424 C C . ASP B 1 287 ? -4.051 -20.641 -11.898 1 98.88 287 ASP B C 1
ATOM 4426 O O . ASP B 1 287 ? -4.637 -21.516 -12.547 1 98.88 287 ASP B O 1
ATOM 4430 N N . LEU B 1 288 ? -4.66 -19.641 -11.273 1 98.81 288 LEU B N 1
ATOM 4431 C CA . LEU B 1 288 ? -6.113 -19.531 -11.336 1 98.81 288 LEU B CA 1
ATOM 4432 C C . LEU B 1 288 ? -6.582 -19.344 -12.773 1 98.81 288 LEU B C 1
ATOM 4434 O O . LEU B 1 288 ? -7.551 -19.969 -13.211 1 98.81 288 LEU B O 1
ATOM 4438 N N . ALA B 1 289 ? -5.918 -18.5 -13.5 1 98.69 289 ALA B N 1
ATOM 4439 C CA . ALA B 1 289 ? -6.246 -18.25 -14.898 1 98.69 289 ALA B CA 1
ATOM 4440 C C . ALA B 1 289 ? -6.148 -19.516 -15.734 1 98.69 289 ALA B C 1
ATOM 4442 O O . ALA B 1 289 ? -7.055 -19.828 -16.516 1 98.69 289 ALA B O 1
ATOM 4443 N N . ASP B 1 290 ? -5.09 -20.234 -15.539 1 98.5 290 ASP B N 1
ATOM 4444 C CA . ASP B 1 290 ? -4.863 -21.422 -16.344 1 98.5 290 ASP B CA 1
ATOM 4445 C C . ASP B 1 290 ? -5.887 -22.516 -16.016 1 98.5 290 ASP B C 1
ATOM 4447 O O . ASP B 1 290 ? -6.387 -23.188 -16.906 1 98.5 290 ASP B O 1
ATOM 4451 N N . LEU B 1 291 ? -6.168 -22.672 -14.734 1 98 291 LEU B N 1
ATOM 4452 C CA . LEU B 1 291 ? -7.172 -23.656 -14.336 1 98 291 LEU B CA 1
ATOM 4453 C C . LEU B 1 291 ? -8.531 -23.312 -14.938 1 98 291 LEU B C 1
ATOM 4455 O O . LEU B 1 291 ? -9.242 -24.203 -15.414 1 98 291 LEU B O 1
ATOM 4459 N N . HIS B 1 292 ? -8.828 -22.062 -14.891 1 97.5 292 HIS B N 1
ATOM 4460 C CA . HIS B 1 292 ? -10.109 -21.625 -15.438 1 97.5 292 HIS B CA 1
ATOM 4461 C C . HIS B 1 292 ? -10.172 -21.844 -16.938 1 97.5 292 HIS B C 1
ATOM 4463 O O . HIS B 1 292 ? -11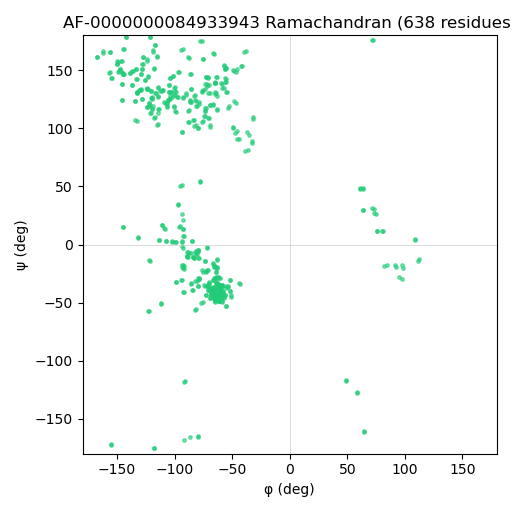.156 -22.391 -17.453 1 97.5 292 HIS B O 1
ATOM 4469 N N . ARG B 1 293 ? -9.164 -21.438 -17.625 1 96.62 293 ARG B N 1
ATOM 4470 C CA . ARG B 1 293 ? -9.109 -21.547 -19.078 1 96.62 293 ARG B CA 1
ATOM 4471 C C . ARG B 1 293 ? -9.141 -23 -19.531 1 96.62 293 ARG B C 1
ATOM 4473 O O . ARG B 1 293 ? -9.695 -23.328 -20.578 1 96.62 293 ARG B O 1
ATOM 4480 N N . ALA B 1 294 ? -8.578 -23.859 -18.719 1 97.44 294 ALA B N 1
ATOM 4481 C CA . ALA B 1 294 ? -8.523 -25.281 -19.047 1 97.44 294 ALA B CA 1
ATOM 4482 C C . ALA B 1 294 ? -9.836 -25.969 -18.688 1 97.44 294 ALA B C 1
ATOM 4484 O O . ALA B 1 294 ? -10 -27.172 -18.938 1 97.44 294 ALA B O 1
ATOM 4485 N N . GLY B 1 295 ? -10.75 -25.266 -18.047 1 97.06 295 GLY B N 1
ATOM 4486 C CA . GLY B 1 295 ? -12.023 -25.844 -17.672 1 97.06 295 GLY B CA 1
ATOM 4487 C C . GLY B 1 295 ? -11.914 -26.828 -16.516 1 97.06 295 GLY B C 1
ATOM 4488 O O . GLY B 1 295 ? -12.711 -27.766 -16.406 1 97.06 295 GLY B O 1
ATOM 4489 N N . ARG B 1 296 ? -10.977 -26.609 -15.648 1 97.56 296 ARG B N 1
ATOM 4490 C CA . ARG B 1 296 ? -10.711 -27.562 -14.578 1 97.56 296 ARG B CA 1
ATOM 4491 C C . ARG B 1 296 ? -11.367 -27.109 -13.273 1 97.56 296 ARG B C 1
ATOM 4493 O O . ARG B 1 296 ? -11.148 -27.734 -12.227 1 97.56 296 ARG B O 1
ATOM 4500 N N . ILE B 1 297 ? -12.039 -26.062 -13.312 1 97.25 297 ILE B N 1
ATOM 4501 C CA . ILE B 1 297 ? -12.844 -25.609 -12.188 1 97.25 297 ILE B CA 1
ATOM 4502 C C . ILE B 1 297 ? -14.305 -25.484 -12.609 1 97.25 297 ILE B C 1
ATOM 4504 O O . ILE B 1 297 ? -14.625 -24.719 -13.523 1 97.25 297 ILE B O 1
ATOM 4508 N N . GLY B 1 298 ? -15.203 -26.203 -11.977 1 96.25 298 GLY B N 1
ATOM 4509 C CA . GLY B 1 298 ? -16.625 -26.141 -12.297 1 96.25 298 GLY B CA 1
ATOM 4510 C C . GLY B 1 298 ? -17.359 -25.078 -11.531 1 96.25 298 GLY B C 1
ATOM 4511 O O . GLY B 1 298 ? -16.891 -24.594 -10.5 1 96.25 298 GLY B O 1
ATOM 4512 N N . PRO B 1 299 ? -18.594 -24.75 -12.141 1 95.69 299 PRO B N 1
ATOM 4513 C CA . PRO B 1 299 ? -19.406 -23.766 -11.422 1 95.69 299 PRO B CA 1
ATOM 4514 C C . PRO B 1 299 ? -19.688 -24.172 -9.977 1 95.69 299 PRO B C 1
ATOM 4516 O O . PRO B 1 299 ? -20 -25.328 -9.703 1 95.69 299 PRO B O 1
ATOM 4519 N N . GLY B 1 300 ? -19.453 -23.219 -9.086 1 95.38 300 GLY B N 1
ATOM 4520 C CA . GLY B 1 300 ? -19.734 -23.453 -7.676 1 95.38 300 GLY B CA 1
ATOM 4521 C C . GLY B 1 300 ? -18.547 -24 -6.91 1 95.38 300 GLY B C 1
ATOM 4522 O O . GLY B 1 300 ? -18.516 -23.938 -5.68 1 95.38 300 GLY B O 1
ATOM 4523 N N . GLU B 1 301 ? -17.609 -24.5 -7.605 1 97.38 301 GLU B N 1
ATOM 4524 C CA . GLU B 1 301 ? -16.438 -25.047 -6.938 1 97.38 301 GLU B CA 1
ATOM 4525 C C . GLU B 1 301 ? -15.547 -23.938 -6.367 1 97.38 301 GLU B C 1
ATOM 4527 O O . GLU B 1 301 ? -15.398 -22.891 -6.984 1 97.38 301 GLU B O 1
ATOM 4532 N N . ALA B 1 302 ? -14.984 -24.25 -5.227 1 97.75 302 ALA B N 1
ATOM 4533 C CA . ALA B 1 302 ? -14.141 -23.281 -4.539 1 97.75 302 ALA B CA 1
ATOM 4534 C C . ALA B 1 302 ? -12.664 -23.578 -4.762 1 97.75 302 ALA B C 1
ATOM 4536 O O . ALA B 1 302 ? -12.266 -24.734 -4.883 1 97.75 302 ALA B O 1
ATOM 4537 N N . VAL B 1 303 ? -11.922 -22.531 -4.852 1 98.56 303 VAL B N 1
ATOM 4538 C CA . VAL B 1 303 ? -10.469 -22.578 -4.957 1 98.56 303 VAL B CA 1
ATOM 4539 C C . VAL B 1 303 ? -9.836 -21.766 -3.828 1 98.56 303 VAL B C 1
ATOM 4541 O O . VAL B 1 303 ? -10.312 -20.672 -3.498 1 98.56 303 VAL B O 1
ATOM 4544 N N . LEU B 1 304 ? -8.812 -22.344 -3.164 1 98.69 304 LEU B N 1
ATOM 4545 C CA . LEU B 1 304 ? -8.07 -21.656 -2.117 1 98.69 304 LEU B CA 1
ATOM 4546 C C . LEU B 1 304 ? -6.703 -21.203 -2.623 1 98.69 304 LEU B C 1
ATOM 4548 O O . LEU B 1 304 ? -5.961 -22.016 -3.195 1 98.69 304 LEU B O 1
ATOM 4552 N N . MET B 1 305 ? -6.434 -19.938 -2.49 1 98.69 305 MET B N 1
ATOM 4553 C CA . MET B 1 305 ? -5.125 -19.406 -2.852 1 98.69 305 MET B CA 1
ATOM 4554 C C . MET B 1 305 ? -4.316 -19.062 -1.606 1 98.69 305 MET B C 1
ATOM 4556 O O . MET B 1 305 ? -4.73 -18.234 -0.796 1 98.69 305 MET B O 1
ATOM 4560 N N . LEU B 1 306 ? -3.203 -19.719 -1.477 1 98.56 306 L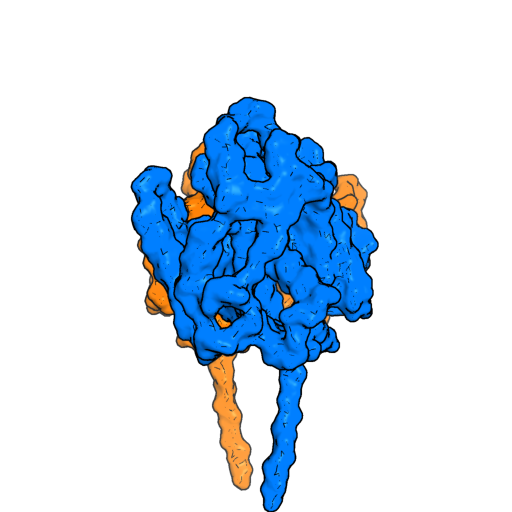EU B N 1
ATOM 4561 C CA . LEU B 1 306 ? -2.242 -19.406 -0.424 1 98.56 306 LEU B CA 1
ATOM 4562 C C . LEU B 1 306 ? -1.105 -18.547 -0.962 1 98.56 306 LEU B C 1
ATOM 4564 O O . LEU B 1 306 ? -0.365 -18.969 -1.852 1 98.56 306 LEU B O 1
ATOM 4568 N N . THR B 1 307 ? -1.02 -17.344 -0.485 1 97.88 307 THR B N 1
ATOM 4569 C CA . THR B 1 307 ? 0.09 -16.453 -0.819 1 97.88 307 THR B CA 1
ATOM 4570 C C . THR B 1 307 ? 1.064 -16.344 0.349 1 97.88 307 THR B C 1
ATOM 4572 O O . THR B 1 307 ? 0.648 -16.266 1.508 1 97.88 307 THR B O 1
ATOM 4575 N N . THR B 1 308 ? 2.377 -16.391 -0.013 1 96.31 308 THR B N 1
ATOM 4576 C CA . THR B 1 308 ? 3.393 -16.422 1.035 1 96.31 308 THR B CA 1
ATOM 4577 C C . THR B 1 308 ? 4.5 -15.414 0.736 1 96.31 308 THR B C 1
ATOM 4579 O O . THR B 1 308 ? 4.945 -15.289 -0.407 1 96.31 308 THR B O 1
ATOM 4582 N N . GLY B 1 309 ? 4.793 -14.625 1.742 1 91.12 309 GLY B N 1
ATOM 4583 C CA . GLY B 1 309 ? 5.965 -13.758 1.726 1 91.12 309 GLY B CA 1
ATOM 4584 C C . GLY B 1 309 ? 6.965 -14.086 2.818 1 91.12 309 GLY B C 1
ATOM 4585 O O . GLY B 1 309 ? 6.836 -15.117 3.494 1 91.12 309 GLY B O 1
ATOM 4586 N N . PRO B 1 310 ? 8 -13.273 2.914 1 87 310 PRO B N 1
ATOM 4587 C CA . PRO B 1 310 ? 9.031 -13.555 3.91 1 87 310 PRO B CA 1
ATOM 4588 C C . PRO B 1 310 ? 8.5 -13.531 5.34 1 87 310 PRO B C 1
ATOM 4590 O O . PRO B 1 310 ? 9.047 -14.203 6.219 1 87 310 PRO B O 1
ATOM 4593 N N . SER B 1 311 ? 7.465 -12.742 5.559 1 89.44 311 SER B N 1
ATOM 4594 C CA . SER B 1 311 ? 6.93 -12.648 6.914 1 89.44 311 SER B CA 1
ATOM 4595 C C . SER B 1 311 ? 5.414 -12.484 6.902 1 89.44 311 SER B C 1
ATOM 4597 O O . SER B 1 311 ? 4.832 -11.992 7.871 1 89.44 311 SER B O 1
ATOM 4599 N N . THR B 1 312 ? 4.84 -12.758 5.801 1 91.31 312 THR B N 1
ATOM 4600 C CA . THR B 1 312 ? 3.402 -12.578 5.637 1 91.31 312 THR B CA 1
ATOM 4601 C C . THR B 1 312 ? 2.793 -13.758 4.887 1 91.31 312 THR B C 1
ATOM 4603 O O . THR B 1 312 ? 3.375 -14.258 3.92 1 91.31 312 THR B O 1
ATOM 4606 N N . TRP B 1 313 ? 1.652 -14.211 5.348 1 95.56 313 TRP B N 1
ATOM 4607 C CA . TRP B 1 313 ? 0.896 -15.297 4.723 1 95.56 313 TRP B CA 1
ATOM 4608 C C . TRP B 1 313 ? -0.58 -14.93 4.605 1 95.56 313 TRP B C 1
ATOM 4610 O O . TRP B 1 313 ? -1.13 -14.258 5.48 1 95.56 313 TRP B O 1
ATOM 4620 N N . GLY B 1 314 ? -1.126 -15.344 3.512 1 95.94 314 GLY B N 1
ATOM 4621 C CA . GLY B 1 314 ? -2.533 -15.039 3.309 1 95.94 314 GLY B CA 1
ATOM 4622 C C . GLY B 1 314 ? -3.289 -16.141 2.592 1 95.94 314 GLY B C 1
ATOM 4623 O O . GLY B 1 314 ? -2.711 -16.875 1.784 1 95.94 314 GLY B O 1
ATOM 4624 N N . LEU B 1 315 ? -4.578 -16.297 2.949 1 97.38 315 LEU B N 1
ATOM 4625 C CA . LEU B 1 315 ? -5.492 -17.188 2.242 1 97.38 315 LEU B CA 1
ATOM 4626 C C . LEU B 1 315 ? -6.637 -16.391 1.612 1 97.38 315 LEU B C 1
ATOM 4628 O O . LEU B 1 315 ? -7.203 -15.5 2.244 1 97.38 315 LEU B O 1
ATOM 4632 N N . THR B 1 316 ? -6.879 -16.625 0.371 1 97.44 316 THR B N 1
ATOM 4633 C CA . THR B 1 316 ? -8 -16.078 -0.379 1 97.44 316 THR B CA 1
ATOM 4634 C C . THR B 1 316 ? -8.859 -17.188 -0.968 1 97.44 316 THR B C 1
ATOM 4636 O O . THR B 1 316 ? -8.352 -18.047 -1.7 1 97.44 316 THR B O 1
ATOM 4639 N N . ALA B 1 317 ? -10.117 -17.203 -0.62 1 97.5 317 ALA B N 1
ATOM 4640 C CA . ALA B 1 317 ? -11.047 -18.172 -1.188 1 97.5 317 ALA B CA 1
ATOM 4641 C C . ALA B 1 317 ? -11.875 -17.547 -2.309 1 97.5 317 ALA B C 1
ATOM 4643 O O . ALA B 1 317 ? -12.359 -16.422 -2.178 1 97.5 317 ALA B O 1
ATOM 4644 N N . VAL B 1 318 ? -11.938 -18.281 -3.408 1 97.75 318 VAL B N 1
ATOM 4645 C CA . VAL B 1 318 ? -12.805 -17.859 -4.504 1 97.75 318 VAL B CA 1
ATOM 4646 C C . VAL B 1 318 ? -13.711 -19.016 -4.91 1 97.75 318 VAL B C 1
ATOM 4648 O O . VAL B 1 318 ? -13.383 -20.188 -4.68 1 97.75 318 VAL B O 1
ATOM 4651 N N . SER B 1 319 ? -14.836 -18.688 -5.48 1 97.31 319 SER B N 1
ATOM 4652 C CA . SER B 1 319 ? -15.75 -19.703 -6 1 97.31 319 SER B CA 1
ATOM 4653 C C . SER B 1 319 ? -16.141 -19.391 -7.441 1 97.31 319 SER B C 1
ATOM 4655 O O . SER B 1 319 ? -16.484 -18.266 -7.777 1 97.31 319 SER B O 1
ATOM 4657 N N . ALA B 1 320 ? -16.062 -20.438 -8.211 1 97.38 320 ALA B N 1
ATOM 4658 C CA . ALA B 1 320 ? -16.359 -20.266 -9.633 1 97.38 320 ALA B CA 1
ATOM 4659 C C . ALA B 1 320 ? -17.844 -20.031 -9.875 1 97.38 320 ALA B C 1
ATOM 4661 O O . ALA B 1 320 ? -18.688 -20.656 -9.211 1 97.38 320 ALA B O 1
ATOM 4662 N N . ARG B 1 321 ? -18.047 -19.172 -10.891 1 94.06 321 ARG B N 1
ATOM 4663 C CA . ARG B 1 321 ? -19.438 -18.891 -11.273 1 94.06 321 ARG B CA 1
ATOM 4664 C C . ARG B 1 321 ? -19.828 -19.688 -12.508 1 94.06 321 ARG B C 1
ATOM 4666 O O . ARG B 1 321 ? -18.984 -20.062 -13.32 1 94.06 321 ARG B O 1
#

Nearest PDB structures (foldseek):
  3t6s-assembly1_B  TM=8.017E-01  e=9.471E-19  Streptomyces tendae
  2qo0-assembly1_A  TM=7.601E-01  e=2.403E-19  Mycobacterium tuberculosis
  1u6s-assembly1_B  TM=7.696E-01  e=8.312E-19  Mycobacterium tuberculosis
  3t5y-assembly1_B  TM=7.713E-01  e=1.496E-18  Streptomyces tendae
  2qo0-assembly1_B  TM=7.670E-01  e=3.068E-18  Mycobacterium tuberculosis

Solvent-accessible surface area (backbone atoms only — not comparable to full-atom values): 30914 Å² total; per-residue (Å²): 135,77,79,69,80,71,78,76,71,84,63,40,7,32,19,20,66,14,56,27,67,32,49,70,31,51,47,80,76,64,39,64,88,81,57,56,66,68,56,52,51,49,26,42,74,28,48,41,48,20,20,13,49,51,91,66,51,35,50,54,28,33,25,51,1,44,52,41,12,38,62,73,52,63,55,57,42,84,61,38,48,26,33,35,39,17,40,73,46,61,42,53,90,90,35,69,68,57,25,53,70,75,51,45,52,33,45,38,20,63,53,33,25,46,78,57,52,34,26,60,21,28,67,36,38,36,33,79,23,37,34,11,16,42,42,53,37,52,42,50,40,50,16,28,34,68,47,63,75,34,52,24,29,36,33,37,16,27,26,41,78,61,98,45,91,84,57,61,36,61,39,89,85,42,45,38,36,49,10,19,22,8,16,21,32,35,38,15,66,80,46,63,48,58,18,36,49,62,57,64,42,65,28,25,35,28,66,46,53,71,56,58,92,86,42,56,68,62,47,49,51,50,50,52,53,31,41,37,55,34,40,69,73,49,86,70,55,55,82,54,44,66,32,39,34,40,52,37,49,18,51,68,56,49,50,50,48,26,58,52,58,46,35,61,66,92,29,50,62,59,77,55,27,27,48,27,18,17,18,42,30,15,25,39,55,44,51,50,37,50,38,50,75,70,63,74,58,53,70,67,39,24,36,37,34,39,24,50,27,86,37,26,28,21,37,38,35,32,27,30,93,135,80,80,69,80,73,79,77,72,84,64,41,7,32,18,20,67,13,56,26,67,32,49,70,31,49,47,80,75,65,38,65,88,80,55,56,64,66,53,53,52,49,29,42,75,30,49,40,48,20,20,14,51,52,92,66,52,33,51,54,28,32,26,50,2,45,54,40,12,37,63,72,52,65,56,57,43,82,62,37,48,27,34,34,39,17,41,73,47,60,41,52,90,91,35,68,69,56,26,53,69,74,51,42,52,35,45,38,20,61,53,34,23,46,78,58,50,35,26,62,21,27,65,38,38,36,33,80,22,36,36,13,17,43,41,52,37,50,43,50,41,50,17,29,34,68,47,63,76,34,52,24,30,37,34,37,17,26,26,43,77,62,98,45,91,84,56,63,37,61,38,91,84,40,46,40,37,48,11,18,22,7,16,22,32,36,38,14,67,78,45,64,47,56,18,36,50,61,59,62,42,66,28,26,35,28,66,46,54,71,55,56,93,85,42,56,67,63,47,49,51,51,50,52,52,33,42,36,53,33,40,70,71,48,85,70,54,56,82,53,44,66,33,37,34,40,51,38,49,18,49,68,56,47,50,49,48,26,58,51,57,45,35,60,66,91,30,50,63,59,76,56,24,27,47,29,19,17,18,42,29,16,26,39,54,44,52,50,38,51,38,51,76,70,62,74,59,52,70,67,38,24,38,37,33,40,23,49,28,87,37,28,28,19,36,38,35,33,28,30,93